Protein AF-0000000085128290 (afdb_homodimer)

Structure (mmCIF, N/CA/C/O backbone):
data_AF-0000000085128290-model_v1
#
loop_
_entity.id
_entity.type
_entity.pdbx_description
1 polymer 'Transcriptional regulator, LysR family'
#
loop_
_atom_site.group_PDB
_atom_site.id
_atom_site.type_symbol
_atom_site.label_atom_id
_atom_site.label_alt_id
_atom_site.label_comp_id
_atom_site.label_asym_id
_atom_site.label_entity_id
_atom_site.label_seq_id
_atom_site.pdbx_PDB_ins_code
_atom_site.Cartn_x
_atom_site.Cartn_y
_atom_site.Cartn_z
_atom_site.occupancy
_atom_site.B_iso_or_equiv
_atom_site.auth_seq_id
_atom_site.auth_comp_id
_atom_site.auth_asym_id
_atom_site.auth_atom_id
_atom_site.pdbx_PDB_model_num
ATOM 1 N N . MET A 1 1 ? 6.25 15.406 36.875 1 52.69 1 MET A N 1
ATOM 2 C CA . MET A 1 1 ? 5.617 15.055 35.625 1 52.69 1 MET A CA 1
ATOM 3 C C . MET A 1 1 ? 5.719 16.203 34.625 1 52.69 1 MET A C 1
ATOM 5 O O . MET A 1 1 ? 5.09 17.25 34.812 1 52.69 1 MET A O 1
ATOM 9 N N . ASP A 1 2 ? 6.738 16.172 33.812 1 62.25 2 ASP A N 1
ATOM 10 C CA . ASP A 1 2 ? 6.98 17.328 32.938 1 62.25 2 ASP A CA 1
ATOM 11 C C . ASP A 1 2 ? 6.969 16.922 31.469 1 62.25 2 ASP A C 1
ATOM 13 O O . ASP A 1 2 ? 6.883 15.727 31.156 1 62.25 2 ASP A O 1
ATOM 17 N N . PHE A 1 3 ? 6.891 17.938 30.703 1 69.69 3 PHE A N 1
ATOM 18 C CA . PHE A 1 3 ? 6.809 17.828 29.25 1 69.69 3 PHE A CA 1
ATOM 19 C C . PHE A 1 3 ? 7.91 16.938 28.703 1 69.69 3 PHE A C 1
ATOM 21 O O . PHE A 1 3 ? 7.676 16.125 27.812 1 69.69 3 PHE A O 1
ATOM 28 N N . LEU A 1 4 ? 8.984 17.031 29.281 1 74.12 4 LEU A N 1
ATOM 29 C CA . LEU A 1 4 ? 10.148 16.266 28.844 1 74.12 4 LEU A CA 1
ATOM 30 C C . LEU A 1 4 ? 9.945 14.773 29.094 1 74.12 4 LEU A C 1
ATOM 32 O O . LEU A 1 4 ? 10.273 13.953 28.234 1 74.12 4 LEU A O 1
ATOM 36 N N . ALA A 1 5 ? 9.367 14.492 30.25 1 79.75 5 ALA A N 1
ATOM 37 C CA . ALA A 1 5 ? 9.148 13.094 30.609 1 79.75 5 ALA A CA 1
ATOM 38 C C . ALA A 1 5 ? 8.164 12.43 29.641 1 79.75 5 ALA A C 1
ATOM 40 O O . ALA A 1 5 ? 8.367 11.289 29.234 1 79.75 5 ALA A O 1
ATOM 41 N N . PHE A 1 6 ? 7.164 13.172 29.297 1 78.19 6 PHE A N 1
ATOM 42 C CA . PHE A 1 6 ? 6.176 12.656 28.359 1 78.19 6 PHE A CA 1
ATOM 43 C C . PHE A 1 6 ? 6.789 12.461 26.984 1 78.19 6 PHE A C 1
ATOM 45 O O . PHE A 1 6 ? 6.531 11.453 26.328 1 78.19 6 PHE A O 1
ATOM 52 N N . ASN A 1 7 ? 7.559 13.406 26.594 1 80.75 7 ASN A N 1
ATOM 53 C CA . ASN A 1 7 ? 8.242 13.297 25.312 1 80.75 7 ASN A CA 1
ATOM 54 C C . ASN A 1 7 ? 9.172 12.094 25.266 1 80.75 7 ASN A C 1
ATOM 56 O O . ASN A 1 7 ? 9.219 11.375 24.266 1 80.75 7 ASN A O 1
ATOM 60 N N . ILE A 1 8 ? 9.852 11.859 26.344 1 84.06 8 ILE A N 1
ATOM 61 C CA . ILE A 1 8 ? 10.789 10.742 26.453 1 84.06 8 ILE A CA 1
ATOM 62 C C . ILE A 1 8 ? 10.031 9.422 26.344 1 84.06 8 ILE A C 1
ATOM 64 O O . ILE A 1 8 ? 10.43 8.523 25.594 1 84.06 8 ILE A O 1
ATOM 68 N N . LEU A 1 9 ? 8.93 9.336 27.078 1 86 9 LEU A N 1
ATOM 69 C CA . LEU A 1 9 ? 8.109 8.133 27.031 1 86 9 LEU A CA 1
ATOM 70 C C . LEU A 1 9 ? 7.648 7.848 25.609 1 86 9 LEU A C 1
ATOM 72 O O . LEU A 1 9 ? 7.773 6.719 25.125 1 86 9 LEU A O 1
ATOM 76 N N . VAL A 1 10 ? 7.176 8.844 24.984 1 82.38 10 VAL A N 1
ATOM 77 C CA . VAL A 1 10 ? 6.656 8.711 23.641 1 82.38 10 VAL A CA 1
ATOM 78 C C . VAL A 1 10 ? 7.773 8.242 22.703 1 82.38 10 VAL A C 1
ATOM 80 O O . VAL A 1 10 ? 7.582 7.316 21.906 1 82.38 10 VAL A O 1
ATOM 83 N N . GLN A 1 11 ? 8.938 8.805 22.797 1 83.88 11 GLN A N 1
ATOM 84 C CA . GLN A 1 11 ? 10.047 8.477 21.906 1 83.88 11 GLN A CA 1
ATOM 85 C C . GLN A 1 11 ? 10.547 7.059 22.156 1 83.88 11 GLN A C 1
ATOM 87 O O . GLN A 1 11 ? 10.93 6.359 21.219 1 83.88 11 GLN A O 1
ATOM 92 N N . ILE A 1 12 ? 10.516 6.672 23.406 1 85.81 12 ILE A N 1
ATOM 93 C CA . ILE A 1 12 ? 10.961 5.32 23.719 1 85.81 12 ILE A CA 1
ATOM 94 C C . ILE A 1 12 ? 10.023 4.301 23.078 1 85.81 12 ILE A C 1
ATOM 96 O O . ILE A 1 12 ? 10.477 3.318 22.484 1 85.81 12 ILE A O 1
ATOM 100 N N . ILE A 1 13 ? 8.797 4.578 23.203 1 80.94 13 ILE A N 1
ATOM 101 C CA . ILE A 1 13 ? 7.805 3.648 22.688 1 80.94 13 ILE A CA 1
ATOM 102 C C . ILE A 1 13 ? 7.852 3.641 21.172 1 80.94 13 ILE A C 1
ATOM 104 O O . ILE A 1 13 ? 7.816 2.576 20.547 1 80.94 13 ILE A O 1
ATOM 108 N N . GLU A 1 14 ? 7.961 4.785 20.625 1 75.69 14 GLU A N 1
ATOM 109 C CA . GLU A 1 14 ? 7.938 4.91 19.156 1 75.69 14 GLU A CA 1
ATOM 110 C C . GLU A 1 14 ? 9.195 4.316 18.547 1 75.69 14 GLU A C 1
ATOM 112 O O . GLU A 1 14 ? 9.148 3.754 17.438 1 75.69 14 GLU A O 1
ATOM 117 N N . HIS A 1 15 ? 10.305 4.402 19.234 1 76.19 15 HIS A N 1
ATOM 118 C CA . HIS A 1 15 ? 11.57 3.908 18.719 1 76.19 15 HIS A CA 1
ATOM 119 C C . HIS A 1 15 ? 11.844 2.484 19.188 1 76.19 15 HIS A C 1
ATOM 121 O O . HIS A 1 15 ? 12.758 1.826 18.688 1 76.19 15 HIS A O 1
ATOM 127 N N . GLY A 1 16 ? 11.039 2.055 20.141 1 77.19 16 GLY A N 1
ATOM 128 C CA . GLY A 1 16 ? 11.07 0.68 20.609 1 77.19 16 GLY A CA 1
ATOM 129 C C . GLY A 1 16 ? 12.266 0.382 21.5 1 77.19 16 GLY A C 1
ATOM 130 O O . GLY A 1 16 ? 12.453 -0.759 21.922 1 77.19 16 GLY A O 1
ATOM 131 N N . ASN A 1 17 ? 13.18 1.279 21.641 1 82.69 17 ASN A N 1
ATOM 132 C CA . ASN A 1 17 ? 14.336 1.079 22.516 1 82.69 17 ASN A CA 1
ATOM 133 C C . ASN A 1 17 ? 14.828 2.398 23.094 1 82.69 17 ASN A C 1
ATOM 135 O O . ASN A 1 17 ? 14.609 3.463 22.516 1 82.69 17 ASN A O 1
ATOM 139 N N . LEU A 1 18 ? 15.469 2.293 24.266 1 85.19 18 LEU A N 1
ATOM 140 C CA . LEU A 1 18 ? 15.914 3.461 25.016 1 85.19 18 LEU A CA 1
ATOM 141 C C . LEU A 1 18 ? 17.078 4.156 24.312 1 85.19 18 LEU A C 1
ATOM 143 O O . LEU A 1 18 ? 17.141 5.387 24.281 1 85.19 18 LEU A O 1
ATOM 147 N N . SER A 1 19 ? 17.828 3.311 23.672 1 86.31 19 SER A N 1
ATOM 148 C CA . SER A 1 19 ? 19.016 3.883 23.031 1 86.31 19 SER A CA 1
ATOM 149 C C . SER A 1 19 ? 18.656 4.727 21.828 1 86.31 19 SER A C 1
ATOM 151 O O . SER A 1 19 ? 19.172 5.824 21.641 1 86.31 19 SER A O 1
ATOM 153 N N . GLN A 1 20 ? 17.797 4.258 21.094 1 82.56 20 GLN A N 1
ATOM 154 C CA . GLN A 1 20 ? 17.359 4.98 19.906 1 82.56 20 GLN A CA 1
ATOM 155 C C . GLN A 1 20 ? 16.578 6.234 20.297 1 82.56 20 GLN A C 1
ATOM 157 O O . GLN A 1 20 ? 16.719 7.281 19.656 1 82.56 20 GLN A O 1
ATOM 162 N N . ALA A 1 21 ? 15.812 6.074 21.266 1 85.94 21 ALA A N 1
ATOM 163 C CA . ALA A 1 21 ? 15.086 7.238 21.766 1 85.94 21 ALA A CA 1
ATOM 164 C C . ALA A 1 21 ? 16.062 8.312 22.25 1 85.94 21 ALA A C 1
ATOM 166 O O . ALA A 1 21 ? 15.859 9.5 21.984 1 85.94 21 ALA A O 1
ATOM 167 N N . ALA A 1 22 ? 17.094 7.926 22.891 1 86.69 22 ALA A N 1
ATOM 168 C CA . ALA A 1 22 ? 18.094 8.844 23.406 1 86.69 22 ALA A CA 1
ATOM 169 C C . ALA A 1 22 ? 18.797 9.594 22.281 1 86.69 22 ALA A C 1
ATOM 171 O O . ALA A 1 22 ? 18.969 10.812 22.344 1 86.69 22 ALA A O 1
ATOM 172 N N . LYS A 1 23 ? 19.125 8.867 21.328 1 80.19 23 LYS A N 1
ATOM 173 C CA . LYS A 1 23 ? 19.766 9.461 20.156 1 80.19 23 LYS A CA 1
ATOM 174 C C . LYS A 1 23 ? 18.844 10.492 19.5 1 80.19 23 LYS A C 1
ATOM 176 O O . LYS A 1 23 ? 19.281 11.586 19.156 1 80.19 23 LYS A O 1
ATOM 181 N N . PHE A 1 24 ? 17.641 10.156 19.484 1 76 24 PHE A N 1
ATOM 182 C CA . PHE A 1 24 ? 16.656 11.031 18.844 1 76 24 PHE A CA 1
ATOM 183 C C . PHE A 1 24 ? 16.469 12.305 19.656 1 76 24 PHE A C 1
ATOM 185 O O . PHE A 1 24 ? 16.328 13.391 19.094 1 76 24 PHE A O 1
ATOM 192 N N . LEU A 1 25 ? 16.531 12.164 20.891 1 77.75 25 LEU A N 1
ATOM 193 C CA . LEU A 1 25 ? 16.266 13.273 21.812 1 77.75 25 LEU A CA 1
ATOM 194 C C . LEU A 1 25 ? 17.562 14.031 22.125 1 77.75 25 LEU A C 1
ATOM 196 O O . LEU A 1 25 ? 17.531 15.031 22.844 1 77.75 25 LEU A O 1
ATOM 200 N N . ASN A 1 26 ? 18.641 13.516 21.469 1 79.75 26 ASN A N 1
ATOM 201 C CA . ASN A 1 26 ? 19.953 14.078 21.781 1 79.75 26 ASN A CA 1
ATOM 202 C C . ASN A 1 26 ? 20.203 14.109 23.281 1 79.75 26 ASN A C 1
ATOM 204 O O . ASN A 1 26 ? 20.609 15.141 23.828 1 79.75 26 ASN A O 1
ATOM 208 N N . MET A 1 27 ? 19.844 13.047 23.891 1 82.56 27 MET A N 1
ATOM 209 C CA . MET A 1 27 ? 20.047 12.836 25.312 1 82.56 27 MET A CA 1
ATOM 210 C C . MET A 1 27 ? 20.859 11.57 25.578 1 82.56 27 MET A C 1
ATOM 212 O O . MET A 1 27 ? 20.953 10.703 24.703 1 82.56 27 MET A O 1
ATOM 216 N N . SER A 1 28 ? 21.578 11.523 26.641 1 84.19 28 SER A N 1
ATOM 217 C CA . SER A 1 28 ? 22.219 10.281 27.031 1 84.19 28 SER A CA 1
ATOM 218 C C . SER A 1 28 ? 21.203 9.227 27.438 1 84.19 28 SER A C 1
ATOM 220 O O . SER A 1 28 ? 20.109 9.555 27.922 1 84.19 28 SER A O 1
ATOM 222 N N . ARG A 1 29 ? 21.547 8.031 27.219 1 89.5 29 ARG A N 1
ATOM 223 C CA . ARG A 1 29 ? 20.672 6.93 27.609 1 89.5 29 ARG A CA 1
ATOM 224 C C . ARG A 1 29 ? 20.375 6.977 29.109 1 89.5 29 ARG A C 1
ATOM 226 O O . ARG A 1 29 ? 19.266 6.672 29.531 1 89.5 29 ARG A O 1
ATOM 233 N N . ALA A 1 30 ? 21.359 7.359 29.812 1 87.44 30 ALA A N 1
ATOM 234 C CA . ALA A 1 30 ? 21.203 7.473 31.266 1 87.44 30 ALA A CA 1
ATOM 235 C C . ALA A 1 30 ? 20.141 8.523 31.625 1 87.44 30 ALA A C 1
ATOM 237 O O . ALA A 1 30 ? 19.328 8.312 32.5 1 87.44 30 ALA A O 1
ATOM 238 N N . ASN A 1 31 ? 20.203 9.594 30.953 1 85.5 31 ASN A N 1
ATOM 239 C CA . ASN A 1 31 ? 19.25 10.672 31.172 1 85.5 31 ASN A CA 1
ATOM 240 C C . ASN A 1 31 ? 17.828 10.242 30.797 1 85.5 31 ASN A C 1
ATOM 242 O O . ASN A 1 31 ? 16.875 10.523 31.531 1 85.5 31 ASN A O 1
ATOM 246 N N . VAL A 1 32 ? 17.75 9.555 29.703 1 89.56 32 VAL A N 1
ATOM 247 C CA . VAL A 1 32 ? 16.469 9.055 29.25 1 89.56 32 VAL A CA 1
ATOM 248 C C . VAL A 1 32 ? 15.898 8.07 30.266 1 89.56 32 VAL A C 1
ATOM 250 O O . VAL A 1 32 ? 14.727 8.148 30.641 1 89.56 32 VAL A O 1
ATOM 253 N N . SER A 1 33 ? 16.75 7.215 30.75 1 89.06 33 SER A N 1
ATOM 254 C CA . SER A 1 33 ? 16.344 6.227 31.75 1 89.06 33 SER A CA 1
ATOM 255 C C . SER A 1 33 ? 15.93 6.895 33.062 1 89.06 33 SER A C 1
ATOM 257 O O . SER A 1 33 ? 14.953 6.484 33.688 1 89.06 33 SER A O 1
ATOM 259 N N . TYR A 1 34 ? 16.609 7.891 33.375 1 86.38 34 TYR A N 1
ATOM 260 C CA . TYR A 1 34 ? 16.344 8.633 34.625 1 86.38 34 TYR A CA 1
ATOM 261 C C . TYR A 1 34 ? 14.953 9.273 34.562 1 86.38 34 TYR A C 1
ATOM 263 O O . TYR A 1 34 ? 14.164 9.125 35.5 1 86.38 34 TYR A O 1
ATOM 271 N N . HIS A 1 35 ? 14.711 9.977 33.531 1 85.62 35 HIS A N 1
ATOM 272 C CA . HIS A 1 35 ? 13.438 10.68 33.375 1 85.62 35 HIS A CA 1
ATOM 273 C C . HIS A 1 35 ? 12.281 9.695 33.312 1 85.62 35 HIS A C 1
ATOM 275 O O . HIS A 1 35 ? 11.203 9.953 33.844 1 85.62 35 HIS A O 1
ATOM 281 N N . LEU A 1 36 ? 12.555 8.617 32.656 1 89 36 LEU A N 1
ATOM 282 C CA . LEU A 1 36 ? 11.523 7.59 32.594 1 89 36 LEU A CA 1
ATOM 283 C C . LEU A 1 36 ? 11.219 7.031 33.969 1 89 36 LEU A C 1
ATOM 285 O O . LEU A 1 36 ? 10.055 6.887 34.344 1 89 36 LEU A O 1
ATOM 289 N N . ALA A 1 37 ? 12.242 6.711 34.688 1 87.88 37 ALA A N 1
ATOM 290 C CA . ALA A 1 37 ? 12.094 6.184 36.031 1 87.88 37 ALA A CA 1
ATOM 291 C C . ALA A 1 37 ? 11.352 7.176 36.938 1 87.88 37 ALA A C 1
ATOM 293 O O . ALA A 1 37 ? 10.5 6.781 37.75 1 87.88 37 ALA A O 1
ATOM 294 N N . ARG A 1 38 ? 11.727 8.367 36.781 1 80.56 38 ARG A N 1
ATOM 295 C CA . ARG A 1 38 ? 11.07 9.414 37.562 1 80.56 38 ARG A CA 1
ATOM 296 C C . ARG A 1 38 ? 9.586 9.508 37.219 1 80.56 38 ARG A C 1
ATOM 298 O O . ARG A 1 38 ? 8.75 9.688 38.125 1 80.56 38 ARG A O 1
ATOM 305 N N . LEU A 1 39 ? 9.297 9.445 35.969 1 83.56 39 LEU A N 1
ATOM 306 C CA . LEU A 1 39 ? 7.906 9.477 35.531 1 83.56 39 LEU A CA 1
ATOM 307 C C . LEU A 1 39 ? 7.133 8.289 36.094 1 83.56 39 LEU A C 1
ATOM 309 O O . LEU A 1 39 ? 6.031 8.461 36.625 1 83.56 39 LEU A O 1
ATOM 313 N N . GLU A 1 40 ? 7.711 7.137 36 1 87.19 40 GLU A N 1
ATOM 314 C CA . GLU A 1 40 ? 7.074 5.93 36.531 1 87.19 40 GLU A CA 1
ATOM 315 C C . GLU A 1 40 ? 6.871 6.02 38.031 1 87.19 40 GLU A C 1
ATOM 317 O O . GLU A 1 40 ? 5.82 5.625 38.531 1 87.19 40 GLU A O 1
ATOM 322 N N . LYS A 1 41 ? 7.84 6.527 38.719 1 82.06 41 LYS A N 1
ATOM 323 C CA . LYS A 1 41 ? 7.75 6.715 40.156 1 82.06 41 LYS A CA 1
ATOM 324 C C . LYS A 1 41 ? 6.641 7.695 40.5 1 82.06 41 LYS A C 1
ATOM 326 O O . LYS A 1 41 ? 5.859 7.449 41.438 1 82.06 41 LYS A O 1
ATOM 331 N N . SER A 1 42 ? 6.594 8.789 39.812 1 78.88 42 SER A N 1
ATOM 332 C CA . SER A 1 42 ? 5.578 9.805 40.062 1 78.88 42 SER A CA 1
ATOM 333 C C . SER A 1 42 ? 4.176 9.258 39.844 1 78.88 42 SER A C 1
ATOM 335 O O . SER A 1 42 ? 3.223 9.656 40.5 1 78.88 42 SER A O 1
ATOM 337 N N . LEU A 1 43 ? 4.109 8.312 38.875 1 79.19 43 LEU A N 1
ATOM 338 C CA . LEU A 1 43 ? 2.814 7.754 38.5 1 79.19 43 LEU A CA 1
ATOM 339 C C . LEU A 1 43 ? 2.514 6.492 39.312 1 79.19 43 LEU A C 1
ATOM 341 O O . LEU A 1 43 ? 1.367 6.039 39.344 1 79.19 43 LEU A O 1
ATOM 345 N N . GLY A 1 44 ? 3.514 5.938 39.938 1 81.25 44 GLY A N 1
ATOM 346 C CA . GLY A 1 44 ? 3.371 4.723 40.719 1 81.25 44 GLY A CA 1
ATOM 347 C C . GLY A 1 44 ? 3.131 3.49 39.875 1 81.25 44 GLY A C 1
ATOM 348 O O . GLY A 1 44 ? 2.449 2.557 40.281 1 81.25 44 GLY A O 1
ATOM 349 N N . ALA A 1 45 ? 3.498 3.564 38.625 1 81.62 45 ALA A N 1
ATOM 350 C CA . ALA A 1 45 ? 3.266 2.455 37.719 1 81.62 45 ALA A CA 1
ATOM 351 C C . ALA A 1 45 ? 4.441 2.279 36.75 1 81.62 45 ALA A C 1
ATOM 353 O O . ALA A 1 45 ? 5.125 3.25 36.438 1 81.62 45 ALA A O 1
ATOM 354 N N . SER A 1 46 ? 4.664 1.062 36.375 1 88.31 46 SER A N 1
ATOM 355 C CA . SER A 1 46 ? 5.613 0.782 35.312 1 88.31 46 SER A CA 1
ATOM 356 C C . SER A 1 46 ? 4.969 0.981 33.938 1 88.31 46 SER A C 1
ATOM 358 O O . SER A 1 46 ? 3.91 0.418 33.656 1 88.31 46 SER A O 1
ATOM 360 N N . LEU A 1 47 ? 5.66 1.844 33.156 1 87.25 47 LEU A N 1
ATOM 361 C CA . LEU A 1 47 ? 5.059 2.213 31.875 1 87.25 47 LEU A CA 1
ATOM 362 C C . LEU A 1 47 ? 5.617 1.355 30.75 1 87.25 47 LEU A C 1
ATOM 364 O O . LEU A 1 47 ? 4.984 1.22 29.703 1 87.25 47 LEU A O 1
ATOM 368 N N . LEU A 1 48 ? 6.809 0.854 30.938 1 88.94 48 LEU A N 1
ATOM 369 C CA . LEU A 1 48 ? 7.48 0.074 29.906 1 88.94 48 LEU A CA 1
ATOM 370 C C . LEU A 1 48 ? 7.879 -1.3 30.438 1 88.94 48 LEU A C 1
ATOM 372 O O . LEU A 1 48 ? 8.086 -1.471 31.641 1 88.94 48 LEU A O 1
ATOM 376 N N . ARG A 1 49 ? 7.828 -2.256 29.516 1 85.5 49 ARG A N 1
ATOM 377 C CA . ARG A 1 49 ? 8.352 -3.578 29.844 1 85.5 49 ARG A CA 1
ATOM 378 C C . ARG A 1 49 ? 9.391 -4.023 28.812 1 85.5 49 ARG A C 1
ATOM 380 O O . ARG A 1 49 ? 9.273 -3.695 27.625 1 85.5 49 ARG A O 1
ATOM 387 N N . ARG A 1 50 ? 10.367 -4.707 29.266 1 78.94 50 ARG A N 1
ATOM 388 C CA . ARG A 1 50 ? 11.43 -5.188 28.391 1 78.94 50 ARG A CA 1
ATOM 389 C C . ARG A 1 50 ? 11 -6.453 27.656 1 78.94 50 ARG A C 1
ATOM 391 O O . ARG A 1 50 ? 10.328 -7.312 28.219 1 78.94 50 ARG A O 1
ATOM 398 N N . THR A 1 51 ? 11.172 -6.387 26.469 1 69.75 51 THR A N 1
ATOM 399 C CA . THR A 1 51 ? 10.961 -7.555 25.625 1 69.75 51 THR A CA 1
ATOM 400 C C . THR A 1 51 ? 12.25 -7.926 24.906 1 69.75 51 THR A C 1
ATOM 402 O O . THR A 1 51 ? 13.195 -7.133 24.844 1 69.75 51 THR A O 1
ATOM 405 N N . PRO A 1 52 ? 12.352 -9.125 24.391 1 63.66 52 PRO A N 1
ATOM 406 C CA . PRO A 1 52 ? 13.531 -9.484 23.609 1 63.66 52 PRO A CA 1
ATOM 407 C C . PRO A 1 52 ? 13.75 -8.547 22.422 1 63.66 52 PRO A C 1
ATOM 409 O O . PRO A 1 52 ? 14.891 -8.344 22 1 63.66 52 PRO A O 1
ATOM 412 N N . GLN A 1 53 ? 12.789 -7.949 22.047 1 63.03 53 GLN A N 1
ATOM 413 C CA . GLN A 1 53 ? 12.875 -7.109 20.859 1 63.03 53 GLN A CA 1
ATOM 414 C C . GLN A 1 53 ? 13.094 -5.648 21.219 1 63.03 53 GLN A C 1
ATOM 416 O O . GLN A 1 53 ? 13.242 -4.793 20.344 1 63.03 53 GLN A O 1
ATOM 421 N N . GLY A 1 54 ? 13.094 -5.461 22.516 1 76.31 54 GLY A N 1
ATOM 422 C CA . GLY A 1 54 ? 13.273 -4.098 22.984 1 76.31 54 GLY A CA 1
ATOM 423 C C . GLY A 1 54 ? 12.391 -3.742 24.156 1 76.31 54 GLY A C 1
ATOM 424 O O . GLY A 1 54 ? 12.406 -4.43 25.188 1 76.31 54 GLY A O 1
ATOM 425 N N . VAL A 1 55 ? 11.781 -2.572 23.984 1 81.56 55 VAL A N 1
ATOM 426 C CA . VAL A 1 55 ? 10.891 -2.119 25.047 1 81.56 55 VAL A CA 1
ATOM 427 C C . VAL A 1 55 ? 9.477 -1.954 24.5 1 81.56 55 VAL A C 1
ATOM 429 O O . VAL A 1 55 ? 9.297 -1.556 23.344 1 81.56 55 VAL A O 1
ATOM 432 N N . GLU A 1 56 ? 8.492 -2.422 25.234 1 81.56 56 GLU A N 1
ATOM 433 C CA . GLU A 1 56 ? 7.086 -2.234 24.891 1 81.56 56 GLU A CA 1
ATOM 434 C C . GLU A 1 56 ? 6.324 -1.561 26.031 1 81.56 56 GLU A C 1
ATOM 436 O O . GLU A 1 56 ? 6.703 -1.682 27.203 1 81.56 56 GLU A O 1
ATOM 441 N N . ALA A 1 57 ? 5.297 -0.856 25.625 1 82.25 57 ALA A N 1
ATOM 442 C CA . ALA A 1 57 ? 4.457 -0.205 26.641 1 82.25 57 ALA A CA 1
ATOM 443 C C . ALA A 1 57 ? 3.605 -1.227 27.375 1 82.25 57 ALA A C 1
ATOM 445 O O . ALA A 1 57 ? 3.1 -2.18 26.781 1 82.25 57 ALA A O 1
ATOM 446 N N . THR A 1 58 ? 3.535 -1.084 28.781 1 80.44 58 THR A N 1
ATOM 447 C CA . THR A 1 58 ? 2.521 -1.784 29.547 1 80.44 58 THR A CA 1
ATOM 448 C C . THR A 1 58 ? 1.127 -1.261 29.219 1 80.44 58 THR A C 1
ATOM 450 O O . THR A 1 58 ? 0.982 -0.315 28.438 1 80.44 58 THR A O 1
ATOM 453 N N . GLU A 1 59 ? 0.122 -1.888 29.766 1 74.44 59 GLU A N 1
ATOM 454 C CA . GLU A 1 59 ? -1.239 -1.401 29.562 1 74.44 59 GLU A CA 1
ATOM 455 C C . GLU A 1 59 ? -1.382 0.047 30.031 1 74.44 59 GLU A C 1
ATOM 457 O O . GLU A 1 59 ? -1.938 0.88 29.312 1 74.44 59 GLU A O 1
ATOM 462 N N . VAL A 1 60 ? -0.844 0.226 31.234 1 77.19 60 VAL A N 1
ATOM 463 C CA . VAL A 1 60 ? -0.862 1.585 31.766 1 77.19 60 VAL A CA 1
ATOM 464 C C . VAL A 1 60 ? 0.03 2.484 30.906 1 77.19 60 VAL A C 1
ATOM 466 O O . VAL A 1 60 ? -0.312 3.641 30.641 1 77.19 60 VAL A O 1
ATOM 469 N N . GLY A 1 61 ? 1.102 1.892 30.453 1 80.5 61 GLY A N 1
ATOM 470 C CA . GLY A 1 61 ? 2.01 2.619 29.578 1 80.5 61 GLY A CA 1
ATOM 471 C C . GLY A 1 61 ? 1.361 3.061 28.281 1 80.5 61 GLY A C 1
ATOM 472 O O . GLY A 1 61 ? 1.578 4.184 27.828 1 80.5 61 GLY A O 1
ATOM 473 N N . GLN A 1 62 ? 0.54 2.264 27.812 1 78.81 62 GLN A N 1
ATOM 474 C CA . GLN A 1 62 ? -0.164 2.584 26.578 1 78.81 62 GLN A CA 1
ATOM 475 C C . GLN A 1 62 ? -1.153 3.727 26.781 1 78.81 62 GLN A C 1
ATOM 477 O O . GLN A 1 62 ? -1.271 4.617 25.938 1 78.81 62 GLN A O 1
ATOM 482 N N . ARG A 1 63 ? -1.782 3.719 27.875 1 71.31 63 ARG A N 1
ATOM 483 C CA . ARG A 1 63 ? -2.729 4.785 28.188 1 71.31 63 ARG A CA 1
ATOM 484 C C . ARG A 1 63 ? -2.01 6.117 28.375 1 71.31 63 ARG A C 1
ATOM 486 O O . ARG A 1 63 ? -2.447 7.145 27.859 1 71.31 63 ARG A O 1
ATOM 493 N N . ILE A 1 64 ? -0.938 6.027 29.109 1 75.75 64 ILE A N 1
ATOM 494 C CA . ILE A 1 64 ? -0.194 7.254 29.391 1 75.75 64 ILE A CA 1
ATOM 495 C C . ILE A 1 64 ? 0.446 7.762 28.094 1 75.75 64 ILE A C 1
ATOM 497 O O . ILE A 1 64 ? 0.524 8.969 27.875 1 75.75 64 ILE A O 1
ATOM 501 N N . TYR A 1 65 ? 0.908 6.816 27.328 1 80.25 65 TYR A N 1
ATOM 502 C CA . TYR A 1 65 ? 1.461 7.168 26.031 1 80.25 65 TYR A CA 1
ATOM 503 C C . TYR A 1 65 ? 0.465 7.988 25.219 1 80.25 65 TYR A C 1
ATOM 505 O O . TYR A 1 65 ? 0.825 9.016 24.625 1 80.25 65 TYR A O 1
ATOM 513 N N . ARG A 1 66 ? -0.727 7.625 25.297 1 68.06 66 ARG A N 1
ATOM 514 C CA . ARG A 1 66 ? -1.769 8.328 24.547 1 68.06 66 ARG A CA 1
ATOM 515 C C . ARG A 1 66 ? -1.938 9.758 25.062 1 68.06 66 ARG A C 1
ATOM 517 O O . ARG A 1 66 ? -2.012 10.703 24.281 1 68.06 66 ARG A O 1
ATOM 524 N N . HIS A 1 67 ? -1.931 9.82 26.297 1 66.56 67 HIS A N 1
ATOM 525 C CA . HIS A 1 67 ? -2.076 11.141 26.906 1 66.56 67 HIS A CA 1
ATOM 526 C C . HIS A 1 67 ? -0.833 11.992 26.672 1 66.56 67 HIS A C 1
ATOM 528 O O . HIS A 1 67 ? -0.939 13.188 26.406 1 66.56 67 HIS A O 1
ATOM 534 N N . ALA A 1 68 ? 0.294 11.312 26.797 1 74.25 68 ALA A N 1
ATOM 535 C CA . ALA A 1 68 ? 1.546 12.031 26.578 1 74.25 68 ALA A CA 1
ATOM 536 C C . ALA A 1 68 ? 1.625 12.586 25.156 1 74.25 68 ALA A C 1
ATOM 538 O O . ALA A 1 68 ? 2.035 13.727 24.953 1 74.25 68 ALA A O 1
ATOM 539 N N . ARG A 1 69 ? 1.231 11.789 24.359 1 72.5 69 ARG A N 1
ATOM 540 C CA . ARG A 1 69 ? 1.216 12.227 22.953 1 72.5 69 ARG A CA 1
ATOM 541 C C . ARG A 1 69 ? 0.279 13.414 22.766 1 72.5 69 ARG A C 1
ATOM 543 O O . ARG A 1 69 ? 0.602 14.352 22.047 1 72.5 69 ARG A O 1
ATOM 550 N N . ASN A 1 70 ? -0.762 13.383 23.469 1 60.84 70 ASN A N 1
ATOM 551 C CA . ASN A 1 70 ? -1.712 14.484 23.438 1 60.84 70 ASN A CA 1
ATOM 552 C C . ASN A 1 70 ? -1.098 15.773 23.984 1 60.84 70 ASN A C 1
ATOM 554 O O . ASN A 1 70 ? -1.293 16.844 23.422 1 60.84 70 ASN A O 1
ATOM 558 N N . ILE A 1 71 ? -0.438 15.594 25 1 62.84 71 ILE A N 1
ATOM 559 C CA . ILE A 1 71 ? 0.203 16.734 25.641 1 62.84 71 ILE A CA 1
ATOM 560 C C . ILE A 1 71 ? 1.243 17.344 24.703 1 62.84 71 ILE A C 1
ATOM 562 O O . ILE A 1 71 ? 1.3 18.562 24.531 1 62.84 71 ILE A O 1
ATOM 566 N N . LEU A 1 72 ? 1.939 16.484 24.141 1 65.75 72 LEU A N 1
ATOM 567 C CA . LEU A 1 72 ? 2.971 16.969 23.219 1 65.75 72 LEU A CA 1
ATOM 568 C C . LEU A 1 72 ? 2.348 17.672 22.031 1 65.75 72 LEU A C 1
ATOM 570 O O . LEU A 1 72 ? 2.834 18.719 21.594 1 65.75 72 LEU A O 1
ATOM 574 N N . ASN A 1 73 ? 1.351 17.172 21.641 1 60.44 73 ASN A N 1
ATOM 575 C CA . ASN A 1 73 ? 0.63 17.766 20.516 1 60.44 73 ASN A CA 1
ATOM 576 C C . ASN A 1 73 ? 0.045 19.125 20.906 1 60.44 73 ASN A C 1
ATOM 578 O O . ASN A 1 73 ? 0.113 20.078 20.125 1 60.44 73 ASN A O 1
ATOM 582 N N . GLU A 1 74 ? -0.495 19.188 22.078 1 56.59 74 GLU A N 1
ATOM 583 C CA . GLU A 1 74 ? -1.054 20.438 22.562 1 56.59 74 GLU A CA 1
ATOM 584 C C . GLU A 1 74 ? 0.024 21.516 22.688 1 56.59 74 GLU A C 1
ATOM 586 O O . GLU A 1 74 ? -0.22 22.688 22.375 1 56.59 74 GLU A O 1
ATOM 591 N N . THR A 1 75 ? 1.087 21.109 23.156 1 57.16 75 THR A N 1
ATOM 592 C CA . THR A 1 75 ? 2.18 22.062 23.297 1 57.16 75 THR A CA 1
ATOM 593 C C . THR A 1 75 ? 2.611 22.594 21.922 1 57.16 75 THR A C 1
ATOM 595 O O . THR A 1 75 ? 2.906 23.781 21.781 1 57.16 75 THR A O 1
ATOM 598 N N . GLU A 1 76 ? 2.619 21.688 21.078 1 57.19 76 GLU A N 1
ATOM 599 C CA . GLU A 1 76 ? 2.961 22.109 19.719 1 57.19 76 GLU A CA 1
ATOM 600 C C . GLU A 1 76 ? 1.906 23.062 19.156 1 57.19 76 GLU A C 1
ATOM 602 O O . GLU A 1 76 ? 2.238 24.031 18.484 1 57.19 76 GLU A O 1
ATOM 607 N N . LEU A 1 77 ? 0.774 22.781 19.484 1 51.97 77 LEU A N 1
ATOM 608 C CA . LEU A 1 77 ? -0.33 23.641 19.078 1 51.97 77 LEU A CA 1
ATOM 609 C C . LEU A 1 77 ? -0.19 25.031 19.672 1 51.97 77 LEU A C 1
ATOM 611 O O . LEU A 1 77 ? -0.418 26.031 18.984 1 51.97 77 LEU A O 1
ATOM 615 N N . VAL A 1 78 ? 0.132 25.094 20.922 1 51.56 78 VAL A N 1
ATOM 616 C CA . VAL A 1 78 ? 0.322 26.375 21.594 1 51.56 78 VAL A CA 1
ATOM 617 C C . VAL A 1 78 ? 1.451 27.141 20.922 1 51.56 78 VAL A C 1
ATOM 619 O O . VAL A 1 78 ? 1.342 28.359 20.719 1 51.56 78 VAL A O 1
ATOM 622 N N . ARG A 1 79 ? 2.406 26.422 20.688 1 51.84 79 ARG A N 1
ATOM 623 C CA . ARG A 1 79 ? 3.525 27.078 20.016 1 51.84 79 ARG A CA 1
ATOM 624 C C . ARG A 1 79 ? 3.104 27.625 18.656 1 51.84 79 ARG A C 1
ATOM 626 O O . ARG A 1 79 ? 3.492 28.734 18.281 1 51.84 79 ARG A O 1
ATOM 633 N N . GLU A 1 80 ? 2.375 26.734 18.047 1 50.62 80 GLU A N 1
ATOM 634 C CA . GLU A 1 80 ? 1.884 27.141 16.734 1 50.62 80 GLU A CA 1
ATOM 635 C C . GLU A 1 80 ? 0.948 28.344 16.844 1 50.62 80 GLU A C 1
ATOM 637 O O . GLU A 1 80 ? 1.004 29.25 16.016 1 50.62 80 GLU A O 1
ATOM 642 N N . LEU A 1 81 ? 0.108 28.281 17.781 1 47.5 81 LEU A N 1
ATOM 643 C CA . LEU A 1 81 ? -0.805 29.406 18.016 1 47.5 81 LEU A CA 1
ATOM 644 C C . LEU A 1 81 ? -0.035 30.672 18.359 1 47.5 81 LEU A C 1
ATOM 646 O O . LEU A 1 81 ? -0.421 31.766 17.938 1 47.5 81 LEU A O 1
ATOM 650 N N . ALA A 1 82 ? 0.888 30.5 19.172 1 48 82 ALA A N 1
ATOM 651 C CA . ALA A 1 82 ? 1.675 31.688 19.516 1 48 82 ALA A CA 1
ATOM 652 C C . ALA A 1 82 ? 2.395 32.25 18.297 1 48 82 ALA A C 1
ATOM 654 O O . ALA A 1 82 ? 2.607 33.469 18.188 1 48 82 ALA A O 1
ATOM 655 N N . GLN A 1 83 ? 2.871 31.328 17.594 1 44.88 83 GLN A N 1
ATOM 656 C CA . GLN A 1 83 ? 3.586 31.766 16.406 1 44.88 83 GLN A CA 1
ATOM 657 C C . GLN A 1 83 ? 2.613 32.188 15.305 1 44.88 83 GLN A C 1
ATOM 659 O O . GLN A 1 83 ? 3.004 32.875 14.344 1 44.88 83 GLN A O 1
ATOM 664 N N . SER A 1 84 ? 1.523 31.625 15.445 1 44.06 84 SER A N 1
ATOM 665 C CA . SER A 1 84 ? 0.558 31.844 14.367 1 44.06 84 SER A CA 1
ATOM 666 C C . SER A 1 84 ? 0.124 33.312 14.305 1 44.06 84 SER A C 1
ATOM 668 O O . SER A 1 84 ? -0.883 33.688 14.906 1 44.06 84 SER A O 1
ATOM 670 N N . SER A 1 85 ? 0.908 34.219 14.672 1 39.91 85 SER A N 1
ATOM 671 C CA . SER A 1 85 ? 0.253 35.406 14.086 1 39.91 85 SER A CA 1
ATOM 672 C C . SER A 1 85 ? -0.378 35.062 12.742 1 39.91 85 SER A C 1
ATOM 674 O O . SER A 1 85 ? -1.443 35.594 12.398 1 39.91 85 SER A O 1
ATOM 676 N N . THR A 1 86 ? 0.463 35.094 11.578 1 43.19 86 THR A N 1
ATOM 677 C CA . THR A 1 86 ? 0.039 35.031 10.18 1 43.19 86 THR A CA 1
ATOM 678 C C . THR A 1 86 ? -0.579 33.656 9.875 1 43.19 86 THR A C 1
ATOM 680 O O . THR A 1 86 ? -0.306 32.688 10.57 1 43.19 86 THR A O 1
ATOM 683 N N . ASP A 1 87 ? -1.675 33.438 8.82 1 51.97 87 ASP A N 1
ATOM 684 C CA . ASP A 1 87 ? -2.545 32.562 8.047 1 51.97 87 ASP A CA 1
ATOM 685 C C . ASP A 1 87 ? -1.814 31.297 7.641 1 51.97 87 ASP A C 1
ATOM 687 O O . ASP A 1 87 ? -2.379 30.438 6.949 1 51.97 87 ASP A O 1
ATOM 691 N N . ASP A 1 88 ? -0.56 31.094 7.809 1 64.94 88 ASP A N 1
ATOM 692 C CA . ASP A 1 88 ? 0.141 29.969 7.195 1 64.94 88 ASP A CA 1
ATOM 693 C C . ASP A 1 88 ? 0.234 28.797 8.156 1 64.94 88 ASP A C 1
ATOM 695 O O . ASP A 1 88 ? 1.014 28.828 9.109 1 64.94 88 ASP A O 1
ATOM 699 N N . ILE A 1 89 ? -0.746 27.875 8.25 1 79.69 89 ILE A N 1
ATOM 700 C CA . ILE A 1 89 ? -0.75 26.672 9.062 1 79.69 89 ILE A CA 1
ATOM 701 C C . ILE A 1 89 ? 0.483 25.828 8.742 1 79.69 89 ILE A C 1
ATOM 703 O O . ILE A 1 89 ? 0.938 25.797 7.594 1 79.69 89 ILE A O 1
ATOM 707 N N . SER A 1 90 ? 1.139 25.422 9.836 1 83.38 90 SER A N 1
ATOM 708 C CA . SER A 1 90 ? 2.283 24.516 9.711 1 83.38 90 SER A CA 1
ATOM 709 C C . SER A 1 90 ? 2.123 23.297 10.602 1 83.38 90 SER A C 1
ATOM 711 O O . SER A 1 90 ? 1.146 23.188 11.344 1 83.38 90 SER A O 1
ATOM 713 N N . GLY A 1 91 ? 3.053 22.344 10.391 1 84.56 91 GLY A N 1
ATOM 714 C CA . GLY A 1 91 ? 3.023 21.125 11.18 1 84.56 91 GLY A CA 1
ATOM 715 C C . GLY A 1 91 ? 2.922 19.859 10.336 1 84.56 91 GLY A C 1
ATOM 716 O O . GLY A 1 91 ? 2.746 19.938 9.117 1 84.56 91 GLY A O 1
ATOM 717 N N . LYS A 1 92 ? 2.982 18.766 11.055 1 86.19 92 LYS A N 1
ATOM 718 C CA . LYS A 1 92 ? 2.928 17.469 10.391 1 86.19 92 LYS A CA 1
ATOM 719 C C . LYS A 1 92 ? 1.557 16.812 10.555 1 86.19 92 LYS A C 1
ATOM 721 O O . LYS A 1 92 ? 0.975 16.859 11.641 1 86.19 92 LYS A O 1
ATOM 726 N N . ILE A 1 93 ? 0.998 16.375 9.492 1 88.88 93 ILE A N 1
ATOM 727 C CA . ILE A 1 93 ? -0.266 15.648 9.531 1 88.88 93 ILE A CA 1
ATOM 728 C C . ILE A 1 93 ? -0.053 14.219 9.039 1 88.88 93 ILE A C 1
ATOM 730 O O . ILE A 1 93 ? 0.428 14 7.922 1 88.88 93 ILE A O 1
ATOM 734 N N . GLY A 1 94 ? -0.396 13.258 9.859 1 89.5 94 GLY A N 1
ATOM 735 C CA . GLY A 1 94 ? -0.456 11.867 9.438 1 89.5 94 GLY A CA 1
ATOM 736 C C . GLY A 1 94 ? -1.84 11.438 8.984 1 89.5 94 GLY A C 1
ATOM 737 O O . GLY A 1 94 ? -2.805 11.531 9.742 1 89.5 94 GLY A O 1
ATOM 738 N N . LEU A 1 95 ? -1.964 11.07 7.688 1 91 95 LEU A N 1
ATOM 739 C CA . LEU A 1 95 ? -3.223 10.609 7.105 1 91 95 LEU A CA 1
ATOM 740 C C . LEU A 1 95 ? -3.1 9.18 6.598 1 91 95 LEU A C 1
ATOM 742 O O . LEU A 1 95 ? -2.158 8.852 5.875 1 91 95 LEU A O 1
ATOM 746 N N . SER A 1 96 ? -3.971 8.32 7.031 1 90.69 96 SER A N 1
ATOM 747 C CA . SER A 1 96 ? -4.035 6.941 6.547 1 90.69 96 SER A CA 1
ATOM 748 C C . SER A 1 96 ? -5.348 6.672 5.82 1 90.69 96 SER A C 1
ATOM 750 O O . SER A 1 96 ? -6.43 6.895 6.371 1 90.69 96 SER A O 1
ATOM 752 N N . VAL A 1 97 ? -5.234 6.301 4.594 1 90.38 97 VAL A N 1
ATOM 753 C CA . VAL A 1 97 ? -6.41 6.137 3.744 1 90.38 97 VAL A CA 1
ATOM 754 C C . VAL A 1 97 ? -6.273 4.859 2.918 1 90.38 97 VAL A C 1
ATOM 756 O O . VAL A 1 97 ? -5.164 4.477 2.537 1 90.38 97 VAL A O 1
ATOM 759 N N . PRO A 1 98 ? -7.414 4.203 2.635 1 86.81 98 PRO A N 1
ATOM 760 C CA . PRO A 1 98 ? -7.328 3.047 1.739 1 86.81 98 PRO A CA 1
ATOM 761 C C . PRO A 1 98 ? -6.652 3.377 0.411 1 86.81 98 PRO A C 1
ATOM 763 O O . PRO A 1 98 ? -6.852 4.465 -0.134 1 86.81 98 PRO A O 1
ATOM 766 N N . THR A 1 99 ? -5.922 2.404 -0.12 1 82.25 99 THR A N 1
ATOM 767 C CA . THR A 1 99 ? -5.09 2.602 -1.302 1 82.25 99 THR A CA 1
ATOM 768 C C . THR A 1 99 ? -5.922 3.125 -2.469 1 82.25 99 THR A C 1
ATOM 770 O O . THR A 1 99 ? -5.57 4.133 -3.084 1 82.25 99 THR A O 1
ATOM 773 N N . GLY A 1 100 ? -7.016 2.514 -2.736 1 82.44 100 GLY A N 1
ATOM 774 C CA . GLY A 1 100 ? -7.832 2.916 -3.871 1 82.44 100 GLY A CA 1
ATOM 775 C C . GLY A 1 100 ? -8.445 4.293 -3.707 1 82.44 100 GLY A C 1
ATOM 776 O O . GLY A 1 100 ? -8.375 5.121 -4.613 1 82.44 100 GLY A O 1
ATOM 777 N N . TYR A 1 101 ? -8.969 4.547 -2.592 1 86.75 101 TYR A N 1
ATOM 778 C CA . TYR A 1 101 ? -9.625 5.824 -2.344 1 86.75 101 TYR A CA 1
ATOM 779 C C . TYR A 1 101 ? -8.609 6.965 -2.303 1 86.75 101 TYR A C 1
ATOM 781 O O . TYR A 1 101 ? -8.852 8.039 -2.852 1 86.75 101 TYR A O 1
ATOM 789 N N . GLY A 1 102 ? -7.547 6.668 -1.666 1 88.38 102 GLY A N 1
ATOM 790 C CA . GLY A 1 102 ? -6.492 7.664 -1.576 1 88.38 102 GLY A CA 1
ATOM 791 C C . GLY A 1 102 ? -5.949 8.086 -2.93 1 88.38 102 GLY A C 1
ATOM 792 O O . GLY A 1 102 ? -5.781 9.273 -3.195 1 88.38 102 GLY A O 1
ATOM 793 N N . HIS A 1 103 ? -5.773 7.156 -3.787 1 83.25 103 HIS A N 1
ATOM 794 C CA . HIS A 1 103 ? -5.176 7.43 -5.09 1 83.25 103 HIS A CA 1
ATOM 795 C C . HIS A 1 103 ? -6.191 8.047 -6.043 1 83.25 103 HIS A C 1
ATOM 797 O O . HIS A 1 103 ? -5.902 9.047 -6.699 1 83.25 103 HIS A O 1
ATOM 803 N N . LEU A 1 104 ? -7.324 7.539 -6.078 1 81 104 LEU A N 1
ATOM 804 C CA . LEU A 1 104 ? -8.242 7.879 -7.164 1 81 104 LEU A CA 1
ATOM 805 C C . LEU A 1 104 ? -9.141 9.047 -6.773 1 81 104 LEU A C 1
ATOM 807 O O . LEU A 1 104 ? -9.57 9.812 -7.633 1 81 104 LEU A O 1
ATOM 811 N N . VAL A 1 105 ? -9.375 9.156 -5.504 1 84.19 105 VAL A N 1
ATOM 812 C CA . VAL A 1 105 ? -10.367 10.156 -5.105 1 84.19 105 VAL A CA 1
ATOM 813 C C . VAL A 1 105 ? -9.68 11.289 -4.344 1 84.19 105 VAL A C 1
ATOM 815 O O . VAL A 1 105 ? -9.859 12.461 -4.676 1 84.19 105 VAL A O 1
ATOM 818 N N . MET A 1 106 ? -8.828 10.977 -3.461 1 89.62 106 MET A N 1
ATOM 819 C CA . MET A 1 106 ? -8.367 11.977 -2.508 1 89.62 106 MET A CA 1
ATOM 820 C C . MET A 1 106 ? -7.105 12.672 -3.016 1 89.62 106 MET A C 1
ATOM 822 O O . MET A 1 106 ? -6.762 13.758 -2.553 1 89.62 106 MET A O 1
ATOM 826 N N . ALA A 1 107 ? -6.395 12.055 -3.904 1 88.44 107 ALA A N 1
ATOM 827 C CA . ALA A 1 107 ? -5.102 12.586 -4.336 1 88.44 107 ALA A CA 1
ATOM 828 C C . ALA A 1 107 ? -5.234 14.031 -4.82 1 88.44 107 ALA A C 1
ATOM 830 O O . ALA A 1 107 ? -4.516 14.914 -4.359 1 88.44 107 ALA A O 1
ATOM 831 N N . PRO A 1 108 ? -6.195 14.367 -5.645 1 87.5 108 PRO A N 1
ATOM 832 C CA . PRO A 1 108 ? -6.336 15.766 -6.078 1 87.5 108 PRO A CA 1
ATOM 833 C C . PRO A 1 108 ? -6.637 16.719 -4.922 1 87.5 108 PRO A C 1
ATOM 835 O O . PRO A 1 108 ? -6.172 17.859 -4.922 1 87.5 108 PRO A O 1
ATOM 838 N N . TRP A 1 109 ? -7.391 16.203 -4.004 1 91.31 109 TRP A N 1
ATOM 839 C CA . TRP A 1 109 ? -7.707 17.031 -2.838 1 91.31 109 TRP A CA 1
ATOM 840 C C . TRP A 1 109 ? -6.461 17.297 -2.002 1 91.31 109 TRP A C 1
ATOM 842 O O . TRP A 1 109 ? -6.215 18.422 -1.583 1 91.31 109 TRP A O 1
ATOM 852 N N . LEU A 1 110 ? -5.707 16.297 -1.827 1 92.44 110 LEU A N 1
ATOM 853 C CA . LEU A 1 110 ? -4.504 16.406 -1.011 1 92.44 110 LEU A CA 1
ATOM 854 C C . LEU A 1 110 ? -3.48 17.328 -1.685 1 92.44 110 LEU A C 1
ATOM 856 O O . LEU A 1 110 ? -2.789 18.094 -1.013 1 92.44 110 LEU A O 1
ATOM 860 N N . ILE A 1 111 ? -3.402 17.266 -2.982 1 90 111 ILE A N 1
ATOM 861 C CA . ILE A 1 111 ? -2.52 18.141 -3.754 1 90 111 ILE A CA 1
ATOM 862 C C . ILE A 1 111 ? -2.969 19.594 -3.607 1 90 111 ILE A C 1
ATOM 864 O O . ILE A 1 111 ? -2.15 20.469 -3.352 1 90 111 ILE A O 1
ATOM 868 N N . GLU A 1 112 ? -4.246 19.797 -3.68 1 90.38 112 GLU A N 1
ATOM 869 C CA . GLU A 1 112 ? -4.809 21.125 -3.514 1 90.38 112 GLU A CA 1
ATOM 870 C C . GLU A 1 112 ? -4.535 21.672 -2.113 1 90.38 112 GLU A C 1
ATOM 872 O O . GLU A 1 112 ? -4.137 22.828 -1.959 1 90.38 112 GLU A O 1
ATOM 877 N N . PHE A 1 113 ? -4.75 20.875 -1.158 1 93.44 113 PHE A N 1
ATOM 878 C CA . PHE A 1 113 ? -4.527 21.297 0.222 1 93.44 113 PHE A CA 1
ATOM 879 C C . PHE A 1 113 ? -3.068 21.672 0.443 1 93.44 113 PHE A C 1
ATOM 881 O O . PHE A 1 113 ? -2.775 22.703 1.054 1 93.44 113 PHE A O 1
ATOM 888 N N . LYS A 1 114 ? -2.18 20.797 -0.047 1 92.62 114 LYS A N 1
ATOM 889 C CA . LYS A 1 114 ? -0.749 21.031 0.12 1 92.62 114 LYS A CA 1
ATOM 890 C C . LYS A 1 114 ? -0.32 22.312 -0.582 1 92.62 114 LYS A C 1
ATOM 892 O O . LYS A 1 114 ? 0.531 23.047 -0.077 1 92.62 114 LYS A O 1
ATOM 897 N N . ARG A 1 115 ? -0.857 22.594 -1.662 1 88.69 115 ARG A N 1
ATOM 898 C CA . ARG A 1 115 ? -0.568 23.828 -2.383 1 88.69 115 ARG A CA 1
ATOM 899 C C . ARG A 1 115 ? -0.983 25.047 -1.568 1 88.69 115 ARG A C 1
ATOM 901 O O . ARG A 1 115 ? -0.265 26.047 -1.529 1 88.69 115 ARG A O 1
ATOM 908 N N . ALA A 1 116 ? -2.092 24.922 -0.941 1 88.31 116 ALA A N 1
ATOM 909 C CA . ALA A 1 116 ? -2.635 26.016 -0.141 1 88.31 116 ALA A CA 1
ATOM 910 C C . ALA A 1 116 ? -1.845 26.203 1.152 1 88.31 116 ALA A C 1
ATOM 912 O O . ALA A 1 116 ? -1.783 27.297 1.701 1 88.31 116 ALA A O 1
ATOM 913 N N . HIS A 1 117 ? -1.246 25.094 1.576 1 91.5 117 HIS A N 1
ATOM 914 C CA . HIS A 1 117 ? -0.506 25.125 2.834 1 91.5 117 HIS A CA 1
ATOM 915 C C . HIS A 1 117 ? 0.883 24.516 2.668 1 91.5 117 HIS A C 1
ATOM 917 O O . HIS A 1 117 ? 1.174 23.469 3.23 1 91.5 117 HIS A O 1
ATOM 923 N N . PRO A 1 118 ? 1.757 25.234 2.076 1 87.62 118 PRO A N 1
ATOM 924 C CA . PRO A 1 118 ? 3.059 24.688 1.692 1 87.62 118 PRO A CA 1
ATOM 925 C C . PRO A 1 118 ? 3.93 24.344 2.898 1 87.62 118 PRO A C 1
ATOM 927 O O . PRO A 1 118 ? 4.859 23.547 2.781 1 87.62 118 PRO A O 1
ATOM 930 N N . GLN A 1 119 ? 3.6 24.875 4.039 1 87.62 119 GLN A N 1
ATOM 931 C CA . GLN A 1 119 ? 4.445 24.656 5.207 1 87.62 119 GLN A CA 1
ATOM 932 C C . GLN A 1 119 ? 4.012 23.406 5.977 1 87.62 119 GLN A C 1
ATOM 934 O O . GLN A 1 119 ? 4.703 22.969 6.898 1 87.62 119 GLN A O 1
ATOM 939 N N . VAL A 1 120 ? 2.947 22.844 5.602 1 90.19 120 VAL A N 1
ATOM 940 C CA . VAL A 1 120 ? 2.479 21.609 6.227 1 90.19 120 VAL A CA 1
ATOM 941 C C . VAL A 1 120 ? 3.277 20.422 5.695 1 90.19 120 VAL A C 1
ATOM 943 O O . VAL A 1 120 ? 3.551 20.344 4.496 1 90.19 120 VAL A O 1
ATOM 946 N N . VAL A 1 121 ? 3.637 19.594 6.613 1 88.12 121 VAL A N 1
ATOM 947 C CA . VAL A 1 121 ? 4.246 18.328 6.238 1 88.12 121 VAL A CA 1
ATOM 948 C C . VAL A 1 121 ? 3.188 17.219 6.227 1 88.12 121 VAL A C 1
ATOM 950 O O . VAL A 1 121 ? 2.502 17 7.23 1 88.12 121 VAL A O 1
ATOM 953 N N . LEU A 1 122 ? 3.041 16.562 5.047 1 91.88 122 LEU A N 1
ATOM 954 C CA . LEU A 1 122 ? 2.049 15.508 4.918 1 91.88 122 LEU A CA 1
ATOM 955 C C . LEU A 1 122 ? 2.719 14.133 4.914 1 91.88 122 LEU A C 1
ATOM 957 O O . LEU A 1 122 ? 3.643 13.891 4.137 1 91.88 122 LEU A O 1
ATOM 961 N N . ASP A 1 123 ? 2.305 13.305 5.828 1 89.88 123 ASP A N 1
ATOM 962 C CA . ASP A 1 123 ? 2.646 11.883 5.852 1 89.88 123 ASP A CA 1
ATOM 963 C C . ASP A 1 123 ? 1.438 11.016 5.496 1 89.88 123 ASP A C 1
ATOM 965 O O . ASP A 1 123 ? 0.599 10.734 6.355 1 89.88 123 ASP A O 1
ATOM 969 N N . ILE A 1 124 ? 1.428 10.617 4.223 1 90.12 124 ILE A N 1
ATOM 970 C CA . ILE A 1 124 ? 0.252 9.938 3.689 1 90.12 124 ILE A CA 1
ATOM 971 C C . ILE A 1 124 ? 0.523 8.438 3.59 1 90.12 124 ILE A C 1
ATOM 973 O O . ILE A 1 124 ? 1.435 8.008 2.879 1 90.12 124 ILE A O 1
ATOM 977 N N . ARG A 1 125 ? -0.292 7.695 4.234 1 86.56 125 ARG A N 1
ATOM 978 C CA . ARG A 1 125 ? -0.211 6.242 4.199 1 86.56 125 ARG A CA 1
ATOM 979 C C . ARG A 1 125 ? -1.414 5.645 3.477 1 86.56 125 ARG A C 1
ATOM 981 O O . ARG A 1 125 ? -2.557 5.836 3.896 1 86.56 125 ARG A O 1
ATOM 988 N N . LEU A 1 126 ? -1.108 5.023 2.404 1 86.25 126 LEU A N 1
ATOM 989 C CA . LEU A 1 126 ? -2.156 4.332 1.661 1 86.25 126 LEU A CA 1
ATOM 990 C C . LEU A 1 126 ? -2.182 2.848 2.01 1 86.25 126 LEU A C 1
ATOM 992 O O . LEU A 1 126 ? -1.408 2.062 1.457 1 86.25 126 LEU A O 1
ATOM 996 N N . GLU A 1 127 ? -3.086 2.52 2.898 1 78.44 127 GLU A N 1
ATOM 997 C CA . GLU A 1 127 ? -3.199 1.151 3.396 1 78.44 127 GLU A CA 1
ATOM 998 C C . GLU A 1 127 ? -4.641 0.817 3.77 1 78.44 127 GLU A C 1
ATOM 1000 O O . GLU A 1 127 ? -5.371 1.67 4.281 1 78.44 127 GLU A O 1
ATOM 1005 N N . ASN A 1 128 ? -5.023 -0.373 3.508 1 69.19 128 ASN A N 1
ATOM 1006 C CA . ASN A 1 128 ? -6.402 -0.778 3.75 1 69.19 128 ASN A CA 1
ATOM 1007 C C . ASN A 1 128 ? -6.625 -1.162 5.211 1 69.19 128 ASN A C 1
ATOM 1009 O O . ASN A 1 128 ? -7.754 -1.108 5.703 1 69.19 128 ASN A O 1
ATOM 1013 N N . PHE A 1 129 ? -5.512 -1.692 5.793 1 60.5 129 PHE A N 1
ATOM 1014 C CA . PHE A 1 129 ? -5.734 -2.16 7.156 1 60.5 129 PHE A CA 1
ATOM 1015 C C . PHE A 1 129 ? -4.773 -1.479 8.125 1 60.5 129 PHE A C 1
ATOM 1017 O O . PHE A 1 129 ? -3.631 -1.185 7.773 1 60.5 129 PHE A O 1
ATOM 1024 N N . ILE A 1 130 ? -5.234 -0.578 8.82 1 55.09 130 ILE A N 1
ATOM 1025 C CA . ILE A 1 130 ? -4.305 -0.099 9.836 1 55.09 130 ILE A CA 1
ATOM 1026 C C . ILE A 1 130 ? -4.641 -0.742 11.18 1 55.09 130 ILE A C 1
ATOM 1028 O O . ILE A 1 130 ? -5.781 -0.676 11.641 1 55.09 130 ILE A O 1
ATOM 1032 N N . ASP A 1 131 ? -3.516 -1.632 11.453 1 49.16 131 ASP A N 1
ATOM 1033 C CA . ASP A 1 131 ? -3.527 -2.033 12.852 1 49.16 131 ASP A CA 1
ATOM 1034 C C . ASP A 1 131 ? -3.242 -0.843 13.766 1 49.16 131 ASP A C 1
ATOM 1036 O O . ASP A 1 131 ? -2.328 -0.059 13.508 1 49.16 131 ASP A O 1
ATOM 1040 N N . ASN A 1 132 ? -4.219 -0.509 14.547 1 51.56 132 ASN A N 1
ATOM 1041 C CA . ASN A 1 132 ? -4.215 0.372 15.711 1 51.56 132 ASN A CA 1
ATOM 1042 C C . ASN A 1 132 ? -4.016 1.831 15.305 1 51.56 132 ASN A C 1
ATOM 1044 O O . ASN A 1 132 ? -2.885 2.275 15.109 1 51.56 132 ASN A O 1
ATOM 1048 N N . LEU A 1 133 ? -4.965 2.494 14.766 1 55.66 133 LEU A N 1
ATOM 1049 C CA . LEU A 1 133 ? -5.004 3.934 14.531 1 55.66 133 LEU A CA 1
ATOM 1050 C C . LEU A 1 133 ? -4.258 4.684 15.633 1 55.66 133 LEU A C 1
ATOM 1052 O O . LEU A 1 133 ? -3.734 5.777 15.398 1 55.66 133 LEU A O 1
ATOM 1056 N N . LEU A 1 134 ? -4.168 3.992 16.766 1 51.75 134 LEU A N 1
ATOM 1057 C CA . LEU A 1 134 ? -3.643 4.672 17.938 1 51.75 134 LEU A CA 1
ATOM 1058 C C . LEU A 1 134 ? -2.129 4.52 18.031 1 51.75 134 LEU A C 1
ATOM 1060 O O . LEU A 1 134 ? -1.453 5.34 18.656 1 51.75 134 LEU A O 1
ATOM 1064 N N . LYS A 1 135 ? -1.72 3.486 17.391 1 51.09 135 LYS A N 1
ATOM 1065 C CA . LYS A 1 135 ? -0.294 3.229 17.578 1 51.09 135 LYS A CA 1
ATOM 1066 C C . LYS A 1 135 ? 0.534 3.963 16.531 1 51.09 135 LYS A C 1
ATOM 1068 O O . LYS A 1 135 ? 1.704 4.273 16.75 1 51.09 135 LYS A O 1
ATOM 1073 N N . ASP A 1 136 ? -0.229 4.418 15.5 1 58.19 136 ASP A N 1
ATOM 1074 C CA . ASP A 1 136 ? 0.587 4.934 14.406 1 58.19 136 ASP A CA 1
ATOM 1075 C C . ASP A 1 136 ? 0.396 6.441 14.25 1 58.19 136 ASP A C 1
ATOM 1077 O O . ASP A 1 136 ? -0.604 6.996 14.703 1 58.19 136 ASP A O 1
ATOM 1081 N N . SER A 1 137 ? 1.426 7.328 14.312 1 69.06 137 SER A N 1
ATOM 1082 C CA . SER A 1 137 ? 1.456 8.758 14.039 1 69.06 137 SER A CA 1
ATOM 1083 C C . SER A 1 137 ? 0.423 9.141 12.984 1 69.06 137 SER A C 1
ATOM 1085 O O . SER A 1 137 ? 0.74 9.852 12.023 1 69.06 137 SER A O 1
ATOM 1087 N N . VAL A 1 138 ? -0.83 8.578 13.18 1 82.19 138 VAL A N 1
ATOM 1088 C CA . VAL A 1 138 ? -1.912 8.93 12.266 1 82.19 138 VAL A CA 1
ATOM 1089 C C . VAL A 1 138 ? -2.875 9.891 12.953 1 82.19 138 VAL A C 1
ATOM 1091 O O . VAL A 1 138 ? -3.408 9.594 14.023 1 82.19 138 VAL A O 1
ATOM 1094 N N . ASP A 1 139 ? -3.047 11.031 12.398 1 85.5 139 ASP A N 1
ATOM 1095 C CA . ASP A 1 139 ? -3.961 12.039 12.914 1 85.5 139 ASP A CA 1
ATOM 1096 C C . ASP A 1 139 ? -5.375 11.836 12.375 1 85.5 139 ASP A C 1
ATOM 1098 O O . ASP A 1 139 ? -6.355 12.117 13.062 1 85.5 139 ASP A O 1
ATOM 1102 N N . ILE A 1 140 ? -5.461 11.43 11.133 1 90.44 140 ILE A N 1
ATOM 1103 C CA . ILE A 1 140 ? -6.719 11.203 10.422 1 90.44 140 ILE A CA 1
ATOM 1104 C C . ILE A 1 140 ? -6.672 9.852 9.711 1 90.44 140 ILE A C 1
ATOM 1106 O O . ILE A 1 140 ? -5.688 9.531 9.039 1 90.44 140 ILE A O 1
ATOM 1110 N N . ALA A 1 141 ? -7.715 9.102 9.891 1 91.12 141 ALA A N 1
ATOM 1111 C CA . ALA A 1 141 ? -7.801 7.816 9.195 1 91.12 141 ALA A CA 1
ATOM 1112 C C . ALA A 1 141 ? -9.117 7.699 8.422 1 91.12 141 ALA A C 1
ATOM 1114 O O . ALA A 1 141 ? -10.172 8.109 8.914 1 91.12 141 ALA A O 1
ATOM 1115 N N . ILE A 1 142 ? -9 7.289 7.246 1 91.12 142 ILE A N 1
ATOM 1116 C CA . ILE A 1 142 ? -10.172 6.832 6.5 1 91.12 142 ILE A CA 1
ATOM 1117 C C . ILE A 1 142 ? -10.188 5.309 6.449 1 91.12 142 ILE A C 1
ATOM 1119 O O . ILE A 1 142 ? -9.203 4.684 6.055 1 91.12 142 ILE A O 1
ATOM 1123 N N . ARG A 1 143 ? -11.305 4.742 6.93 1 88.5 143 ARG A N 1
ATOM 1124 C CA . ARG A 1 143 ? -11.383 3.285 7.004 1 88.5 143 ARG A CA 1
ATOM 1125 C C . ARG A 1 143 ? -12.781 2.797 6.637 1 88.5 143 ARG A C 1
ATOM 1127 O O . ARG A 1 143 ? -13.766 3.51 6.84 1 88.5 143 ARG A O 1
ATOM 1134 N N . VAL A 1 144 ? -12.727 1.61 6.125 1 84.31 144 VAL A N 1
ATOM 1135 C CA . VAL A 1 144 ? -13.977 0.876 5.973 1 84.31 144 VAL A CA 1
ATOM 1136 C C . VAL A 1 144 ? -14.172 -0.069 7.156 1 84.31 144 VAL A C 1
ATOM 1138 O O . VAL A 1 144 ? -13.305 -0.899 7.445 1 84.31 144 VAL A O 1
ATOM 1141 N N . MET A 1 145 ? -15.219 0.129 7.82 1 82.12 145 MET A N 1
ATOM 1142 C CA . MET A 1 145 ? -15.477 -0.706 8.992 1 82.12 145 MET A CA 1
ATOM 1143 C C . MET A 1 145 ? -16.969 -0.71 9.336 1 82.12 145 MET A C 1
ATOM 1145 O O . MET A 1 145 ? -17.734 0.1 8.805 1 82.12 145 MET A O 1
ATOM 1149 N N . SER A 1 146 ? -17.266 -1.663 10.227 1 79.75 146 SER A N 1
ATOM 1150 C CA . SER A 1 146 ? -18.656 -1.755 10.648 1 79.75 146 SER A CA 1
ATOM 1151 C C . SER A 1 146 ? -18.891 -0.981 11.945 1 79.75 146 SER A C 1
ATOM 1153 O O . SER A 1 146 ? -19.938 -0.352 12.117 1 79.75 146 SER A O 1
ATOM 1155 N N . ASP A 1 147 ? -17.859 -1.007 12.805 1 82.12 147 ASP A N 1
ATOM 1156 C CA . ASP A 1 147 ? -18.016 -0.412 14.125 1 82.12 147 ASP A CA 1
ATOM 1157 C C . ASP A 1 147 ? -16.812 0.465 14.484 1 82.12 147 ASP A C 1
ATOM 1159 O O . ASP A 1 147 ? -15.789 -0.035 14.953 1 82.12 147 ASP A O 1
ATOM 1163 N N . PRO A 1 148 ? -17.047 1.78 14.305 1 82.69 148 PRO A N 1
ATOM 1164 C CA . PRO A 1 148 ? -15.93 2.652 14.68 1 82.69 148 PRO A CA 1
ATOM 1165 C C . PRO A 1 148 ? -15.664 2.654 16.188 1 82.69 148 PRO A C 1
ATOM 1167 O O . PRO A 1 148 ? -16.609 2.537 16.984 1 82.69 148 PRO A O 1
ATOM 1170 N N . PRO A 1 149 ? -14.445 2.76 16.531 1 77.69 149 PRO A N 1
ATOM 1171 C CA . PRO A 1 149 ? -14.125 2.844 17.953 1 77.69 149 PRO A CA 1
ATOM 1172 C C . PRO A 1 149 ? -14.758 4.062 18.641 1 77.69 149 PRO A C 1
ATOM 1174 O O . PRO A 1 149 ? -14.703 5.168 18.094 1 77.69 149 PRO A O 1
ATOM 1177 N N . PRO A 1 150 ? -15.227 3.893 19.812 1 73.31 150 PRO A N 1
ATOM 1178 C CA . PRO A 1 150 ? -15.969 4.965 20.484 1 73.31 150 PRO A CA 1
ATOM 1179 C C . PRO A 1 150 ? -15.078 6.137 20.875 1 73.31 150 PRO A C 1
ATOM 1181 O O . PRO A 1 150 ? -15.562 7.262 21.047 1 73.31 150 PRO A O 1
ATOM 1184 N N . MET A 1 151 ? -13.875 5.898 21 1 71.81 151 MET A N 1
ATOM 1185 C CA . MET A 1 151 ? -12.984 6.953 21.469 1 71.81 151 MET A CA 1
ATOM 1186 C C . MET A 1 151 ? -12.625 7.906 20.344 1 71.81 151 MET A C 1
ATOM 1188 O O . MET A 1 151 ? -12.062 8.977 20.578 1 71.81 151 MET A O 1
ATOM 1192 N N . LEU A 1 152 ? -13.055 7.535 19.172 1 81 152 LEU A N 1
ATOM 1193 C CA . LEU A 1 152 ? -12.75 8.359 18 1 81 152 LEU A CA 1
ATOM 1194 C C . LEU A 1 152 ? -14.008 9.031 17.469 1 81 152 LEU A C 1
ATOM 1196 O O . LEU A 1 152 ? -15.109 8.5 17.609 1 81 152 LEU A O 1
ATOM 1200 N N . VAL A 1 153 ? -13.766 10.266 16.984 1 82.88 153 VAL A N 1
ATOM 1201 C CA . VAL A 1 153 ? -14.812 10.836 16.141 1 82.88 153 VAL A CA 1
ATOM 1202 C C . VAL A 1 153 ? -14.875 10.078 14.82 1 82.88 153 VAL A C 1
ATOM 1204 O O . VAL A 1 153 ? -13.844 9.805 14.203 1 82.88 153 VAL A O 1
ATOM 1207 N N . ALA A 1 154 ? -16.047 9.688 14.5 1 88.5 154 ALA A N 1
ATOM 1208 C CA . ALA A 1 154 ? -16.281 8.977 13.242 1 88.5 154 ALA A CA 1
ATOM 1209 C C . ALA A 1 154 ? -17.281 9.711 12.367 1 88.5 154 ALA A C 1
ATOM 1211 O O . ALA A 1 154 ? -18.469 9.805 12.711 1 88.5 154 ALA A O 1
ATOM 1212 N N . ARG A 1 155 ? -16.812 10.219 11.281 1 89.75 155 ARG A N 1
ATOM 1213 C CA . ARG A 1 155 ? -17.703 10.82 10.297 1 89.75 155 ARG A CA 1
ATOM 1214 C C . ARG A 1 155 ? -18.062 9.828 9.195 1 89.75 155 ARG A C 1
ATOM 1216 O O . ARG A 1 155 ? -17.172 9.328 8.5 1 89.75 155 ARG A O 1
ATOM 1223 N N . ASP A 1 156 ? -19.312 9.625 9.07 1 89 156 ASP A N 1
ATOM 1224 C CA . ASP A 1 156 ? -19.797 8.633 8.117 1 89 156 ASP A CA 1
ATOM 1225 C C . ASP A 1 156 ? -19.734 9.164 6.691 1 89 156 ASP A C 1
ATOM 1227 O O . ASP A 1 156 ? -20.375 10.164 6.371 1 89 156 ASP A O 1
ATOM 1231 N N . MET A 1 157 ? -18.984 8.492 5.875 1 88.19 157 MET A N 1
ATOM 1232 C CA . MET A 1 157 ? -18.797 8.906 4.484 1 88.19 157 MET A CA 1
ATOM 1233 C C . MET A 1 157 ? -19.703 8.102 3.559 1 88.19 157 MET A C 1
ATOM 1235 O O . MET A 1 157 ? -19.719 8.328 2.35 1 88.19 157 MET A O 1
ATOM 1239 N N . GLY A 1 158 ? -20.453 7.16 4.102 1 82.75 158 GLY A N 1
ATOM 1240 C CA . GLY A 1 158 ? -21.406 6.375 3.324 1 82.75 158 GLY A CA 1
ATOM 1241 C C . GLY A 1 158 ? -20.922 4.961 3.059 1 82.75 158 GLY A C 1
ATOM 1242 O O . GLY A 1 158 ? -19.828 4.578 3.475 1 82.75 158 GLY A O 1
ATOM 1243 N N . PRO A 1 159 ? -21.812 4.148 2.443 1 82.38 159 PRO A N 1
ATOM 1244 C CA . PRO A 1 159 ? -21.469 2.762 2.131 1 82.38 159 PRO A CA 1
ATOM 1245 C C . PRO A 1 159 ? -20.484 2.645 0.977 1 82.38 159 PRO A C 1
ATOM 1247 O O . PRO A 1 159 ? -20.422 3.521 0.109 1 82.38 159 PRO A O 1
ATOM 1250 N N . VAL A 1 160 ? -19.688 1.649 1.126 1 84.19 160 VAL A N 1
ATOM 1251 C CA . VAL A 1 160 ? -18.844 1.301 -0.007 1 84.19 160 VAL A CA 1
ATOM 1252 C C . VAL A 1 160 ? -19.562 0.285 -0.896 1 84.19 160 VAL A C 1
ATOM 1254 O O . VAL A 1 160 ? -19.875 -0.822 -0.456 1 84.19 160 VAL A O 1
ATOM 1257 N N . ARG A 1 161 ? -19.844 0.666 -2.113 1 85.44 161 ARG A N 1
ATOM 1258 C CA . ARG A 1 161 ? -20.531 -0.209 -3.051 1 85.44 161 ARG A CA 1
ATOM 1259 C C . ARG A 1 161 ? -19.547 -0.902 -3.986 1 85.44 161 ARG A C 1
ATOM 1261 O O . ARG A 1 161 ? -18.672 -0.255 -4.566 1 85.44 161 ARG A O 1
ATOM 1268 N N . TYR A 1 162 ? -19.703 -2.166 -4.016 1 91.81 162 TYR A N 1
ATOM 1269 C CA . TYR A 1 162 ? -18.844 -2.938 -4.914 1 91.81 162 TYR A CA 1
ATOM 1270 C C . TYR A 1 162 ? -19.562 -3.23 -6.227 1 91.81 162 TYR A C 1
ATOM 1272 O O . TYR A 1 162 ? -20.797 -3.389 -6.25 1 91.81 162 TYR A O 1
ATOM 1280 N N . SER A 1 163 ? -18.797 -3.322 -7.277 1 93.56 163 SER A N 1
ATOM 1281 C CA . SER A 1 163 ? -19.297 -3.662 -8.602 1 93.56 163 SER A CA 1
ATOM 1282 C C . SER A 1 163 ? -18.594 -4.891 -9.164 1 93.56 163 SER A C 1
ATOM 1284 O O . SER A 1 163 ? -17.406 -5.094 -8.922 1 93.56 163 SER A O 1
ATOM 1286 N N . LEU A 1 164 ? -19.359 -5.621 -9.844 1 96.31 164 LEU A N 1
ATOM 1287 C CA . LEU A 1 164 ? -18.797 -6.66 -10.711 1 96.31 164 LEU A CA 1
ATOM 1288 C C . LEU A 1 164 ? -18.531 -6.121 -12.109 1 96.31 164 LEU A C 1
ATOM 1290 O O . LEU A 1 164 ? -19.406 -5.477 -12.703 1 96.31 164 LEU A O 1
ATOM 1294 N N . CYS A 1 165 ? -17.281 -6.402 -12.586 1 97.38 165 CYS A N 1
ATOM 1295 C CA . CYS A 1 165 ? -16.969 -5.797 -13.875 1 97.38 165 CYS A CA 1
ATOM 1296 C C . CYS A 1 165 ? -15.883 -6.578 -14.594 1 97.38 165 CYS A C 1
ATOM 1298 O O . CYS A 1 165 ? -15.148 -7.34 -13.969 1 97.38 165 CYS A O 1
ATOM 1300 N N . ALA A 1 166 ? -15.844 -6.418 -15.867 1 97.56 166 ALA A N 1
ATOM 1301 C CA . ALA A 1 166 ? -14.797 -6.992 -16.703 1 97.56 166 ALA A CA 1
ATOM 1302 C C . ALA A 1 166 ? -14.477 -6.078 -17.891 1 97.56 166 ALA A C 1
ATOM 1304 O O . ALA A 1 166 ? -15.289 -5.223 -18.25 1 97.56 166 ALA A O 1
ATOM 1305 N N . SER A 1 167 ? -13.289 -6.309 -18.406 1 96.81 167 SER A N 1
ATOM 1306 C CA . SER A 1 167 ? -12.922 -5.547 -19.594 1 96.81 167 SER A CA 1
ATOM 1307 C C . SER A 1 167 ? -13.742 -5.984 -20.797 1 96.81 167 SER A C 1
ATOM 1309 O O . SER A 1 167 ? -14.172 -7.137 -20.891 1 96.81 167 SER A O 1
ATOM 1311 N N . SER A 1 168 ? -13.93 -5.035 -21.688 1 95.75 168 SER A N 1
ATOM 1312 C CA . SER A 1 168 ? -14.594 -5.363 -22.953 1 95.75 168 SER A CA 1
ATOM 1313 C C . SER A 1 168 ? -13.828 -6.441 -23.703 1 95.75 168 SER A C 1
ATOM 1315 O O . SER A 1 168 ? -14.43 -7.27 -24.391 1 95.75 168 SER A O 1
ATOM 1317 N N . ASP A 1 169 ? -12.578 -6.484 -23.547 1 91.69 169 ASP A N 1
ATOM 1318 C CA . ASP A 1 169 ? -11.742 -7.488 -24.203 1 91.69 169 ASP A CA 1
ATOM 1319 C C . ASP A 1 169 ? -11.992 -8.875 -23.625 1 91.69 169 ASP A C 1
ATOM 1321 O O . ASP A 1 169 ? -12.062 -9.859 -24.359 1 91.69 169 ASP A O 1
ATOM 1325 N N . TRP A 1 170 ? -12.117 -8.914 -22.344 1 93.31 170 TRP A N 1
ATOM 1326 C CA . TRP A 1 170 ? -12.414 -10.18 -21.688 1 93.31 170 TRP A CA 1
ATOM 1327 C C . TRP A 1 170 ? -13.75 -10.75 -22.172 1 93.31 170 TRP A C 1
ATOM 1329 O O . TRP A 1 170 ? -13.891 -11.961 -22.344 1 93.31 170 TRP A O 1
ATOM 1339 N N . LEU A 1 171 ? -14.633 -9.898 -22.516 1 94.12 171 LEU A N 1
ATOM 1340 C CA . LEU A 1 171 ? -15.984 -10.281 -22.906 1 94.12 171 LEU A CA 1
ATOM 1341 C C . LEU A 1 171 ? -16.016 -10.812 -24.328 1 94.12 171 LEU A C 1
ATOM 1343 O O . LEU A 1 171 ? -17.016 -11.414 -24.75 1 94.12 171 LEU A O 1
ATOM 1347 N N . ARG A 1 172 ? -14.969 -10.625 -25 1 92.19 172 ARG A N 1
ATOM 1348 C CA . ARG A 1 172 ? -14.914 -11.164 -26.344 1 92.19 172 ARG A CA 1
ATOM 1349 C C . ARG A 1 172 ? -14.906 -12.688 -26.344 1 92.19 172 ARG A C 1
ATOM 1351 O O . ARG A 1 172 ? -15.375 -13.32 -27.281 1 92.19 172 ARG A O 1
ATOM 1358 N N . SER A 1 173 ? -14.422 -13.227 -25.281 1 92.06 173 SER A N 1
ATOM 1359 C CA . SER A 1 173 ? -14.281 -14.68 -25.25 1 92.06 173 SER A CA 1
ATOM 1360 C C . SER A 1 173 ? -14.945 -15.266 -24.016 1 92.06 173 SER A C 1
ATOM 1362 O O . SER A 1 173 ? -14.875 -16.469 -23.781 1 92.06 173 SER A O 1
ATOM 1364 N N . HIS A 1 174 ? -15.547 -14.453 -23.203 1 93.62 174 HIS A N 1
ATOM 1365 C CA . HIS A 1 174 ? -16.172 -14.906 -21.969 1 93.62 174 HIS A CA 1
ATOM 1366 C C . HIS A 1 174 ? -17.5 -14.203 -21.734 1 93.62 174 HIS A C 1
ATOM 1368 O O . HIS A 1 174 ? -17.797 -13.195 -22.375 1 93.62 174 HIS A O 1
ATOM 1374 N N . ARG A 1 175 ? -18.297 -14.766 -20.859 1 91.75 175 ARG A N 1
ATOM 1375 C CA . ARG A 1 175 ? -19.562 -14.156 -20.453 1 91.75 175 ARG A CA 1
ATOM 1376 C C . ARG A 1 175 ? -19.516 -13.75 -18.984 1 91.75 175 ARG A C 1
ATOM 1378 O O . ARG A 1 175 ? -18.969 -14.469 -18.156 1 91.75 175 ARG A O 1
ATOM 1385 N N . LEU A 1 176 ? -20.109 -12.672 -18.703 1 94 176 LEU A N 1
ATOM 1386 C CA . LEU A 1 176 ? -20.234 -12.219 -17.328 1 94 176 LEU A CA 1
ATOM 1387 C C . LEU A 1 176 ? -21.266 -13.062 -16.578 1 94 176 LEU A C 1
ATOM 1389 O O . LEU A 1 176 ? -22.234 -13.539 -17.156 1 94 176 LEU A O 1
ATOM 1393 N N . PRO A 1 177 ? -21.016 -13.211 -15.289 1 94.38 177 PRO A N 1
ATOM 1394 C CA . PRO A 1 177 ? -22.031 -13.891 -14.5 1 94.38 177 PRO A CA 1
ATOM 1395 C C . PRO A 1 177 ? -23.344 -13.094 -14.43 1 94.38 177 PRO A C 1
ATOM 1397 O O . PRO A 1 177 ? -23.312 -11.867 -14.391 1 94.38 177 PRO A O 1
ATOM 1400 N N . GLU A 1 178 ? -24.469 -13.875 -14.328 1 93.19 178 GLU A N 1
ATOM 1401 C CA . GLU A 1 178 ? -25.781 -13.242 -14.266 1 93.19 178 GLU A CA 1
ATOM 1402 C C . GLU A 1 178 ? -26.469 -13.539 -12.945 1 93.19 178 GLU A C 1
ATOM 1404 O O . GLU A 1 178 ? -27.469 -12.891 -12.594 1 93.19 178 GLU A O 1
ATOM 1409 N N . THR A 1 179 ? -25.906 -14.555 -12.289 1 91.62 179 THR A N 1
ATOM 1410 C CA . THR A 1 179 ? -26.5 -14.945 -11.008 1 91.62 179 THR A CA 1
ATOM 1411 C C . THR A 1 179 ? -25.422 -15.172 -9.961 1 91.62 179 THR A C 1
ATOM 1413 O O . THR A 1 179 ? -24.25 -15.422 -10.305 1 91.62 179 THR A O 1
ATOM 1416 N N . PRO A 1 180 ? -25.781 -15.125 -8.695 1 91.12 180 PRO A N 1
ATOM 1417 C CA . PRO A 1 180 ? -24.812 -15.359 -7.621 1 91.12 180 PRO A CA 1
ATOM 1418 C C . PRO A 1 180 ? -24.172 -16.734 -7.699 1 91.12 180 PRO A C 1
ATOM 1420 O O . PRO A 1 180 ? -22.984 -16.891 -7.395 1 91.12 180 PRO A O 1
ATOM 1423 N N . SER A 1 181 ? -24.891 -17.703 -8.18 1 88.56 181 SER A N 1
ATOM 1424 C CA . SER A 1 181 ? -24.375 -19.062 -8.234 1 88.56 181 SER A CA 1
ATOM 1425 C C . SER A 1 181 ? -23.234 -19.172 -9.227 1 88.56 181 SER A C 1
ATOM 1427 O O . SER A 1 181 ? -22.344 -20.016 -9.062 1 88.56 181 SER A O 1
ATOM 1429 N N . GLU A 1 182 ? -23.25 -18.344 -10.219 1 92.56 182 GLU A N 1
ATOM 1430 C CA . GLU A 1 182 ? -22.203 -18.359 -11.242 1 92.56 182 GLU A CA 1
ATOM 1431 C C . GLU A 1 182 ? -20.906 -17.75 -10.734 1 92.56 182 GLU A C 1
ATOM 1433 O O . GLU A 1 182 ? -19.844 -17.953 -11.32 1 92.56 182 GLU A O 1
ATOM 1438 N N . LEU A 1 183 ? -20.922 -17.031 -9.641 1 91.69 183 LEU A N 1
ATOM 1439 C CA . LEU A 1 183 ? -19.766 -16.312 -9.125 1 91.69 183 LEU A CA 1
ATOM 1440 C C . LEU A 1 183 ? -18.703 -17.281 -8.625 1 91.69 183 LEU A C 1
ATOM 1442 O O . LEU A 1 183 ? -17.5 -17.016 -8.742 1 91.69 183 LEU A O 1
ATOM 1446 N N . SER A 1 184 ? -19.141 -18.391 -8.164 1 86.44 184 SER A N 1
ATOM 1447 C CA . SER A 1 184 ? -18.203 -19.359 -7.59 1 86.44 184 SER A CA 1
ATOM 1448 C C . SER A 1 184 ? -17.312 -19.969 -8.664 1 86.44 184 SER A C 1
ATOM 1450 O O . SER A 1 184 ? -16.203 -20.438 -8.375 1 86.44 184 SER A O 1
ATOM 1452 N N . ARG A 1 185 ? -17.766 -19.875 -9.914 1 87.69 185 ARG A N 1
ATOM 1453 C CA . ARG A 1 185 ? -17.016 -20.453 -11.023 1 87.69 185 ARG A CA 1
ATOM 1454 C C . ARG A 1 185 ? -16.344 -19.375 -11.859 1 87.69 185 ARG A C 1
ATOM 1456 O O . ARG A 1 185 ? -15.742 -19.656 -12.891 1 87.69 185 ARG A O 1
ATOM 1463 N N . THR A 1 186 ? -16.531 -18.203 -11.461 1 92.44 186 THR A N 1
ATOM 1464 C CA . THR A 1 186 ? -15.984 -17.062 -12.172 1 92.44 186 THR A CA 1
ATOM 1465 C C . THR A 1 186 ? -14.602 -16.703 -11.648 1 92.44 186 THR A C 1
ATOM 1467 O O . THR A 1 186 ? -14.367 -16.703 -10.438 1 92.44 186 THR A O 1
ATOM 1470 N N . PRO A 1 187 ? -13.641 -16.5 -12.539 1 93.81 187 PRO A N 1
ATOM 1471 C CA . PRO A 1 187 ? -12.336 -16.016 -12.086 1 93.81 187 PRO A CA 1
ATOM 1472 C C . PRO A 1 187 ? -12.398 -14.586 -11.531 1 93.81 187 PRO A C 1
ATOM 1474 O O . PRO A 1 187 ? -12.25 -13.625 -12.289 1 93.81 187 PRO A O 1
ATOM 1477 N N . LEU A 1 188 ? -12.445 -14.477 -10.266 1 94.56 188 LEU A N 1
ATOM 1478 C CA . LEU A 1 188 ? -12.672 -13.188 -9.625 1 94.56 188 LEU A CA 1
ATOM 1479 C C . LEU A 1 188 ? -11.352 -12.539 -9.227 1 94.56 188 LEU A C 1
ATOM 1481 O O . LEU A 1 188 ? -10.438 -13.219 -8.766 1 94.56 188 LEU A O 1
ATOM 1485 N N . ILE A 1 189 ? -11.305 -11.281 -9.461 1 94.81 189 ILE A N 1
ATOM 1486 C CA . ILE A 1 189 ? -10.203 -10.414 -9.062 1 94.81 189 ILE A CA 1
ATOM 1487 C C . ILE A 1 189 ? -10.68 -9.422 -8 1 94.81 189 ILE A C 1
ATOM 1489 O O . ILE A 1 189 ? -11.617 -8.656 -8.234 1 94.81 189 ILE A O 1
ATOM 1493 N N . THR A 1 190 ? -10.062 -9.422 -6.828 1 92.94 190 THR A N 1
ATOM 1494 C CA . THR A 1 190 ? -10.5 -8.523 -5.766 1 92.94 190 THR A CA 1
ATOM 1495 C C . THR A 1 190 ? -9.422 -8.406 -4.688 1 92.94 190 THR A C 1
ATOM 1497 O O . THR A 1 190 ? -8.32 -8.945 -4.84 1 92.94 190 THR A O 1
ATOM 1500 N N . SER A 1 191 ? -9.461 -7.461 -3.613 1 84.19 191 SER A N 1
ATOM 1501 C CA . SER A 1 191 ? -8.469 -7.219 -2.576 1 84.19 191 SER A CA 1
ATOM 1502 C C . SER A 1 191 ? -8.414 -8.375 -1.58 1 84.19 191 SER A C 1
ATOM 1504 O O . SER A 1 191 ? -7.391 -8.586 -0.924 1 84.19 191 SER A O 1
ATOM 1506 N N . GLY A 1 192 ? -8.828 -9.516 -1.733 1 68.69 192 GLY A N 1
ATOM 1507 C CA 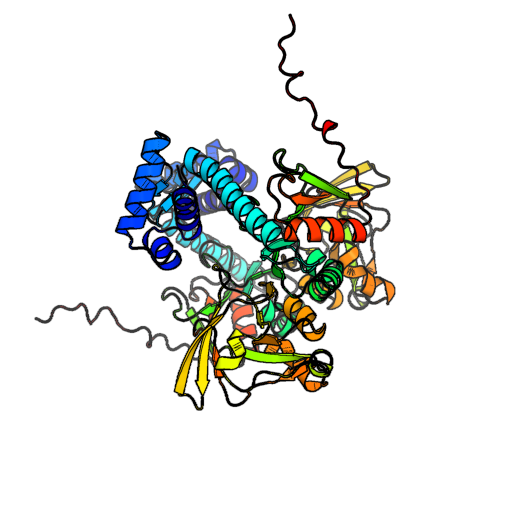. GLY A 1 192 ? -8.82 -10.711 -0.897 1 68.69 192 GLY A CA 1
ATOM 1508 C C . GLY A 1 192 ? -8.789 -10.391 0.586 1 68.69 192 GLY A C 1
ATOM 1509 O O . GLY A 1 192 ? -8.57 -9.25 0.98 1 68.69 192 GLY A O 1
ATOM 1510 N N . GLY A 1 193 ? -9.203 -11.336 1.492 1 60.84 193 GLY A N 1
ATOM 1511 C CA . GLY A 1 193 ? -9.094 -11.281 2.941 1 60.84 193 GLY A CA 1
ATOM 1512 C C . GLY A 1 193 ? -7.836 -11.953 3.467 1 60.84 193 GLY A C 1
ATOM 1513 O O . GLY A 1 193 ? -7.027 -12.469 2.689 1 60.84 193 GLY A O 1
ATOM 1514 N N . GLU A 1 194 ? -7.5 -11.742 4.648 1 56.16 194 GLU A N 1
ATOM 1515 C CA . GLU A 1 194 ? -6.379 -12.367 5.336 1 56.16 194 GLU A CA 1
ATOM 1516 C C . GLU A 1 194 ? -6.348 -13.875 5.078 1 56.16 194 GLU A C 1
ATOM 1518 O O . GLU A 1 194 ? -5.273 -14.461 4.949 1 56.16 194 GLU A O 1
ATOM 1523 N N . SER A 1 195 ? -7.508 -14.406 4.805 1 56.97 195 SER A N 1
ATOM 1524 C CA . SER A 1 195 ? -7.625 -15.859 4.676 1 56.97 195 SER A CA 1
ATOM 1525 C C . SER A 1 195 ? -7.508 -16.297 3.221 1 56.97 195 SER A C 1
ATOM 1527 O O . SER A 1 195 ? -7.535 -17.484 2.92 1 56.97 195 SER A O 1
ATOM 1529 N N . GLY A 1 196 ? -7.309 -15.398 2.432 1 68.81 196 GLY A N 1
ATOM 1530 C CA . GLY A 1 196 ? -7.316 -15.75 1.021 1 68.81 196 GLY A CA 1
ATOM 1531 C C . GLY A 1 196 ? -8.711 -15.914 0.451 1 68.81 196 GLY A C 1
ATOM 1532 O O . GLY A 1 196 ? -8.875 -16.219 -0.733 1 68.81 196 GLY A O 1
ATOM 1533 N N . LYS A 1 197 ? -9.672 -15.82 1.309 1 76.25 197 LYS A N 1
ATOM 1534 C CA . LYS A 1 197 ? -11.07 -15.875 0.876 1 76.25 197 LYS A CA 1
ATOM 1535 C C . LYS A 1 197 ? -11.781 -14.555 1.152 1 76.25 197 LYS A C 1
ATOM 1537 O O . LYS A 1 197 ? -11.336 -13.766 1.98 1 76.25 197 LYS A O 1
ATOM 1542 N N . VAL A 1 198 ? -12.766 -14.398 0.412 1 80.81 198 VAL A N 1
ATOM 1543 C CA . VAL A 1 198 ? -13.578 -13.203 0.581 1 80.81 198 VAL A CA 1
ATOM 1544 C C . VAL A 1 198 ? -15.031 -13.602 0.861 1 80.81 198 VAL A C 1
ATOM 1546 O O . VAL A 1 198 ? -15.602 -14.422 0.142 1 80.81 198 VAL A O 1
ATOM 1549 N N . ARG A 1 199 ? -15.492 -13.102 1.97 1 83.38 199 ARG A N 1
ATOM 1550 C CA . ARG A 1 199 ? -16.906 -13.273 2.264 1 83.38 199 ARG A CA 1
ATOM 1551 C C . ARG A 1 199 ? -17.75 -12.203 1.568 1 83.38 199 ARG A C 1
ATOM 1553 O O . ARG A 1 199 ? -17.688 -11.023 1.943 1 83.38 199 ARG A O 1
ATOM 1560 N N . LEU A 1 200 ? -18.516 -12.625 0.616 1 88.38 200 LEU A N 1
ATOM 1561 C CA . LEU A 1 200 ? -19.297 -11.711 -0.202 1 88.38 200 LEU A CA 1
ATOM 1562 C C . LEU A 1 200 ? -20.766 -11.742 0.216 1 88.38 200 LEU A C 1
ATOM 1564 O O . LEU A 1 200 ? -21.391 -12.805 0.257 1 88.38 200 LEU A O 1
ATOM 1568 N N . GLN A 1 201 ? -21.25 -10.617 0.539 1 89.81 201 GLN A N 1
ATOM 1569 C CA . GLN A 1 201 ? -22.672 -10.461 0.793 1 89.81 201 GLN A CA 1
ATOM 1570 C C . GLN A 1 201 ? -23.391 -9.938 -0.44 1 89.81 201 GLN A C 1
ATOM 1572 O O . GLN A 1 201 ? -22.969 -8.953 -1.048 1 89.81 201 GLN A O 1
ATOM 1577 N N . ILE A 1 202 ? -24.469 -10.594 -0.747 1 93.5 202 ILE A N 1
ATOM 1578 C CA . ILE A 1 202 ? -25.266 -10.219 -1.914 1 93.5 202 ILE A CA 1
ATOM 1579 C C . ILE A 1 202 ? -26.672 -9.828 -1.478 1 93.5 202 ILE A C 1
ATOM 1581 O O . ILE A 1 202 ? -27.297 -10.547 -0.694 1 93.5 202 ILE A O 1
ATOM 1585 N N . ALA A 1 203 ? -27.062 -8.711 -1.933 1 92.25 203 ALA A N 1
ATOM 1586 C CA . ALA A 1 203 ? -28.406 -8.227 -1.661 1 92.25 203 ALA A CA 1
ATOM 1587 C C . ALA A 1 203 ? -29.094 -7.766 -2.945 1 92.25 203 ALA A C 1
ATOM 1589 O O . ALA A 1 203 ? -28.438 -7.625 -3.984 1 92.25 203 ALA A O 1
ATOM 1590 N N . ARG A 1 204 ? -30.359 -7.723 -2.9 1 92.5 204 ARG A N 1
ATOM 1591 C CA . ARG A 1 204 ? -31.188 -7.203 -3.984 1 92.5 204 ARG A CA 1
ATOM 1592 C C . ARG A 1 204 ? -32.375 -6.422 -3.438 1 92.5 204 ARG A C 1
ATOM 1594 O O . ARG A 1 204 ? -33.094 -6.895 -2.543 1 92.5 204 ARG A O 1
ATOM 1601 N N . ASN A 1 205 ? -32.531 -5.23 -4.047 1 90 205 ASN A N 1
ATOM 1602 C CA . ASN A 1 205 ? -33.625 -4.363 -3.596 1 90 205 ASN A CA 1
ATOM 1603 C C . ASN A 1 205 ? -33.562 -4.156 -2.084 1 90 205 ASN A C 1
ATOM 1605 O O . ASN A 1 205 ? -34.594 -4.254 -1.414 1 90 205 ASN A O 1
ATOM 1609 N N . GLY A 1 206 ? -32.375 -4.07 -1.578 1 84.62 206 GLY A N 1
ATOM 1610 C CA . GLY A 1 206 ? -32.188 -3.76 -0.171 1 84.62 206 GLY A CA 1
ATOM 1611 C C . GLY A 1 206 ? -32.344 -4.973 0.731 1 84.62 206 GLY A C 1
ATOM 1612 O O . GLY A 1 206 ? -32.188 -4.867 1.95 1 84.62 206 GLY A O 1
ATOM 1613 N N . GLN A 1 207 ? -32.562 -6.141 0.173 1 90.25 207 GLN A N 1
ATOM 1614 C CA . GLN A 1 207 ? -32.75 -7.359 0.952 1 90.25 207 GLN A CA 1
ATOM 1615 C C . GLN A 1 207 ? -31.578 -8.312 0.776 1 90.25 207 GLN A C 1
ATOM 1617 O O . GLN A 1 207 ? -31.172 -8.594 -0.35 1 90.25 207 GLN A O 1
ATOM 1622 N N . PRO A 1 208 ? -31.125 -8.758 1.979 1 88.81 208 PRO A N 1
ATOM 1623 C CA . PRO A 1 208 ? -30.047 -9.75 1.86 1 88.81 208 PRO A CA 1
ATOM 1624 C C . PRO A 1 208 ? -30.5 -11.031 1.167 1 88.81 208 PRO A C 1
ATOM 1626 O O . PRO A 1 208 ? -31.594 -11.547 1.459 1 88.81 208 PRO A O 1
ATOM 1629 N N . LEU A 1 209 ? -29.719 -11.523 0.234 1 87.81 209 LEU A N 1
ATOM 1630 C CA . LEU A 1 209 ? -30.047 -12.719 -0.531 1 87.81 209 LEU A CA 1
ATOM 1631 C C . LEU A 1 209 ? -29.156 -13.891 -0.131 1 87.81 209 LEU A C 1
ATOM 1633 O O . LEU A 1 209 ? -29.641 -14.961 0.235 1 87.81 209 LEU A O 1
ATOM 1637 N N . GLU A 1 210 ? -27.797 -13.625 -0.276 1 89 210 GLU A N 1
ATOM 1638 C CA . GLU A 1 210 ? -26.844 -14.727 -0.114 1 89 210 GLU A CA 1
ATOM 1639 C C . GLU A 1 210 ? -25.484 -14.219 0.366 1 89 210 GLU A C 1
ATOM 1641 O O . GLU A 1 210 ? -25.156 -13.039 0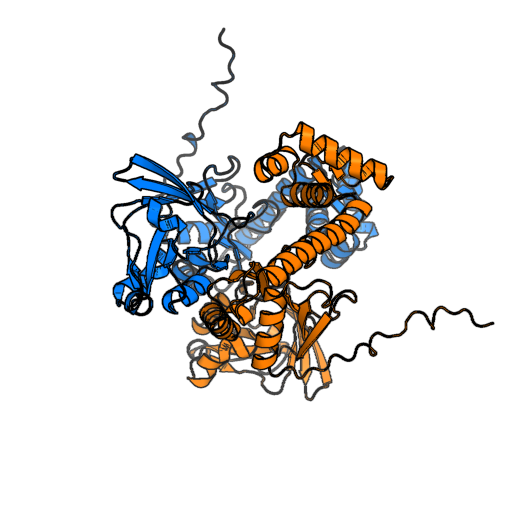.187 1 89 210 GLU A O 1
ATOM 1646 N N . GLU A 1 211 ? -24.891 -15.109 1.073 1 89.06 211 GLU A N 1
ATOM 1647 C CA . GLU A 1 211 ? -23.484 -14.922 1.417 1 89.06 211 GLU A CA 1
ATOM 1648 C C . GLU A 1 211 ? -22.609 -16.031 0.81 1 89.06 211 GLU A C 1
ATOM 1650 O O . GLU A 1 211 ? -22.922 -17.219 0.939 1 89.06 211 GLU A O 1
ATOM 1655 N N . LEU A 1 212 ? -21.609 -15.594 0.132 1 88.31 212 LEU A N 1
ATOM 1656 C CA . LEU A 1 212 ? -20.75 -16.547 -0.555 1 88.31 212 LEU A CA 1
ATOM 1657 C C . LEU A 1 212 ? -19.297 -16.391 -0.098 1 88.31 212 LEU A C 1
ATOM 1659 O O . LEU A 1 212 ? -18.812 -15.273 0.055 1 88.31 212 LEU A O 1
ATOM 1663 N N . ASP A 1 213 ? -18.672 -17.484 0.155 1 84.62 213 ASP A N 1
ATOM 1664 C CA . ASP A 1 213 ? -17.219 -17.5 0.309 1 84.62 213 ASP A CA 1
ATOM 1665 C C . ASP A 1 213 ? -16.531 -17.797 -1.021 1 84.62 213 ASP A C 1
ATOM 1667 O O . ASP A 1 213 ? -16.703 -18.875 -1.588 1 84.62 213 ASP A O 1
ATOM 1671 N N . ILE A 1 214 ? -15.828 -16.828 -1.424 1 83.38 214 ILE A N 1
ATOM 1672 C CA . ILE A 1 214 ? -15.203 -16.984 -2.732 1 83.38 214 ILE A CA 1
ATOM 1673 C C . ILE A 1 214 ? -13.688 -16.953 -2.586 1 83.38 214 ILE A C 1
ATOM 1675 O O . ILE A 1 214 ? -13.156 -16.25 -1.719 1 83.38 214 ILE A O 1
ATOM 1679 N N . THR A 1 215 ? -13.078 -17.781 -3.445 1 83.12 215 THR A N 1
ATOM 1680 C CA . THR A 1 215 ? -11.625 -17.703 -3.609 1 83.12 215 THR A CA 1
ATOM 1681 C C . THR A 1 215 ? -11.266 -17.016 -4.918 1 83.12 215 THR A C 1
ATOM 1683 O O . THR A 1 215 ? -11.453 -17.578 -6 1 83.12 215 THR A O 1
ATOM 1686 N N . PRO A 1 216 ? -10.727 -15.828 -4.801 1 91 216 PRO A N 1
ATOM 1687 C CA . PRO A 1 216 ? -10.375 -15.117 -6.031 1 91 216 PRO A CA 1
ATOM 1688 C C . PRO A 1 216 ? -9.203 -15.758 -6.77 1 91 216 PRO A C 1
ATOM 1690 O O . PRO A 1 216 ? -8.367 -16.422 -6.152 1 91 216 PRO A O 1
ATOM 1693 N N . THR A 1 217 ? -9.234 -15.578 -8.078 1 91.69 217 THR A N 1
ATOM 1694 C CA . THR A 1 217 ? -8.125 -16.047 -8.891 1 91.69 217 THR A CA 1
ATOM 1695 C C . THR A 1 217 ? -6.906 -15.141 -8.734 1 91.69 217 THR A C 1
ATOM 1697 O O . THR A 1 217 ? -5.773 -15.562 -8.977 1 91.69 217 THR A O 1
ATOM 1700 N N . LEU A 1 218 ? -7.168 -13.945 -8.375 1 92.44 218 LEU A N 1
ATOM 1701 C CA . LEU A 1 218 ? -6.133 -12.938 -8.156 1 92.44 218 LEU A CA 1
ATOM 1702 C C . LEU A 1 218 ? -6.543 -11.969 -7.047 1 92.44 218 LEU A C 1
ATOM 1704 O O . LEU A 1 218 ? -7.668 -11.461 -7.047 1 92.44 218 LEU A O 1
ATOM 1708 N N . MET A 1 219 ? -5.609 -11.773 -6.152 1 91.12 219 MET A N 1
ATOM 1709 C CA . MET A 1 219 ? -5.883 -10.898 -5.016 1 91.12 219 MET A CA 1
ATOM 1710 C C . MET A 1 219 ? -4.754 -9.891 -4.812 1 91.12 219 MET A C 1
ATOM 1712 O O . MET A 1 219 ? -3.586 -10.219 -5.027 1 91.12 219 MET A O 1
ATOM 1716 N N . SER A 1 220 ? -5.133 -8.703 -4.422 1 89.31 220 SER A N 1
ATOM 1717 C CA . SER A 1 220 ? -4.191 -7.66 -4.039 1 89.31 220 SER A CA 1
ATOM 1718 C C . SER A 1 220 ? -4.875 -6.578 -3.211 1 89.31 220 SER A C 1
ATOM 1720 O O . SER A 1 220 ? -6.059 -6.289 -3.41 1 89.31 220 SER A O 1
ATOM 1722 N N . ARG A 1 221 ? -4.066 -5.945 -2.383 1 81.69 221 ARG A N 1
ATOM 1723 C CA . ARG A 1 221 ? -4.602 -4.824 -1.621 1 81.69 221 ARG A CA 1
ATOM 1724 C C . ARG A 1 221 ? -4.477 -3.52 -2.402 1 81.69 221 ARG A C 1
ATOM 1726 O O . ARG A 1 221 ? -4.992 -2.484 -1.982 1 81.69 221 ARG A O 1
ATOM 1733 N N . SER A 1 222 ? -3.873 -3.646 -3.498 1 85.19 222 SER A N 1
ATOM 1734 C CA . SER A 1 222 ? -3.74 -2.48 -4.367 1 85.19 222 SER A CA 1
ATOM 1735 C C . SER A 1 222 ? -4.836 -2.453 -5.426 1 85.19 222 SER A C 1
ATOM 1737 O O . SER A 1 222 ? -4.742 -3.143 -6.441 1 85.19 222 SER A O 1
ATOM 1739 N N . TYR A 1 223 ? -5.742 -1.564 -5.211 1 86.38 223 TYR A N 1
ATOM 1740 C CA . TYR A 1 223 ? -6.852 -1.482 -6.156 1 86.38 223 TYR A CA 1
ATOM 1741 C C . TYR A 1 223 ? -6.371 -0.973 -7.512 1 86.38 223 TYR A C 1
ATOM 1743 O O . TYR A 1 223 ? -6.848 -1.427 -8.555 1 86.38 223 TYR A O 1
ATOM 1751 N N . PRO A 1 224 ? -5.418 -0.064 -7.52 1 83.75 224 PRO A N 1
ATOM 1752 C CA . PRO A 1 224 ? -4.914 0.313 -8.844 1 83.75 224 PRO A CA 1
ATOM 1753 C C . PRO A 1 224 ? -4.355 -0.875 -9.617 1 83.75 224 PRO A C 1
ATOM 1755 O O . PRO A 1 224 ? -4.602 -0.999 -10.82 1 83.75 224 PRO A O 1
ATOM 1758 N N . PHE A 1 225 ? -3.678 -1.695 -8.93 1 87.88 225 PHE A N 1
ATOM 1759 C CA . PHE A 1 225 ? -3.164 -2.898 -9.57 1 87.88 225 PHE A CA 1
ATOM 1760 C C . PHE A 1 225 ? -4.305 -3.805 -10.023 1 87.88 225 PHE A C 1
ATOM 1762 O O . PHE A 1 225 ? -4.27 -4.363 -11.117 1 87.88 225 PHE A O 1
ATOM 1769 N N . LEU A 1 226 ? -5.238 -3.918 -9.211 1 92.38 226 LEU A N 1
ATOM 1770 C CA . LEU A 1 226 ? -6.398 -4.73 -9.57 1 92.38 226 LEU A CA 1
ATOM 1771 C C . LEU A 1 226 ? -7.082 -4.18 -10.812 1 92.38 226 LEU A C 1
ATOM 1773 O O . LEU A 1 226 ? -7.504 -4.945 -11.688 1 92.38 226 LEU A O 1
ATOM 1777 N N . CYS A 1 227 ? -7.188 -2.916 -10.852 1 91.25 227 CYS A N 1
ATOM 1778 C CA . CYS A 1 227 ? -7.809 -2.295 -12.016 1 91.25 227 CYS A CA 1
ATOM 1779 C C . CYS A 1 227 ? -7.027 -2.619 -13.289 1 91.25 227 CYS A C 1
ATOM 1781 O O . CYS A 1 227 ? -7.621 -2.902 -14.328 1 91.25 227 CYS A O 1
ATOM 1783 N N . ASP A 1 228 ? -5.73 -2.623 -13.195 1 89.5 228 ASP A N 1
ATOM 1784 C CA . ASP A 1 228 ? -4.895 -2.996 -14.336 1 89.5 228 ASP A CA 1
ATOM 1785 C C . ASP A 1 228 ? -5.168 -4.434 -14.766 1 89.5 228 ASP A C 1
ATOM 1787 O O . ASP A 1 228 ? -5.25 -4.723 -15.961 1 89.5 228 ASP A O 1
ATOM 1791 N N . CYS A 1 229 ? -5.277 -5.277 -13.805 1 93.06 229 CYS A N 1
ATOM 1792 C CA . CYS A 1 229 ? -5.523 -6.688 -14.086 1 93.06 229 CYS A CA 1
ATOM 1793 C C . CYS A 1 229 ? -6.887 -6.883 -14.742 1 93.06 229 CYS A C 1
ATOM 1795 O O . CYS A 1 229 ? -7.016 -7.66 -15.688 1 93.06 229 CYS A O 1
ATOM 1797 N N . ILE A 1 230 ? -7.848 -6.152 -14.258 1 95.25 230 ILE A N 1
ATOM 1798 C CA . ILE A 1 230 ? -9.203 -6.234 -14.797 1 95.25 230 ILE A CA 1
ATOM 1799 C C . ILE A 1 230 ? -9.219 -5.707 -16.234 1 95.25 230 ILE A C 1
ATOM 1801 O O . ILE A 1 230 ? -9.711 -6.375 -17.141 1 95.25 230 ILE A O 1
ATOM 1805 N N . THR A 1 231 ? -8.664 -4.57 -16.422 1 93.81 231 THR A N 1
ATOM 1806 C CA . THR A 1 231 ? -8.648 -3.955 -17.75 1 93.81 231 THR A CA 1
ATOM 1807 C C . THR A 1 231 ? -7.785 -4.77 -18.703 1 93.81 231 THR A C 1
ATOM 1809 O O . THR A 1 231 ? -8.023 -4.77 -19.922 1 93.81 231 THR A O 1
ATOM 1812 N N . GLY A 1 232 ? -6.84 -5.477 -18.125 1 90.69 232 GLY A N 1
ATOM 1813 C CA . GLY A 1 232 ? -5.984 -6.355 -18.906 1 90.69 232 GLY A CA 1
ATOM 1814 C C . GLY A 1 232 ? -6.668 -7.648 -19.312 1 90.69 232 GLY A C 1
ATOM 1815 O O . GLY A 1 232 ? -6.086 -8.469 -20.031 1 90.69 232 GLY A O 1
ATOM 1816 N N . GLY A 1 233 ? -7.832 -7.871 -18.828 1 92.19 233 GLY A N 1
ATOM 1817 C CA . GLY A 1 233 ? -8.641 -8.992 -19.281 1 92.19 233 GLY A CA 1
ATOM 1818 C C . GLY A 1 233 ? -8.32 -10.281 -18.547 1 92.19 233 GLY A C 1
ATOM 1819 O O . GLY A 1 233 ? -8.359 -11.367 -19.125 1 92.19 233 GLY A O 1
ATOM 1820 N N . LEU A 1 234 ? -8.016 -10.227 -17.281 1 93.12 234 LEU A N 1
ATOM 1821 C CA . LEU A 1 234 ? -7.582 -11.422 -16.562 1 93.12 234 LEU A CA 1
ATOM 1822 C C . LEU A 1 234 ? -8.766 -12.102 -15.875 1 93.12 234 LEU A C 1
ATOM 1824 O O . LEU A 1 234 ? -8.648 -13.25 -15.43 1 93.12 234 LEU A O 1
ATOM 1828 N N . GLY A 1 235 ? -9.82 -11.383 -15.812 1 95.38 235 GLY A N 1
ATOM 1829 C CA . GLY A 1 235 ? -10.992 -11.93 -15.141 1 95.38 235 GLY A CA 1
ATOM 1830 C C . GLY A 1 235 ? -12.047 -10.883 -14.836 1 95.38 235 GLY A C 1
ATOM 1831 O O . GLY A 1 235 ? -12.125 -9.859 -15.523 1 95.38 235 GLY A O 1
ATOM 1832 N N . VAL A 1 236 ? -12.891 -11.266 -13.859 1 96.69 236 VAL A N 1
ATOM 1833 C CA . VAL A 1 236 ? -13.992 -10.398 -13.43 1 96.69 236 VAL A CA 1
ATOM 1834 C C . VAL A 1 236 ? -13.625 -9.727 -12.109 1 96.69 236 VAL A C 1
ATOM 1836 O O . VAL A 1 236 ? -13.266 -10.398 -11.133 1 96.69 236 VAL A O 1
ATOM 1839 N N . GLY A 1 237 ? -13.672 -8.445 -12.195 1 96.81 237 GLY A N 1
ATOM 1840 C CA . GLY A 1 237 ? -13.344 -7.68 -11 1 96.81 237 GLY A CA 1
ATOM 1841 C C . GLY A 1 237 ? -14.508 -7.543 -10.047 1 96.81 237 GLY A C 1
ATOM 1842 O O . GLY A 1 237 ? -15.656 -7.387 -10.469 1 96.81 237 GLY A O 1
ATOM 1843 N N . LEU A 1 238 ? -14.289 -7.672 -8.789 1 94.88 238 LEU A N 1
ATOM 1844 C CA . LEU A 1 238 ? -15.141 -7.25 -7.688 1 94.88 238 LEU A CA 1
ATOM 1845 C C . LEU A 1 238 ? -14.484 -6.145 -6.875 1 94.88 238 LEU A C 1
ATOM 1847 O O . LEU A 1 238 ? -13.695 -6.422 -5.965 1 94.88 238 LEU A O 1
ATOM 1851 N N . VAL A 1 239 ? -14.844 -4.914 -7.227 1 93.25 239 VAL A N 1
ATOM 1852 C CA . VAL A 1 239 ? -14.125 -3.76 -6.691 1 93.25 239 VAL A CA 1
ATOM 1853 C C . VAL A 1 239 ? -15.117 -2.646 -6.363 1 93.25 239 VAL A C 1
ATOM 1855 O O . VAL A 1 239 ? -16.234 -2.627 -6.883 1 93.25 239 VAL A O 1
ATOM 1858 N N . PRO A 1 240 ? -14.688 -1.736 -5.438 1 90.06 240 PRO A N 1
ATOM 1859 C CA . PRO A 1 240 ? -15.539 -0.554 -5.266 1 90.06 240 PRO A CA 1
ATOM 1860 C C . PRO A 1 240 ? -15.82 0.167 -6.578 1 90.06 240 PRO A C 1
ATOM 1862 O O . PRO A 1 240 ? -14.938 0.267 -7.434 1 90.06 240 PRO A O 1
ATOM 1865 N N . ASP A 1 241 ? -17 0.731 -6.699 1 88.62 241 ASP A N 1
ATOM 1866 C CA . ASP A 1 241 ? -17.484 1.292 -7.957 1 88.62 241 ASP A CA 1
ATOM 1867 C C . ASP A 1 241 ? -16.609 2.451 -8.414 1 88.62 241 ASP A C 1
ATOM 1869 O O . ASP A 1 241 ? -16.359 2.615 -9.609 1 88.62 241 ASP A O 1
ATOM 1873 N N . TYR A 1 242 ? -16.062 3.176 -7.523 1 85.38 242 TYR A N 1
ATOM 1874 C CA . TYR A 1 242 ? -15.305 4.363 -7.887 1 85.38 242 TYR A CA 1
ATOM 1875 C C . TYR A 1 242 ? -13.977 3.982 -8.516 1 85.38 242 TYR A C 1
ATOM 1877 O O . TYR A 1 242 ? -13.312 4.82 -9.141 1 85.38 242 TYR A O 1
ATOM 1885 N N . MET A 1 243 ? -13.617 2.748 -8.406 1 88.38 243 MET A N 1
ATOM 1886 C CA . MET A 1 243 ? -12.32 2.303 -8.922 1 88.38 243 MET A CA 1
ATOM 1887 C C . MET A 1 243 ? -12.352 2.168 -10.438 1 88.38 243 MET A C 1
ATOM 1889 O O . MET A 1 243 ? -11.312 2.234 -11.094 1 88.38 243 MET A O 1
ATOM 1893 N N . VAL A 1 244 ? -13.5 1.904 -10.977 1 91.81 244 VAL A N 1
ATOM 1894 C CA . VAL A 1 244 ? -13.562 1.59 -12.398 1 91.81 244 VAL A CA 1
ATOM 1895 C C . VAL A 1 244 ? -14.5 2.566 -13.109 1 91.81 244 VAL A C 1
ATOM 1897 O O . VAL A 1 244 ? -14.938 2.314 -14.227 1 91.81 244 VAL A O 1
ATOM 1900 N N . ARG A 1 245 ? -14.789 3.68 -12.469 1 88.75 245 ARG A N 1
ATOM 1901 C CA . ARG A 1 245 ? -15.75 4.629 -13.016 1 88.75 245 ARG A CA 1
ATOM 1902 C C . ARG A 1 245 ? -15.312 5.137 -14.383 1 88.75 245 ARG A C 1
ATOM 1904 O O . ARG A 1 245 ? -16.094 5.117 -15.336 1 88.75 245 ARG A O 1
ATOM 1911 N N . SER A 1 246 ? -14.094 5.559 -14.539 1 88.38 246 SER A N 1
ATOM 1912 C CA . SER A 1 246 ? -13.602 6.113 -15.797 1 88.38 246 SER A CA 1
ATOM 1913 C C . SER A 1 246 ? -13.602 5.062 -16.906 1 88.38 246 SER A C 1
ATOM 1915 O O . SER A 1 246 ? -13.969 5.355 -18.047 1 88.38 246 SER A O 1
ATOM 1917 N N . GLN A 1 247 ? -13.234 3.898 -16.547 1 92.56 247 GLN A N 1
ATOM 1918 C CA . GLN A 1 247 ? -13.18 2.818 -17.531 1 92.56 247 GLN A CA 1
ATOM 1919 C C . GLN A 1 247 ? -14.578 2.395 -17.969 1 92.56 247 GLN A C 1
ATOM 1921 O O . GLN A 1 247 ? -14.773 1.949 -19.094 1 92.56 247 GLN A O 1
ATOM 1926 N N . VAL A 1 248 ? -15.523 2.561 -17.078 1 94.25 248 VAL A N 1
ATOM 1927 C CA . VAL A 1 248 ? -16.906 2.271 -17.422 1 94.25 248 VAL A CA 1
ATOM 1928 C C . VAL A 1 248 ? -17.438 3.346 -18.375 1 94.25 248 VAL A C 1
ATOM 1930 O O . VAL A 1 248 ? -18.094 3.033 -19.375 1 94.25 248 VAL A O 1
ATOM 1933 N N . GLU A 1 249 ? -17.109 4.523 -18.109 1 92.38 249 GLU A N 1
ATOM 1934 C CA . GLU A 1 249 ? -17.578 5.652 -18.906 1 92.38 249 GLU A CA 1
ATOM 1935 C C . GLU A 1 249 ? -17.031 5.59 -20.328 1 92.38 249 GLU A C 1
ATOM 1937 O O . GLU A 1 249 ? -17.719 5.934 -21.281 1 92.38 249 GLU A O 1
ATOM 1942 N N . ASP A 1 250 ? -15.836 5.098 -20.453 1 93.62 250 ASP A N 1
ATOM 1943 C CA . ASP A 1 250 ? -15.242 5.086 -21.797 1 93.62 250 ASP A CA 1
ATOM 1944 C C . ASP A 1 250 ? -15.422 3.725 -22.453 1 93.62 250 ASP A C 1
ATOM 1946 O O . ASP A 1 250 ? -14.906 3.494 -23.562 1 93.62 250 ASP A O 1
ATOM 1950 N N . GLY A 1 251 ? -16.078 2.852 -21.797 1 94 251 GLY A N 1
ATOM 1951 C CA . GLY A 1 251 ? -16.484 1.6 -22.406 1 94 251 GLY A CA 1
ATOM 1952 C C . GLY A 1 251 ? -15.453 0.5 -22.281 1 94 251 GLY A C 1
ATOM 1953 O O . GLY A 1 251 ? -15.688 -0.633 -22.703 1 94 251 GLY A O 1
ATOM 1954 N N . ARG A 1 252 ? -14.398 0.708 -21.641 1 95.38 252 ARG A N 1
ATOM 1955 C CA . ARG A 1 252 ? -13.336 -0.285 -21.5 1 95.38 252 ARG A CA 1
ATOM 1956 C C . ARG A 1 252 ? -13.734 -1.373 -20.516 1 95.38 252 ARG A C 1
ATOM 1958 O O . ARG A 1 252 ? -13.227 -2.494 -20.578 1 95.38 252 ARG A O 1
ATOM 1965 N N . VAL A 1 253 ? -14.555 -0.977 -19.578 1 96.81 253 VAL A N 1
ATOM 1966 C CA . VAL A 1 253 ? -15.023 -1.899 -18.562 1 96.81 253 VAL A CA 1
ATOM 1967 C C . VAL A 1 253 ? -16.547 -1.943 -18.562 1 96.81 253 VAL A C 1
ATOM 1969 O O . VAL A 1 253 ? -17.203 -0.911 -18.703 1 96.81 253 VAL A O 1
ATOM 1972 N N . VAL A 1 254 ? -17.094 -3.123 -18.469 1 97.25 254 VAL A N 1
ATOM 1973 C CA . VAL A 1 254 ? -18.531 -3.346 -18.453 1 97.25 254 VAL A CA 1
ATOM 1974 C C . VAL A 1 254 ? -18.969 -3.898 -17.094 1 97.25 254 VAL A C 1
ATOM 1976 O O . VAL A 1 254 ? -18.312 -4.785 -16.547 1 97.25 254 VAL A O 1
ATOM 1979 N N . LEU A 1 255 ? -20.094 -3.342 -16.609 1 97 255 LEU A N 1
ATOM 1980 C CA . LEU A 1 255 ? -20.625 -3.768 -15.32 1 97 255 LEU A CA 1
ATOM 1981 C C . LEU A 1 255 ? -21.547 -4.973 -15.469 1 97 255 LEU A C 1
ATOM 1983 O O . LEU A 1 255 ? -22.219 -5.117 -16.5 1 97 255 LEU A O 1
ATOM 1987 N N . ALA A 1 256 ? -21.547 -5.801 -14.484 1 96.19 256 ALA A N 1
ATOM 1988 C CA . ALA A 1 256 ? -22.406 -6.977 -14.461 1 96.19 256 ALA A CA 1
ATOM 1989 C C . ALA A 1 256 ? -23.297 -6.98 -13.219 1 96.19 256 ALA A C 1
ATOM 1991 O O . ALA A 1 256 ? -22.969 -6.336 -12.219 1 96.19 256 ALA A O 1
ATOM 1992 N N . MET A 1 257 ? -24.453 -7.621 -13.328 1 95.81 257 MET A N 1
ATOM 1993 C CA . MET A 1 257 ? -25.359 -7.871 -12.211 1 95.81 257 MET A CA 1
ATOM 1994 C C . MET A 1 257 ? -25.688 -6.578 -11.477 1 95.81 257 MET A C 1
ATOM 1996 O O . MET A 1 257 ? -25.594 -6.52 -10.242 1 95.81 257 MET A O 1
ATOM 2000 N N . GLN A 1 258 ? -26.047 -5.645 -12.203 1 94.06 258 GLN A N 1
ATOM 2001 C CA . GLN A 1 258 ? -26.234 -4.297 -11.672 1 94.06 258 GLN A CA 1
ATOM 2002 C C . GLN A 1 258 ? -27.5 -4.219 -10.812 1 94.06 258 GLN A C 1
ATOM 2004 O O . GLN A 1 258 ? -27.672 -3.262 -10.062 1 94.06 258 GLN A O 1
ATOM 2009 N N . ASP A 1 259 ? -28.328 -5.246 -10.875 1 93.19 259 ASP A N 1
ATOM 2010 C CA . ASP A 1 259 ? -29.531 -5.281 -10.055 1 93.19 259 ASP A CA 1
ATOM 2011 C C . ASP A 1 259 ? -29.234 -5.84 -8.664 1 93.19 259 ASP A C 1
ATOM 2013 O O . ASP A 1 259 ? -30.109 -5.867 -7.801 1 93.19 259 ASP A O 1
ATOM 2017 N N . TYR A 1 260 ? -28.031 -6.25 -8.492 1 94.19 260 TYR A N 1
ATOM 2018 C CA . TYR A 1 260 ? -27.609 -6.785 -7.203 1 94.19 260 TYR A CA 1
ATOM 2019 C C . TYR A 1 260 ? -26.719 -5.789 -6.465 1 94.19 260 TYR A C 1
ATOM 2021 O O . TYR A 1 260 ? -26.141 -4.891 -7.082 1 94.19 260 TYR A O 1
ATOM 2029 N N . GLU A 1 261 ? -26.734 -5.957 -5.184 1 91.75 261 GLU A N 1
ATOM 2030 C CA . GLU A 1 261 ? -25.828 -5.211 -4.32 1 91.75 261 GLU A CA 1
ATOM 2031 C C . GLU A 1 261 ? -24.766 -6.125 -3.699 1 91.75 261 GLU A C 1
ATOM 2033 O O . GLU A 1 261 ? -25.094 -7.18 -3.158 1 91.75 261 GLU A O 1
ATOM 2038 N N . PHE A 1 262 ? -23.547 -5.68 -3.875 1 91.75 262 PHE A N 1
ATOM 2039 C CA . PHE A 1 262 ? -22.453 -6.473 -3.342 1 91.75 262 PHE A CA 1
ATOM 2040 C C . PHE A 1 262 ? -21.734 -5.723 -2.227 1 91.75 262 PHE A C 1
ATOM 2042 O O . PHE A 1 262 ? -21.531 -4.512 -2.318 1 91.75 262 PHE A O 1
ATOM 2049 N N . SER A 1 263 ? -21.406 -6.414 -1.188 1 87.06 263 SER A N 1
ATOM 2050 C CA . SER A 1 263 ? -20.609 -5.852 -0.112 1 87.06 263 SER A CA 1
ATOM 2051 C C . SER A 1 263 ? -19.656 -6.895 0.477 1 87.06 263 SER A C 1
ATOM 2053 O O . SER A 1 263 ? -19.984 -8.086 0.5 1 87.06 263 SER A O 1
ATOM 2055 N N . ILE A 1 264 ? -18.484 -6.34 0.759 1 80.56 264 ILE A N 1
ATOM 2056 C CA . ILE A 1 264 ? -17.516 -7.164 1.479 1 80.56 264 ILE A CA 1
ATOM 2057 C C . ILE A 1 264 ? -17.391 -6.672 2.918 1 80.56 264 ILE A C 1
ATOM 2059 O O . ILE A 1 264 ? -17.156 -5.484 3.156 1 80.56 264 ILE A O 1
ATOM 2063 N N . ASN A 1 265 ? -17.562 -7.465 3.93 1 70.12 265 ASN A N 1
ATOM 2064 C CA . ASN A 1 265 ? -17.453 -7.219 5.363 1 70.12 265 ASN A CA 1
ATOM 2065 C C . ASN A 1 265 ? -18.438 -6.156 5.832 1 70.12 265 ASN A C 1
ATOM 2067 O O . ASN A 1 265 ? -18.281 -5.582 6.91 1 70.12 265 ASN A O 1
ATOM 2071 N N . GLN A 1 266 ? -19.453 -5.848 5.055 1 67.19 266 GLN A N 1
ATOM 2072 C CA . GLN A 1 266 ? -20.547 -4.953 5.395 1 67.19 266 GLN A CA 1
ATOM 2073 C C . GLN A 1 266 ? -20.031 -3.631 5.957 1 67.19 266 GLN A C 1
ATOM 2075 O O . GLN A 1 266 ? -20.625 -3.076 6.891 1 67.19 266 GLN A O 1
ATOM 2080 N N . GLY A 1 267 ? -18.969 -3.271 5.449 1 75.25 267 GLY A N 1
ATOM 2081 C CA . GLY A 1 267 ? -18.406 -2.102 6.102 1 75.25 267 GLY A CA 1
ATOM 2082 C C . GLY A 1 267 ? -18.812 -0.798 5.438 1 75.25 267 GLY A C 1
ATOM 2083 O O . GLY A 1 267 ? -19.359 -0.799 4.336 1 75.25 267 GLY A O 1
ATOM 2084 N N . ARG A 1 268 ? -18.859 0.382 6.227 1 84.5 268 ARG A N 1
ATOM 2085 C CA . ARG A 1 268 ? -18.969 1.769 5.785 1 84.5 268 ARG A CA 1
ATOM 2086 C C . ARG A 1 268 ? -17.625 2.486 5.91 1 84.5 268 ARG A C 1
ATOM 2088 O O . ARG A 1 268 ? -16.75 2.053 6.664 1 84.5 268 ARG A O 1
ATOM 2095 N N . MET A 1 269 ? -17.594 3.447 5.031 1 88.75 269 MET A N 1
ATOM 2096 C CA . MET A 1 269 ? -16.375 4.242 5.102 1 88.75 269 MET A CA 1
ATOM 2097 C C . MET A 1 269 ? -16.516 5.375 6.113 1 88.75 269 MET A C 1
ATOM 2099 O O . MET A 1 269 ? -17.547 6.039 6.168 1 88.75 269 MET A O 1
ATOM 2103 N N . PHE A 1 270 ? -15.477 5.512 6.949 1 90.19 270 PHE A N 1
ATOM 2104 C CA . PHE A 1 270 ? -15.477 6.562 7.961 1 90.19 270 PHE A CA 1
ATOM 2105 C C . PHE A 1 270 ? -14.18 7.363 7.91 1 90.19 270 PHE A C 1
ATOM 2107 O O . PHE A 1 270 ? -13.109 6.809 7.648 1 90.19 270 PHE A O 1
ATOM 2114 N N . MET A 1 271 ? -14.32 8.625 8.086 1 92 271 MET A N 1
ATOM 2115 C CA . MET A 1 271 ? -13.172 9.422 8.5 1 92 271 MET A CA 1
ATOM 2116 C C . MET A 1 271 ? -13.039 9.445 10.016 1 92 271 MET A C 1
ATOM 2118 O O . MET A 1 271 ? -13.961 9.859 10.719 1 92 271 MET A O 1
ATOM 2122 N N . LEU A 1 272 ? -11.945 9.008 10.531 1 89.62 272 LEU A N 1
ATOM 2123 C CA . LEU A 1 272 ? -11.719 8.859 11.969 1 89.62 272 LEU A CA 1
ATOM 2124 C C . LEU A 1 272 ? -10.617 9.797 12.453 1 89.62 272 LEU A C 1
ATOM 2126 O O . LEU A 1 272 ? -9.594 9.945 11.789 1 89.62 272 LEU A O 1
ATOM 2130 N N . TYR A 1 273 ? -10.828 10.391 13.484 1 87.44 273 TYR A N 1
ATOM 2131 C CA . TYR A 1 273 ? -9.805 11.195 14.141 1 87.44 273 TYR A CA 1
ATOM 2132 C C . TYR A 1 273 ? -10.125 11.383 15.625 1 87.44 273 TYR A C 1
ATOM 2134 O O . TYR A 1 273 ? -11.242 11.117 16.062 1 87.44 273 TYR A O 1
ATOM 2142 N N . MET A 1 274 ? -9.109 11.781 16.328 1 79.81 274 MET A N 1
ATOM 2143 C CA . MET A 1 274 ? -9.305 12.047 17.75 1 79.81 274 MET A CA 1
ATOM 2144 C C . MET A 1 274 ? -10.133 13.312 17.969 1 79.81 274 MET A C 1
ATOM 2146 O O . MET A 1 274 ? -10.031 14.258 17.188 1 79.81 274 MET A O 1
ATOM 2150 N N . PRO A 1 275 ? -10.805 13.352 19.016 1 71.06 275 PRO A N 1
ATOM 2151 C CA . PRO A 1 275 ? -11.602 14.539 19.297 1 71.06 275 PRO A CA 1
ATOM 2152 C C . PRO A 1 275 ? -10.75 15.805 19.406 1 71.06 275 PRO A C 1
ATOM 2154 O O . PRO A 1 275 ? -9.539 15.727 19.609 1 71.06 275 PRO A O 1
ATOM 2157 N N . ASN A 1 276 ? -11.352 16.922 19.078 1 61.03 276 ASN A N 1
ATOM 2158 C CA . ASN A 1 276 ? -10.781 18.25 18.859 1 61.03 276 ASN A CA 1
ATOM 2159 C C . ASN A 1 276 ? -9.695 18.562 19.875 1 61.03 276 ASN A C 1
ATOM 2161 O O . ASN A 1 276 ? -8.664 19.156 19.531 1 61.03 276 ASN A O 1
ATOM 2165 N N . ARG A 1 277 ? -9.945 18.172 21 1 49.47 277 ARG A N 1
ATOM 2166 C CA . ARG A 1 277 ? -8.969 18.562 22.016 1 49.47 277 ARG A CA 1
ATOM 2167 C C . ARG A 1 277 ? -7.586 18.016 21.688 1 49.47 277 ARG A C 1
ATOM 2169 O O . ARG A 1 277 ? -6.578 18.5 22.203 1 49.47 277 ARG A O 1
ATOM 2176 N N . PHE A 1 278 ? -7.426 17.203 20.609 1 54.56 278 PHE A N 1
ATOM 2177 C CA . PHE A 1 278 ? -6.184 16.484 20.359 1 54.56 278 PHE A CA 1
ATOM 2178 C C . PHE A 1 278 ? -5.664 16.766 18.953 1 54.56 278 PHE A C 1
ATOM 2180 O O . PHE A 1 278 ? -4.688 16.172 18.5 1 54.56 278 PHE A O 1
ATOM 2187 N N . GLN A 1 279 ? -6.277 17.891 18.422 1 69.31 279 GLN A N 1
ATOM 2188 C CA . GLN A 1 279 ? -5.914 18.078 17.016 1 69.31 279 GLN A CA 1
ATOM 2189 C C . GLN A 1 279 ? -5.027 19.297 16.844 1 69.31 279 GLN A C 1
ATOM 2191 O O . GLN A 1 279 ? -5.285 20.359 17.438 1 69.31 279 GLN A O 1
ATOM 2196 N N . SER A 1 280 ? -3.92 19.141 16.172 1 76.25 280 SER A N 1
ATOM 2197 C CA . SER A 1 280 ? -3.133 20.281 15.75 1 76.25 280 SER A CA 1
ATOM 2198 C C . SER A 1 280 ? -3.924 21.172 14.797 1 76.25 280 SER A C 1
ATOM 2200 O O . SER A 1 280 ? -4.934 20.75 14.234 1 76.25 280 SER A O 1
ATOM 2202 N N . GLY A 1 281 ? -3.539 22.422 14.711 1 78.75 281 GLY A N 1
ATOM 2203 C CA . GLY A 1 281 ? -4.152 23.312 13.742 1 78.75 281 GLY A CA 1
ATOM 2204 C C . GLY A 1 281 ? -4.129 22.75 12.328 1 78.75 281 GLY A C 1
ATOM 2205 O O . GLY A 1 281 ? -5.117 22.859 11.602 1 78.75 281 GLY A O 1
ATOM 2206 N N . ALA A 1 282 ? -3.057 22.125 12.023 1 86.81 282 ALA A N 1
ATOM 2207 C CA . ALA A 1 282 ? -2.904 21.547 10.688 1 86.81 282 ALA A CA 1
ATOM 2208 C C . ALA A 1 282 ? -3.891 20.406 10.469 1 86.81 282 ALA A C 1
ATOM 2210 O O . ALA A 1 282 ? -4.543 20.328 9.422 1 86.81 282 ALA A O 1
ATOM 2211 N N . ALA A 1 283 ? -4.023 19.547 11.43 1 88.56 283 ALA A N 1
ATOM 2212 C CA . ALA A 1 283 ? -4.949 18.422 11.312 1 88.56 283 ALA A CA 1
ATOM 2213 C C . ALA A 1 283 ? -6.391 18.906 11.203 1 88.56 283 ALA A C 1
ATOM 2215 O O . ALA A 1 283 ? -7.168 18.391 10.398 1 88.56 283 ALA A O 1
ATOM 2216 N N . ARG A 1 284 ? -6.695 19.922 11.977 1 86.19 284 ARG A N 1
ATOM 2217 C CA . ARG A 1 284 ? -8.039 20.484 11.938 1 86.19 284 ARG A CA 1
ATOM 2218 C C . ARG A 1 284 ? -8.336 21.094 10.57 1 86.19 284 ARG A C 1
ATOM 2220 O O . ARG A 1 284 ? -9.422 20.906 10.023 1 86.19 284 ARG A O 1
ATOM 2227 N N . ALA A 1 285 ? -7.363 21.75 10.102 1 87.88 285 ALA A N 1
ATOM 2228 C CA . ALA A 1 285 ? -7.531 22.359 8.781 1 87.88 285 ALA A CA 1
ATOM 2229 C C . ALA A 1 285 ? -7.777 21.297 7.711 1 87.88 285 ALA A C 1
ATOM 2231 O O . ALA A 1 285 ? -8.633 21.484 6.836 1 87.88 285 ALA A O 1
ATOM 2232 N N . LEU A 1 286 ? -7.059 20.25 7.785 1 92.56 286 LEU A N 1
ATOM 2233 C CA . LEU A 1 286 ? -7.234 19.188 6.801 1 92.56 286 LEU A CA 1
ATOM 2234 C C . LEU A 1 286 ? -8.586 18.484 6.98 1 92.56 286 LEU A C 1
ATOM 2236 O O . LEU A 1 286 ? -9.25 18.156 5.996 1 92.56 286 LEU A O 1
ATOM 2240 N N . ILE A 1 287 ? -8.969 18.281 8.18 1 90.5 287 ILE A N 1
ATOM 2241 C CA . ILE A 1 287 ? -10.258 17.672 8.453 1 90.5 287 ILE A CA 1
ATOM 2242 C C . ILE A 1 287 ? -11.375 18.531 7.852 1 90.5 287 ILE A C 1
ATOM 2244 O O . ILE A 1 287 ? -12.266 18 7.176 1 90.5 287 ILE A O 1
ATOM 2248 N N . ASP A 1 288 ? -11.344 19.781 8.094 1 86.94 288 ASP A N 1
ATOM 2249 C CA . ASP A 1 288 ? -12.352 20.688 7.559 1 86.94 288 ASP A CA 1
ATOM 2250 C C . ASP A 1 288 ? -12.344 20.672 6.031 1 86.94 288 ASP A C 1
ATOM 2252 O O . ASP A 1 288 ? -13.406 20.625 5.402 1 86.94 288 ASP A O 1
ATOM 2256 N N . PHE A 1 289 ? -11.234 20.703 5.516 1 91.25 289 PHE A N 1
ATOM 2257 C CA . PHE A 1 289 ? -11.07 20.703 4.066 1 91.25 289 PHE A CA 1
ATOM 2258 C C . PHE A 1 289 ? -11.656 19.438 3.455 1 91.25 289 PHE A C 1
ATOM 2260 O O . PHE A 1 289 ? -12.445 19.5 2.512 1 91.25 289 PHE A O 1
ATOM 2267 N N . LEU A 1 290 ? -11.258 18.266 3.994 1 92.12 290 LEU A N 1
ATOM 2268 C CA . LEU A 1 290 ? -11.734 16.984 3.484 1 92.12 290 LEU A CA 1
ATOM 2269 C C . LEU A 1 290 ? -13.242 16.859 3.668 1 92.12 290 LEU A C 1
ATOM 2271 O O . LEU A 1 290 ? -13.93 16.312 2.801 1 92.12 290 LEU A O 1
ATOM 2275 N N . SER A 1 291 ? -13.688 17.344 4.773 1 88.5 291 SER A N 1
ATOM 2276 C CA . SER A 1 291 ? -15.125 17.297 5.031 1 88.5 291 SER A CA 1
ATOM 2277 C C . SER A 1 291 ? -15.898 18.094 3.984 1 88.5 291 SER A C 1
ATOM 2279 O O . SER A 1 291 ? -16.953 17.641 3.518 1 88.5 291 SER A O 1
ATOM 2281 N N . ASP A 1 292 ? -15.43 19.203 3.648 1 84.5 292 ASP A N 1
ATOM 2282 C CA . ASP A 1 292 ? -16.047 20.031 2.627 1 84.5 292 ASP A CA 1
ATOM 2283 C C . ASP A 1 292 ? -16.062 19.328 1.272 1 84.5 292 ASP A C 1
ATOM 2285 O O . ASP A 1 292 ? -17.078 19.328 0.58 1 84.5 292 ASP A O 1
ATOM 2289 N N . ARG A 1 293 ? -14.961 18.703 0.869 1 86.44 293 ARG A N 1
ATOM 2290 C CA . ARG A 1 293 ? -14.852 18.031 -0.417 1 86.44 293 ARG A CA 1
ATOM 2291 C C . ARG A 1 293 ? -15.781 16.812 -0.483 1 86.44 293 ARG A C 1
ATOM 2293 O O . ARG A 1 293 ? -16.328 16.516 -1.541 1 86.44 293 ARG A O 1
ATOM 2300 N N . MET A 1 294 ? -15.906 16.172 0.691 1 84.19 294 MET A N 1
ATOM 2301 C CA . MET A 1 294 ? -16.703 14.953 0.742 1 84.19 294 MET A CA 1
ATOM 2302 C C . MET A 1 294 ? -18.188 15.281 0.945 1 84.19 294 MET A C 1
ATOM 2304 O O . MET A 1 294 ? -19.031 14.398 0.882 1 84.19 294 MET A O 1
ATOM 2308 N N . GLY A 1 295 ? -18.594 16.516 1.06 1 69.69 295 GLY A N 1
ATOM 2309 C CA . GLY A 1 295 ? -19.953 16.922 1.325 1 69.69 295 GLY A CA 1
ATOM 2310 C C . GLY A 1 295 ? -20.469 16.469 2.68 1 69.69 295 GLY A C 1
ATOM 2311 O O . GLY A 1 295 ? -21.656 16.172 2.838 1 69.69 295 GLY A O 1
ATOM 2312 N N . LEU A 1 296 ? -19.594 16.031 3.549 1 59.97 296 LEU A N 1
ATOM 2313 C CA . LEU A 1 296 ? -19.984 15.578 4.879 1 59.97 296 LEU A CA 1
ATOM 2314 C C . LEU A 1 296 ? -20.484 16.734 5.734 1 59.97 296 LEU A C 1
ATOM 2316 O O . LEU A 1 296 ? -19.766 17.734 5.898 1 59.97 296 LEU A O 1
ATOM 2320 N N . ALA A 1 297 ? -21.734 17.203 5.559 1 46.38 297 ALA A N 1
ATOM 2321 C CA . ALA A 1 297 ? -22.328 18.203 6.441 1 46.38 297 ALA A CA 1
ATOM 2322 C C . ALA A 1 297 ? -21.938 17.953 7.895 1 46.38 297 ALA A C 1
ATOM 2324 O O . ALA A 1 297 ? -21.656 16.812 8.281 1 46.38 297 ALA A O 1
ATOM 2325 N N . ARG A 1 298 ? -21.625 18.984 8.742 1 42.19 298 ARG A N 1
ATOM 2326 C CA . ARG A 1 298 ? -21.281 19.109 10.156 1 42.19 298 ARG A CA 1
ATOM 2327 C C . ARG A 1 298 ? -22.141 18.172 11.008 1 42.19 298 ARG A C 1
ATOM 2329 O O . ARG A 1 298 ? -23.156 18.594 11.547 1 42.19 298 ARG A O 1
ATOM 2336 N N . ILE A 1 299 ? -22.578 17.094 10.609 1 36.72 299 ILE A N 1
ATOM 2337 C CA . ILE A 1 299 ? -23.438 16.469 11.602 1 36.72 299 ILE A CA 1
ATOM 2338 C C . ILE A 1 299 ? -22.625 16.094 12.844 1 36.72 299 ILE A C 1
ATOM 2340 O O . ILE A 1 299 ? -21.969 15.062 12.867 1 36.72 299 ILE A O 1
ATOM 2344 N N . ILE A 1 300 ? -21.781 16.859 13.344 1 33.78 300 ILE A N 1
ATOM 2345 C CA . ILE A 1 300 ? -21.188 16.422 14.594 1 33.78 300 ILE A CA 1
ATOM 2346 C C . ILE A 1 300 ? -22.234 16.375 15.695 1 33.78 300 ILE A C 1
ATOM 2348 O O . ILE A 1 300 ? -22.75 17.406 16.125 1 33.78 300 ILE A O 1
ATOM 2352 N N . ARG A 1 301 ? -23.438 15.711 15.781 1 31.12 301 ARG A N 1
ATOM 2353 C CA . ARG A 1 301 ? -23.984 15.859 17.125 1 31.12 301 ARG A CA 1
ATOM 2354 C C . ARG A 1 301 ? -23.156 15.078 18.141 1 31.12 301 ARG A C 1
ATOM 2356 O O . ARG A 1 301 ? -22.797 13.93 17.906 1 31.12 301 ARG A O 1
ATOM 2363 N N . PRO A 1 302 ? -22.438 15.562 19.062 1 34.62 302 PRO A N 1
ATOM 2364 C CA . PRO A 1 302 ? -21.906 14.938 20.266 1 34.62 302 PRO A CA 1
ATOM 2365 C C . PRO A 1 302 ? -22.812 13.836 20.812 1 34.62 302 PRO A C 1
ATOM 2367 O O . PRO A 1 302 ? -22.328 12.867 21.391 1 34.62 302 PRO A O 1
ATOM 2370 N N . GLY A 1 303 ? -24.125 14.055 20.953 1 33.16 303 GLY A N 1
ATOM 2371 C CA . GLY A 1 303 ? -25.203 13.359 21.641 1 33.16 303 GLY A CA 1
ATOM 2372 C C . GLY A 1 303 ? -25.422 11.945 21.125 1 33.16 303 GLY A C 1
ATOM 2373 O O . GLY A 1 303 ? -26.203 11.188 21.703 1 33.16 303 GLY A O 1
ATOM 2374 N N . ASP A 1 304 ? -25.25 11.734 19.875 1 33.5 304 ASP A N 1
ATOM 2375 C CA . ASP A 1 304 ? -25.828 10.453 19.453 1 33.5 304 ASP A CA 1
ATOM 2376 C C . ASP A 1 304 ? -24.922 9.289 19.859 1 33.5 304 ASP A C 1
ATOM 2378 O O . ASP A 1 304 ? -25.047 8.195 19.312 1 33.5 304 ASP A O 1
ATOM 2382 N N . LEU A 1 305 ? -23.875 9.508 20.609 1 32.19 305 LEU A N 1
ATOM 2383 C CA . LEU A 1 305 ? -23.266 8.438 21.391 1 32.19 305 LEU A CA 1
ATOM 2384 C C . LEU A 1 305 ? -24.297 7.781 22.312 1 32.19 305 LEU A C 1
ATOM 2386 O O . LEU A 1 305 ? -25.031 8.469 23.016 1 32.19 305 LEU A O 1
ATOM 2390 N N . PRO A 1 306 ? -24.844 6.691 21.938 1 30.11 306 PRO A N 1
ATOM 2391 C CA . PRO A 1 306 ? -25.75 6.148 22.953 1 30.11 306 PRO A CA 1
ATOM 2392 C C . PRO A 1 306 ? -25.172 6.242 24.359 1 30.11 306 PRO A C 1
ATOM 2394 O O . PRO A 1 306 ? -23.953 6.285 24.531 1 30.11 306 PRO A O 1
ATOM 2397 N N . ASP A 1 307 ? -25.844 6.977 25.266 1 29.73 307 ASP A N 1
ATOM 2398 C CA . ASP A 1 307 ? -25.719 6.84 26.719 1 29.73 307 ASP A CA 1
ATOM 2399 C C . ASP A 1 307 ? -25.578 5.375 27.125 1 29.73 307 ASP A C 1
ATOM 2401 O O . ASP A 1 307 ? -26.578 4.66 27.219 1 29.73 307 ASP A O 1
ATOM 2405 N N . THR A 1 308 ? -24.859 4.672 26.547 1 28.59 308 THR A N 1
ATOM 2406 C CA . THR A 1 308 ? -24.828 3.275 26.969 1 28.59 308 THR A CA 1
ATOM 2407 C C . THR A 1 308 ? -24.656 3.168 28.484 1 28.59 308 THR A C 1
ATOM 2409 O O . THR A 1 308 ? -24.531 2.066 29.016 1 28.59 308 THR A O 1
ATOM 2412 N N . ALA A 1 309 ? -24.453 4.211 29.297 1 30.03 309 ALA A N 1
ATOM 2413 C CA . ALA A 1 309 ? -24.516 3.986 30.75 1 30.03 309 ALA A CA 1
ATOM 2414 C C . ALA A 1 309 ? -25.953 3.748 31.203 1 30.03 309 ALA A C 1
ATOM 2416 O O . ALA A 1 309 ? -26.172 3.299 32.344 1 30.03 309 ALA A O 1
ATOM 2417 N N . GLN A 1 310 ? -26.953 4.41 30.625 1 28.78 310 GLN A N 1
ATOM 2418 C CA . GLN A 1 310 ? -28.25 4.105 31.234 1 28.78 310 GLN A CA 1
ATOM 2419 C C . GLN A 1 310 ? -28.625 2.645 31 1 28.78 310 GLN A C 1
ATOM 2421 O O . GLN A 1 310 ? -29.625 2.166 31.562 1 28.78 310 GLN A O 1
ATOM 2426 N N . ALA A 1 311 ? -28.219 1.953 30.016 1 30.22 311 ALA A N 1
ATOM 2427 C CA . ALA A 1 311 ? -28.719 0.58 30.031 1 30.22 311 ALA A CA 1
ATOM 2428 C C . ALA A 1 311 ? -28.109 -0.211 31.188 1 30.22 311 ALA A C 1
ATOM 2430 O O . ALA A 1 311 ? -28.469 -1.375 31.391 1 30.22 311 ALA A O 1
ATOM 2431 N N . LEU A 1 312 ? -26.969 0.227 31.75 1 26.47 312 LEU A N 1
ATOM 2432 C CA . LEU A 1 312 ? -26.516 -0.58 32.875 1 26.47 312 LEU A CA 1
ATOM 2433 C C . LEU A 1 312 ? -27.141 -0.079 34.188 1 26.47 312 LEU A C 1
ATOM 2435 O O . LEU A 1 312 ? -26.594 -0.311 35.25 1 26.47 312 LEU A O 1
ATOM 2439 N N . ARG A 1 313 ? -28.109 0.82 34.094 1 27.39 313 ARG A N 1
ATOM 2440 C CA . ARG A 1 313 ? -28.656 0.988 35.438 1 27.39 313 ARG A CA 1
ATOM 2441 C C . ARG A 1 313 ? -29.516 -0.209 35.844 1 27.39 313 ARG A C 1
ATOM 2443 O O . ARG A 1 313 ? -30.344 -0.674 35.062 1 27.39 313 ARG A O 1
ATOM 2450 N N . PRO A 1 314 ? -29.156 -0.995 36.781 1 28.66 314 PRO A N 1
ATOM 2451 C CA . PRO A 1 314 ? -30.062 -2.002 37.344 1 28.66 314 PRO A CA 1
ATOM 2452 C C . PRO A 1 314 ? -31.469 -1.448 37.594 1 28.66 314 PRO A C 1
ATOM 2454 O O . PRO A 1 314 ? -31.625 -0.243 37.812 1 28.66 314 PRO A O 1
ATOM 2457 N N . PRO A 1 315 ? -32.531 -1.935 36.938 1 31.88 315 PRO A N 1
ATOM 2458 C CA . PRO A 1 315 ? -33.812 -1.547 37.5 1 31.88 315 PRO A CA 1
ATOM 2459 C C . PRO A 1 315 ? -33.812 -1.438 39 1 31.88 315 PRO A C 1
ATOM 2461 O O . PRO A 1 315 ? -33 -2.1 39.688 1 31.88 315 PRO A O 1
ATOM 2464 N N . GLU A 1 316 ? -34.375 -0.456 39.594 1 26.69 316 GLU A N 1
ATOM 2465 C CA . GLU A 1 316 ? -34.844 -0.594 40.969 1 26.69 316 GLU A CA 1
ATOM 2466 C C . GLU A 1 316 ? -35.875 -1.722 41.094 1 26.69 316 GLU A C 1
ATOM 2468 O O . GLU A 1 316 ? -36.688 -1.925 40.188 1 26.69 316 GLU A O 1
ATOM 2473 N N . MET B 1 1 ? 3.707 -37.906 14.375 1 52.62 1 MET B N 1
ATOM 2474 C CA . MET B 1 1 ? 3.965 -36.688 13.609 1 52.62 1 MET B CA 1
ATOM 2475 C C . MET B 1 1 ? 3.42 -36.812 12.188 1 52.62 1 MET B C 1
ATOM 2477 O O . MET B 1 1 ? 3.945 -37.594 11.391 1 52.62 1 MET B O 1
ATOM 2481 N N . ASP B 1 2 ? 2.217 -36.344 11.992 1 62.25 2 ASP B N 1
ATOM 2482 C CA . ASP B 1 2 ? 1.579 -36.594 10.695 1 62.25 2 ASP B CA 1
ATOM 2483 C C . ASP B 1 2 ? 1.188 -35.25 10.039 1 62.25 2 ASP B C 1
ATOM 2485 O O . ASP B 1 2 ? 1.32 -34.188 10.648 1 62.25 2 ASP B O 1
ATOM 2489 N N . PHE B 1 3 ? 0.888 -35.438 8.789 1 68.75 3 PHE B N 1
ATOM 2490 C CA . PHE B 1 3 ? 0.534 -34.312 7.914 1 68.75 3 PHE B CA 1
ATOM 2491 C C . PHE B 1 3 ? -0.562 -33.469 8.539 1 68.75 3 PHE B C 1
ATOM 2493 O O . PHE B 1 3 ? -0.512 -32.25 8.461 1 68.75 3 PHE B O 1
ATOM 2500 N N . LEU B 1 4 ? -1.405 -34.094 9.172 1 74 4 LEU B N 1
ATOM 2501 C CA . LEU B 1 4 ? -2.543 -33.406 9.781 1 74 4 LEU B CA 1
ATOM 2502 C C . LEU B 1 4 ? -2.092 -32.5 10.93 1 74 4 LEU B C 1
ATOM 2504 O O . LEU B 1 4 ? -2.566 -31.375 11.062 1 74 4 LEU B O 1
ATOM 2508 N N . ALA B 1 5 ? -1.154 -33.031 11.688 1 79.62 5 ALA B N 1
ATOM 2509 C CA . ALA B 1 5 ? -0.666 -32.281 12.844 1 79.62 5 ALA B CA 1
ATOM 2510 C C . ALA B 1 5 ? 0.051 -31.016 12.398 1 79.62 5 ALA B C 1
ATOM 2512 O O . ALA B 1 5 ? -0.126 -29.953 13 1 79.62 5 ALA B O 1
ATOM 2513 N N . PHE B 1 6 ? 0.796 -31.156 11.359 1 77.94 6 PHE B N 1
ATOM 2514 C CA . PHE B 1 6 ? 1.505 -30 10.82 1 77.94 6 PHE B CA 1
ATOM 2515 C C . PHE B 1 6 ? 0.525 -28.984 10.266 1 77.94 6 PHE B C 1
ATOM 2517 O O . PHE B 1 6 ? 0.688 -27.781 10.477 1 77.94 6 PHE B O 1
ATOM 2524 N N . ASN B 1 7 ? -0.435 -29.469 9.578 1 80.62 7 ASN B N 1
ATOM 2525 C CA . ASN B 1 7 ? -1.46 -28.578 9.031 1 80.62 7 ASN B CA 1
ATOM 2526 C C . ASN B 1 7 ? -2.205 -27.844 10.133 1 80.62 7 ASN B C 1
ATOM 2528 O O . ASN B 1 7 ? -2.469 -26.641 10.016 1 80.62 7 ASN B O 1
ATOM 2532 N N . ILE B 1 8 ? -2.488 -28.516 11.195 1 84 8 ILE B N 1
ATOM 2533 C CA . ILE B 1 8 ? -3.203 -27.953 12.328 1 84 8 ILE B CA 1
ATOM 2534 C C . ILE B 1 8 ? -2.359 -26.844 12.969 1 84 8 ILE B C 1
ATOM 2536 O O . ILE B 1 8 ? -2.857 -25.75 13.242 1 84 8 ILE B O 1
ATOM 2540 N N . LEU B 1 9 ? -1.079 -27.172 13.172 1 85.81 9 LEU B N 1
ATOM 2541 C CA . LEU B 1 9 ? -0.174 -26.172 13.742 1 85.81 9 LEU B CA 1
ATOM 2542 C C . LEU B 1 9 ? -0.145 -24.906 12.898 1 85.81 9 LEU B C 1
ATOM 2544 O O . LEU B 1 9 ? -0.272 -23.797 13.422 1 85.81 9 LEU B O 1
ATOM 2548 N N . VAL B 1 10 ? -0.018 -25.094 11.656 1 82.06 10 VAL B N 1
ATOM 2549 C CA . VAL B 1 10 ? 0.07 -23.969 10.727 1 82.06 10 VAL B CA 1
ATOM 2550 C C . VAL B 1 10 ? -1.213 -23.156 10.789 1 82.06 10 VAL B C 1
ATOM 2552 O O . VAL B 1 10 ? -1.165 -21.922 10.875 1 82.06 10 VAL B O 1
ATOM 2555 N N . GLN B 1 11 ? -2.344 -23.781 10.805 1 83.62 11 GLN B N 1
ATOM 2556 C CA . GLN B 1 11 ? -3.625 -23.078 10.797 1 83.62 11 GLN B CA 1
ATOM 2557 C C . GLN B 1 11 ? -3.852 -22.344 12.109 1 83.62 11 GLN B C 1
ATOM 2559 O O . GLN B 1 11 ? -4.418 -21.25 12.117 1 83.62 11 GLN B O 1
ATOM 2564 N N . ILE B 1 12 ? -3.391 -22.938 13.172 1 85.81 12 ILE B N 1
ATOM 2565 C CA . ILE B 1 12 ? -3.549 -22.281 14.469 1 85.81 12 ILE B CA 1
ATOM 2566 C C . ILE B 1 12 ? -2.736 -20.984 14.484 1 85.81 12 ILE B C 1
ATOM 2568 O O . ILE B 1 12 ? -3.227 -19.938 14.938 1 85.81 12 ILE B O 1
ATOM 2572 N N . ILE B 1 13 ? -1.576 -21.094 14 1 80.81 13 ILE B N 1
ATOM 2573 C CA . ILE B 1 13 ? -0.683 -19.938 14.031 1 80.81 13 ILE B CA 1
ATOM 2574 C C . ILE B 1 13 ? -1.196 -18.875 13.07 1 80.81 13 ILE B C 1
ATOM 2576 O O . ILE B 1 13 ? -1.229 -17.688 13.414 1 80.81 13 ILE B O 1
ATOM 2580 N N . GLU B 1 14 ? -1.613 -19.312 11.953 1 75.5 14 GLU B N 1
ATOM 2581 C CA . GLU B 1 14 ? -2.055 -18.375 10.922 1 75.5 14 GLU B CA 1
ATOM 2582 C C . GLU B 1 14 ? -3.365 -17.688 11.32 1 75.5 14 GLU B C 1
ATOM 2584 O O . GLU B 1 14 ? -3.59 -16.531 11 1 75.5 14 GLU B O 1
ATOM 2589 N N . HIS B 1 15 ? -4.207 -18.391 12.039 1 76 15 HIS B N 1
ATOM 2590 C CA . HIS B 1 15 ? -5.508 -17.859 12.43 1 76 15 HIS B CA 1
ATOM 2591 C C . HIS B 1 15 ? -5.449 -17.234 13.828 1 76 15 HIS B C 1
ATOM 2593 O O . HIS B 1 15 ? -6.391 -16.562 14.25 1 76 15 HIS B O 1
ATOM 2599 N N . GLY B 1 16 ? -4.348 -17.484 14.492 1 77.06 16 GLY B N 1
ATOM 2600 C CA . GLY B 1 16 ? -4.066 -16.875 15.781 1 77.06 16 GLY B CA 1
ATOM 2601 C C . GLY B 1 16 ? -4.875 -17.453 16.922 1 77.06 16 GLY B C 1
ATOM 2602 O O . GLY B 1 16 ? -4.789 -16.984 18.062 1 77.06 16 GLY B O 1
ATOM 2603 N N . ASN B 1 17 ? -5.805 -18.312 16.641 1 82.44 17 ASN B N 1
ATOM 2604 C CA . ASN B 1 17 ? -6.59 -18.953 17.703 1 82.44 17 ASN B CA 1
ATOM 2605 C C . ASN B 1 17 ? -7.035 -20.359 17.297 1 82.44 17 ASN B C 1
ATOM 2607 O O . ASN B 1 17 ? -7.141 -20.656 16.094 1 82.44 17 ASN B O 1
ATOM 2611 N N . LEU B 1 18 ? -7.27 -21.188 18.312 1 85 18 LEU B N 1
ATOM 2612 C CA . LEU B 1 18 ? -7.598 -22.578 18.094 1 85 18 LEU B CA 1
ATOM 2613 C C . LEU B 1 18 ? -8.992 -22.734 17.5 1 85 18 LEU B C 1
ATOM 2615 O O . LEU B 1 18 ? -9.219 -23.594 16.641 1 85 18 LEU B O 1
ATOM 2619 N N . SER B 1 19 ? -9.797 -21.797 17.922 1 86.25 19 SER B N 1
ATOM 2620 C CA . SER B 1 19 ? -11.18 -21.906 17.469 1 86.25 19 SER B CA 1
ATOM 2621 C C . SER B 1 19 ? -11.305 -21.594 15.984 1 86.25 19 SER B C 1
ATOM 2623 O O . SER B 1 19 ? -12 -22.297 15.242 1 86.25 19 SER B O 1
ATOM 2625 N N . GLN B 1 20 ? -10.68 -20.656 15.594 1 82.31 20 GLN B N 1
ATOM 2626 C CA . GLN B 1 20 ? -10.719 -20.266 14.188 1 82.31 20 GLN B CA 1
ATOM 2627 C C . GLN B 1 20 ? -10.016 -21.297 13.312 1 82.31 20 GLN B C 1
ATOM 2629 O O . GLN B 1 20 ? -10.477 -21.594 12.203 1 82.31 20 GLN B O 1
ATOM 2634 N N . ALA B 1 21 ? -8.969 -21.75 13.82 1 85.88 21 ALA B N 1
ATOM 2635 C CA . ALA B 1 21 ? -8.273 -22.828 13.102 1 85.88 21 ALA B CA 1
ATOM 2636 C C . ALA B 1 21 ? -9.172 -24.047 12.945 1 85.88 21 ALA B C 1
ATOM 2638 O O . ALA B 1 21 ? -9.219 -24.656 11.875 1 85.88 21 ALA B O 1
ATOM 2639 N N . ALA B 1 22 ? -9.906 -24.359 13.938 1 86.62 22 ALA B N 1
ATOM 2640 C CA . ALA B 1 22 ? -10.805 -25.516 13.922 1 86.62 22 ALA B CA 1
ATOM 2641 C C . ALA B 1 22 ? -11.906 -25.328 12.875 1 86.62 22 ALA B C 1
ATOM 2643 O O . ALA B 1 22 ? -12.203 -26.25 12.109 1 86.62 22 ALA B O 1
ATOM 2644 N N . LYS B 1 23 ? -12.422 -24.203 12.891 1 79.94 23 LYS B N 1
ATOM 2645 C CA . LYS B 1 23 ? -13.453 -23.891 11.914 1 79.94 23 LYS B CA 1
ATOM 2646 C C . LYS B 1 23 ? -12.922 -24 10.492 1 79.94 23 LYS B C 1
ATOM 2648 O O . LYS B 1 23 ? -13.586 -24.594 9.625 1 79.94 23 LYS B O 1
ATOM 2653 N N . PHE B 1 24 ? -11.758 -23.594 10.359 1 75.62 24 PHE B N 1
ATOM 2654 C CA . PHE B 1 24 ? -11.133 -23.609 9.047 1 75.62 24 PHE B CA 1
ATOM 2655 C C . PHE B 1 24 ? -10.852 -25.047 8.602 1 75.62 24 PHE B C 1
ATOM 2657 O O . PHE B 1 24 ? -11.039 -25.391 7.434 1 75.62 24 PHE B O 1
ATOM 2664 N N . LEU B 1 25 ? -10.516 -25.828 9.492 1 77.44 25 LEU B N 1
ATOM 2665 C CA . LEU B 1 25 ? -10.117 -27.203 9.211 1 77.44 25 LEU B CA 1
ATOM 2666 C C . LEU B 1 25 ? -11.328 -28.141 9.273 1 77.44 25 LEU B C 1
ATOM 2668 O O . LEU B 1 25 ? -11.203 -29.344 9.023 1 77.44 25 LEU B O 1
ATOM 2672 N N . ASN B 1 26 ? -12.492 -27.469 9.531 1 79.62 26 ASN B N 1
ATOM 2673 C CA . ASN B 1 26 ? -13.703 -28.266 9.734 1 79.62 26 ASN B CA 1
ATOM 2674 C C . ASN B 1 26 ? -13.477 -29.375 10.75 1 79.62 26 ASN B C 1
ATOM 2676 O O . ASN B 1 26 ? -13.812 -30.531 10.492 1 79.62 26 ASN B O 1
ATOM 2680 N N . MET B 1 27 ? -12.82 -29 11.781 1 82.5 27 MET B N 1
ATOM 2681 C CA . MET B 1 27 ? -12.539 -29.891 12.898 1 82.5 27 MET B CA 1
ATOM 2682 C C . MET B 1 27 ? -13.062 -29.312 14.211 1 82.5 27 MET B C 1
ATOM 2684 O O . MET B 1 27 ? -13.312 -28.109 14.289 1 82.5 27 MET B O 1
ATOM 2688 N N . SER B 1 28 ? -13.414 -30.125 15.133 1 84.06 28 SER B N 1
ATOM 2689 C CA . SER B 1 28 ? -13.758 -29.625 16.453 1 84.06 28 SER B CA 1
ATOM 2690 C C . SER B 1 28 ? -12.539 -29.031 17.156 1 84.06 28 SER B C 1
ATOM 2692 O O . SER B 1 28 ? -11.406 -29.453 16.906 1 84.06 28 SER B O 1
ATOM 2694 N N . ARG B 1 29 ? -12.789 -28.109 17.969 1 89.38 29 ARG B N 1
ATOM 2695 C CA . ARG B 1 29 ? -11.711 -27.5 18.734 1 89.38 29 ARG B CA 1
ATOM 2696 C C . ARG B 1 29 ? -10.977 -28.547 19.562 1 89.38 29 ARG B C 1
ATOM 2698 O O . ARG B 1 29 ? -9.758 -28.469 19.719 1 89.38 29 ARG B O 1
ATOM 2705 N N . ALA B 1 30 ? -11.734 -29.438 20.047 1 87.31 30 ALA B N 1
ATOM 2706 C CA . ALA B 1 30 ? -11.148 -30.516 20.844 1 87.31 30 ALA B CA 1
ATOM 2707 C C . ALA B 1 30 ? -10.18 -31.359 20.016 1 87.31 30 ALA B C 1
ATOM 2709 O O . ALA B 1 30 ? -9.102 -31.719 20.484 1 87.31 30 ALA B O 1
ATOM 2710 N N . ASN B 1 31 ? -10.562 -31.641 18.828 1 85.12 31 ASN B N 1
ATOM 2711 C CA . ASN B 1 31 ? -9.719 -32.406 17.922 1 85.12 31 ASN B CA 1
ATOM 2712 C C . ASN B 1 31 ? -8.445 -31.656 17.562 1 85.12 31 ASN B C 1
ATOM 2714 O O . ASN B 1 31 ? -7.359 -32.219 17.562 1 85.12 31 ASN B O 1
ATOM 2718 N N . VAL B 1 32 ? -8.625 -30.391 17.344 1 89.5 32 VAL B N 1
ATOM 2719 C CA . VAL B 1 32 ? -7.488 -29.531 17.016 1 89.5 32 VAL B CA 1
ATOM 2720 C C . VAL B 1 32 ? -6.523 -29.5 18.203 1 89.5 32 VAL B C 1
ATOM 2722 O O . VAL B 1 32 ? -5.309 -29.641 18.031 1 89.5 32 VAL B O 1
ATOM 2725 N N . SER B 1 33 ? -7.074 -29.359 19.375 1 88.88 33 SER B N 1
ATOM 2726 C CA . SER B 1 33 ? -6.273 -29.312 20.594 1 88.88 33 SER B CA 1
ATOM 2727 C C . SER B 1 33 ? -5.559 -30.641 20.828 1 88.88 33 SER B C 1
ATOM 2729 O O . SER B 1 33 ? -4.391 -30.656 21.219 1 88.88 33 SER B O 1
ATOM 2731 N N . TYR B 1 34 ? -6.215 -31.672 20.531 1 86.38 34 TYR B N 1
ATOM 2732 C CA . TYR B 1 34 ? -5.672 -33 20.703 1 86.38 34 TYR B CA 1
ATOM 2733 C C . TYR B 1 34 ? -4.461 -33.219 19.812 1 86.38 34 TYR B C 1
ATOM 2735 O O . TYR B 1 34 ? -3.404 -33.656 20.266 1 86.38 34 TYR B O 1
ATOM 2743 N N . HIS B 1 35 ? -4.645 -32.938 18.562 1 85.5 35 HIS B N 1
ATOM 2744 C CA . HIS B 1 35 ? -3.568 -33.156 17.609 1 85.5 35 HIS B CA 1
ATOM 2745 C C . HIS B 1 35 ? -2.377 -32.25 17.906 1 85.5 35 HIS B C 1
ATOM 2747 O O . HIS B 1 35 ? -1.226 -32.656 17.75 1 85.5 35 HIS B O 1
ATOM 2753 N N . LEU B 1 36 ? -2.699 -31.094 18.328 1 88.88 36 LEU B N 1
ATOM 2754 C CA . LEU B 1 36 ? -1.623 -30.188 18.703 1 88.88 36 LEU B CA 1
ATOM 2755 C C . LEU B 1 36 ? -0.845 -30.734 19.906 1 88.88 36 LEU B C 1
ATOM 2757 O O . LEU B 1 36 ? 0.388 -30.734 19.891 1 88.88 36 LEU B O 1
ATOM 2761 N N . ALA B 1 37 ? -1.547 -31.141 20.891 1 87.75 37 ALA B N 1
ATOM 2762 C CA . ALA B 1 37 ? -0.927 -31.719 22.078 1 87.75 37 ALA B CA 1
ATOM 2763 C C . ALA B 1 37 ? -0.073 -32.938 21.734 1 87.75 37 ALA B C 1
ATOM 2765 O O . ALA B 1 37 ? 1.023 -33.094 22.266 1 87.75 37 ALA B O 1
ATOM 2766 N N . ARG B 1 38 ? -0.615 -33.719 20.906 1 80.38 38 ARG B N 1
ATOM 2767 C CA . ARG B 1 38 ? 0.116 -34.906 20.469 1 80.38 38 ARG B CA 1
ATOM 2768 C C . ARG B 1 38 ? 1.397 -34.5 19.734 1 80.38 38 ARG B C 1
ATOM 2770 O O . ARG B 1 38 ? 2.439 -35.156 19.922 1 80.38 38 ARG B O 1
ATOM 2777 N N . LEU B 1 39 ? 1.3 -33.531 18.891 1 83.31 39 LEU B N 1
ATOM 2778 C CA . LEU B 1 39 ? 2.475 -33.062 18.172 1 83.31 39 LEU B CA 1
ATOM 2779 C C . LEU B 1 39 ? 3.521 -32.531 19.141 1 83.31 39 LEU B C 1
ATOM 2781 O O . LEU B 1 39 ? 4.703 -32.875 19.047 1 83.31 39 LEU B O 1
ATOM 2785 N N . GLU B 1 40 ? 3.084 -31.75 20.078 1 87.06 40 GLU B N 1
ATOM 2786 C CA . GLU B 1 40 ? 3.99 -31.172 21.078 1 87.06 40 GLU B CA 1
ATOM 2787 C C . GLU B 1 40 ? 4.637 -32.281 21.922 1 87.06 40 GLU B C 1
ATOM 2789 O O . GLU B 1 40 ? 5.832 -32.219 22.219 1 87.06 40 GLU B O 1
ATOM 2794 N N . LYS B 1 41 ? 3.861 -33.25 22.281 1 81.69 41 LYS B N 1
ATOM 2795 C CA . LYS B 1 41 ? 4.363 -34.375 23.047 1 81.69 41 LYS B CA 1
ATOM 2796 C C . LYS B 1 41 ? 5.406 -35.156 22.25 1 81.69 41 LYS B C 1
ATOM 2798 O O . LYS B 1 41 ? 6.457 -35.531 22.781 1 81.69 41 LYS B O 1
ATOM 2803 N N . SER B 1 42 ? 5.102 -35.406 21 1 78.62 42 SER B N 1
ATOM 2804 C CA . SER B 1 42 ? 6.023 -36.156 20.156 1 78.62 42 SER B CA 1
ATOM 2805 C C . SER B 1 42 ? 7.34 -35.406 19.984 1 78.62 42 SER B C 1
ATOM 2807 O O . SER B 1 42 ? 8.398 -36.031 19.844 1 78.62 42 SER B O 1
ATOM 2809 N N . LEU B 1 43 ? 7.219 -34.094 20.031 1 79 43 LEU B N 1
ATOM 2810 C CA . LEU B 1 43 ? 8.398 -33.25 19.797 1 79 43 LEU B CA 1
ATOM 2811 C C . LEU B 1 43 ? 9.078 -32.906 21.109 1 79 43 LEU B C 1
ATOM 2813 O O . LEU B 1 43 ? 10.227 -32.438 21.109 1 79 43 LEU B O 1
ATOM 2817 N N . GLY B 1 44 ? 8.391 -33.094 22.188 1 80.94 44 GLY B N 1
ATOM 2818 C CA . GLY B 1 44 ? 8.914 -32.75 23.5 1 80.94 44 GLY B CA 1
ATOM 2819 C C . GLY B 1 44 ? 9.023 -31.281 23.766 1 80.94 44 GLY B C 1
ATOM 2820 O O . GLY B 1 44 ? 9.914 -30.828 24.484 1 80.94 44 GLY B O 1
ATOM 2821 N N . ALA B 1 45 ? 8.289 -30.516 23.031 1 81.69 45 ALA B N 1
ATOM 2822 C CA . ALA B 1 45 ? 8.359 -29.062 23.156 1 81.69 45 ALA B CA 1
ATOM 2823 C C . ALA B 1 45 ? 6.98 -28.422 23.016 1 81.69 45 ALA B C 1
ATOM 2825 O O . ALA B 1 45 ? 6.109 -28.969 22.328 1 81.69 45 ALA B O 1
ATOM 2826 N N . SER B 1 46 ? 6.805 -27.344 23.703 1 88.12 46 SER B N 1
ATOM 2827 C CA . SER B 1 46 ? 5.613 -26.516 23.5 1 88.12 46 SER B CA 1
ATOM 2828 C C . SER B 1 46 ? 5.773 -25.609 22.297 1 88.12 46 SER B C 1
ATOM 2830 O O . SER B 1 46 ? 6.758 -24.875 22.188 1 88.12 46 SER B O 1
ATOM 2832 N N . LEU B 1 47 ? 4.77 -25.766 21.391 1 87.31 47 LEU B N 1
ATOM 2833 C CA . LEU B 1 47 ? 4.898 -25.047 20.125 1 87.31 47 LEU B CA 1
ATOM 2834 C C . LEU B 1 47 ? 4.133 -23.734 20.172 1 87.31 47 LEU B C 1
ATOM 2836 O O . LEU B 1 47 ? 4.43 -22.797 19.422 1 87.31 47 LEU B O 1
ATOM 2840 N N . LEU B 1 48 ? 3.125 -23.688 21.016 1 88.81 48 LEU B N 1
ATOM 2841 C CA . LEU B 1 48 ? 2.27 -22.5 21.109 1 88.81 48 LEU B CA 1
ATOM 2842 C C . LEU B 1 48 ? 2.221 -21.969 22.531 1 88.81 48 LEU B C 1
ATOM 2844 O O . LEU B 1 48 ? 2.416 -22.734 23.484 1 88.81 48 LEU B O 1
ATOM 2848 N N . ARG B 1 49 ? 2.104 -20.641 22.609 1 85.56 49 ARG B N 1
ATOM 2849 C CA . ARG B 1 49 ? 1.866 -20.016 23.906 1 85.56 49 ARG B CA 1
ATOM 2850 C C . ARG B 1 49 ? 0.632 -19.125 23.875 1 85.56 49 ARG B C 1
ATOM 2852 O O . ARG B 1 49 ? 0.338 -18.5 22.844 1 85.56 49 ARG B O 1
ATOM 2859 N N . ARG B 1 50 ? -0.067 -19.094 24.922 1 79 50 ARG B N 1
ATOM 2860 C CA . ARG B 1 50 ? -1.281 -18.297 25.031 1 79 50 ARG B CA 1
ATOM 2861 C C . ARG B 1 50 ? -0.95 -16.828 25.328 1 79 50 ARG B C 1
ATOM 2863 O O . ARG B 1 50 ? -0.032 -16.547 26.094 1 79 50 ARG B O 1
ATOM 2870 N N . THR B 1 51 ? -1.488 -16.078 24.578 1 69.75 51 THR B N 1
ATOM 2871 C CA . THR B 1 51 ? -1.416 -14.641 24.797 1 69.75 51 THR B CA 1
ATOM 2872 C C . THR B 1 51 ? -2.812 -14.055 24.984 1 69.75 51 THR B C 1
ATOM 2874 O O . THR B 1 51 ? -3.812 -14.703 24.672 1 69.75 51 THR B O 1
ATOM 2877 N N . PRO B 1 52 ? -2.904 -12.867 25.547 1 63.66 52 PRO B N 1
ATOM 2878 C CA . PRO B 1 52 ? -4.219 -12.227 25.656 1 63.66 52 PRO B CA 1
ATOM 2879 C C . PRO B 1 52 ? -4.906 -12.078 24.297 1 63.66 52 PRO B C 1
ATOM 2881 O O . PRO B 1 52 ? -6.137 -12.07 24.219 1 63.66 52 PRO B O 1
ATOM 2884 N N . GLN B 1 53 ? -4.188 -12.109 23.344 1 62.81 53 GLN B N 1
ATOM 2885 C CA . GLN B 1 53 ? -4.738 -11.859 22.016 1 62.81 53 GLN B CA 1
ATOM 2886 C C . GLN B 1 53 ? -5.012 -13.172 21.281 1 62.81 53 GLN B C 1
ATOM 2888 O O . GLN B 1 53 ? -5.535 -13.164 20.156 1 62.81 53 GLN B O 1
ATOM 2893 N N . GLY B 1 54 ? -4.625 -14.211 21.969 1 76.25 54 GLY B N 1
ATOM 2894 C CA . GLY B 1 54 ? -4.82 -15.508 21.359 1 76.25 54 GLY B CA 1
ATOM 2895 C C . GLY B 1 54 ? -3.664 -16.469 21.594 1 76.25 54 GLY B C 1
ATOM 2896 O O . GLY B 1 54 ? -3.275 -16.703 22.734 1 76.25 54 GLY B O 1
ATOM 2897 N N . VAL B 1 55 ? -3.291 -17.078 20.469 1 81.62 55 VAL B N 1
ATOM 2898 C CA . VAL B 1 55 ? -2.176 -18.016 20.562 1 81.62 55 VAL B CA 1
ATOM 2899 C C . VAL B 1 55 ? -1.032 -17.547 19.656 1 81.62 55 VAL B C 1
ATOM 2901 O O . VAL B 1 55 ? -1.266 -17 18.578 1 81.62 55 VAL B O 1
ATOM 2904 N N . GLU B 1 56 ? 0.176 -17.609 20.188 1 81.62 56 GLU B N 1
ATOM 2905 C CA . GLU B 1 56 ? 1.373 -17.312 19.406 1 81.62 56 GLU B CA 1
ATOM 2906 C C . GLU B 1 56 ? 2.361 -18.469 19.438 1 81.62 56 GLU B C 1
ATOM 2908 O O . GLU B 1 56 ? 2.373 -19.266 20.375 1 81.62 56 GLU B O 1
ATOM 2913 N N . ALA B 1 57 ? 3.131 -18.531 18.375 1 82.38 57 ALA B N 1
ATOM 2914 C CA . ALA B 1 57 ? 4.152 -19.578 18.297 1 82.38 57 ALA B CA 1
ATOM 2915 C C . ALA B 1 57 ? 5.309 -19.281 19.25 1 82.38 57 ALA B C 1
ATOM 2917 O O . ALA B 1 57 ? 5.719 -18.125 19.391 1 82.38 57 ALA B O 1
ATOM 2918 N N . THR B 1 58 ? 5.789 -20.359 20.016 1 80.5 58 THR B N 1
ATOM 2919 C CA . THR B 1 58 ? 7.074 -20.281 20.703 1 80.5 58 THR B CA 1
ATOM 2920 C C . THR B 1 58 ? 8.219 -20.203 19.703 1 80.5 58 THR B C 1
ATOM 2922 O O . THR B 1 58 ? 8.008 -20.312 18.484 1 80.5 58 THR B O 1
ATOM 2925 N N . GLU B 1 59 ? 9.414 -20 20.188 1 74.25 59 GLU B N 1
ATOM 2926 C CA . GLU B 1 59 ? 10.578 -20.016 19.312 1 74.25 59 GLU B CA 1
ATOM 2927 C C . GLU B 1 59 ? 10.68 -21.328 18.531 1 74.25 59 GLU B C 1
ATOM 2929 O O . GLU B 1 59 ? 10.875 -21.312 17.328 1 74.25 59 GLU B O 1
ATOM 2934 N N . VAL B 1 60 ? 10.516 -22.375 19.344 1 77.06 60 VAL B N 1
ATOM 2935 C CA . VAL B 1 60 ? 10.531 -23.688 18.703 1 77.06 60 VAL B CA 1
ATOM 2936 C C . VAL B 1 60 ? 9.32 -23.844 17.797 1 77.06 60 VAL B C 1
ATOM 2938 O O . VAL B 1 60 ? 9.422 -24.406 16.703 1 77.06 60 VAL B O 1
ATOM 2941 N N . GLY B 1 61 ? 8.234 -23.25 18.25 1 80.56 61 GLY B N 1
ATOM 2942 C CA . GLY B 1 61 ? 7.023 -23.281 17.453 1 80.56 61 GLY B CA 1
ATOM 2943 C C . GLY B 1 61 ? 7.18 -22.578 16.109 1 80.56 61 GLY B C 1
ATOM 2944 O O . GLY B 1 61 ? 6.699 -23.078 15.086 1 80.56 61 GLY B O 1
ATOM 2945 N N . GLN B 1 62 ? 7.906 -21.578 16.125 1 78.81 62 GLN B N 1
ATOM 2946 C CA . GLN B 1 62 ? 8.148 -20.828 14.891 1 78.81 62 GLN B CA 1
ATOM 2947 C C . GLN B 1 62 ? 9.016 -21.641 13.922 1 78.81 62 GLN B C 1
ATOM 2949 O O . GLN B 1 62 ? 8.758 -21.641 12.719 1 78.81 62 GLN B O 1
ATOM 2954 N N . ARG B 1 63 ? 9.945 -22.312 14.445 1 71.25 63 ARG B N 1
ATOM 2955 C CA . ARG B 1 63 ? 10.805 -23.141 13.617 1 71.25 63 ARG B CA 1
ATOM 2956 C C . ARG B 1 63 ? 10.023 -24.297 13.008 1 71.25 63 ARG B C 1
ATOM 2958 O O . ARG B 1 63 ? 10.156 -24.594 11.812 1 71.25 63 ARG B O 1
ATOM 2965 N N . ILE B 1 64 ? 9.25 -24.906 13.844 1 75.81 64 ILE B N 1
ATOM 2966 C CA . ILE B 1 64 ? 8.484 -26.062 13.375 1 75.81 64 ILE B CA 1
ATOM 2967 C C . ILE B 1 64 ? 7.422 -25.594 12.383 1 75.81 64 ILE B C 1
ATOM 2969 O O . ILE B 1 64 ? 7.133 -26.297 11.406 1 75.81 64 ILE B O 1
ATOM 2973 N N . TYR B 1 65 ? 6.867 -24.469 12.703 1 80.06 65 TYR B N 1
ATOM 2974 C CA . TYR B 1 65 ? 5.902 -23.875 11.781 1 80.06 65 TYR B CA 1
ATOM 2975 C C . TYR B 1 65 ? 6.496 -23.734 10.383 1 80.06 65 TYR B C 1
ATOM 2977 O O . TYR B 1 65 ? 5.855 -24.078 9.398 1 80.06 65 TYR B O 1
ATOM 2985 N N . ARG B 1 66 ? 7.684 -23.375 10.336 1 68.12 66 ARG B N 1
ATOM 2986 C CA . ARG B 1 66 ? 8.359 -23.203 9.055 1 68.12 66 ARG B CA 1
ATOM 2987 C C . ARG B 1 66 ? 8.508 -24.531 8.328 1 68.12 66 ARG B C 1
ATOM 2989 O O . ARG B 1 66 ? 8.211 -24.625 7.133 1 68.12 66 ARG B O 1
ATOM 2996 N N . HIS B 1 67 ? 8.875 -25.438 9.062 1 66.44 67 HIS B N 1
ATOM 2997 C CA . HIS B 1 67 ? 9.039 -26.766 8.477 1 66.44 67 HIS B CA 1
ATOM 2998 C C . HIS B 1 67 ? 7.691 -27.375 8.102 1 66.44 67 HIS B C 1
ATOM 3000 O O . HIS B 1 67 ? 7.562 -28 7.047 1 66.44 67 HIS B O 1
ATOM 3006 N N . ALA B 1 68 ? 6.742 -27.141 8.984 1 74.12 68 ALA B N 1
ATOM 3007 C CA . ALA B 1 68 ? 5.406 -27.672 8.711 1 74.12 68 ALA B CA 1
ATOM 3008 C C . ALA B 1 68 ? 4.828 -27.062 7.441 1 74.12 68 ALA B C 1
ATOM 3010 O O . ALA B 1 68 ? 4.238 -27.781 6.621 1 74.12 68 ALA B O 1
ATOM 3011 N N . ARG B 1 69 ? 5.047 -25.875 7.363 1 72.31 69 ARG B N 1
ATOM 3012 C CA . ARG B 1 69 ? 4.578 -25.203 6.156 1 72.31 69 ARG B CA 1
ATOM 3013 C C . ARG B 1 69 ? 5.258 -25.766 4.914 1 72.31 69 ARG B C 1
ATOM 3015 O O . ARG B 1 69 ? 4.617 -25.969 3.881 1 72.31 69 ARG B O 1
ATOM 3022 N N . ASN B 1 70 ? 6.461 -26.094 5.082 1 60.69 70 ASN B N 1
ATOM 3023 C CA . ASN B 1 70 ? 7.211 -26.703 3.992 1 60.69 70 ASN B CA 1
ATOM 3024 C C . ASN B 1 70 ? 6.648 -28.078 3.623 1 60.69 70 ASN B C 1
ATOM 3026 O O . ASN B 1 70 ? 6.527 -28.406 2.441 1 60.69 70 ASN B O 1
ATOM 3030 N N . ILE B 1 71 ? 6.367 -28.75 4.594 1 62.78 71 ILE B N 1
ATOM 3031 C CA . ILE B 1 71 ? 5.824 -30.094 4.391 1 62.78 71 ILE B CA 1
ATOM 3032 C C . ILE B 1 71 ? 4.48 -30 3.676 1 62.78 71 ILE B C 1
ATOM 3034 O O . ILE B 1 71 ? 4.227 -30.734 2.719 1 62.78 71 ILE B O 1
ATOM 3038 N N . LEU B 1 72 ? 3.748 -29.109 4.129 1 65.69 72 LEU B N 1
ATOM 3039 C CA . LEU B 1 72 ? 2.436 -28.953 3.512 1 65.69 72 LEU B CA 1
ATOM 3040 C C . LEU B 1 72 ? 2.566 -28.516 2.059 1 65.69 72 LEU B C 1
ATOM 3042 O O . LEU B 1 72 ? 1.849 -29.016 1.188 1 65.69 72 LEU B O 1
ATOM 3046 N N . ASN B 1 73 ? 3.455 -27.75 1.871 1 60.12 73 ASN B N 1
ATOM 3047 C CA . ASN B 1 73 ? 3.721 -27.281 0.512 1 60.12 73 ASN B CA 1
ATOM 3048 C C . ASN B 1 73 ? 4.227 -28.422 -0.375 1 60.12 73 ASN B C 1
ATOM 3050 O O . ASN B 1 73 ? 3.809 -28.547 -1.527 1 60.12 73 ASN B O 1
ATOM 3054 N N . GLU B 1 74 ? 5.074 -29.203 0.185 1 56.59 74 GLU B N 1
ATOM 3055 C CA . GLU B 1 74 ? 5.602 -30.359 -0.55 1 56.59 74 GLU B CA 1
ATOM 3056 C C . GLU B 1 74 ? 4.492 -31.344 -0.908 1 56.59 74 GLU B C 1
ATOM 3058 O O . GLU B 1 74 ? 4.488 -31.906 -2.002 1 56.59 74 GLU B O 1
ATOM 3063 N N . THR 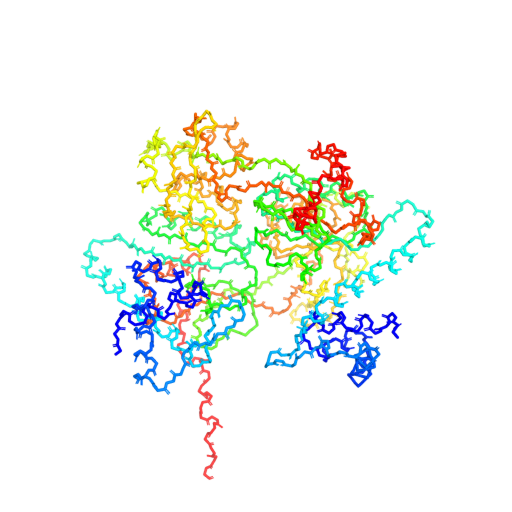B 1 75 ? 3.674 -31.547 -0.009 1 57 75 THR B N 1
ATOM 3064 C CA . THR B 1 75 ? 2.57 -32.469 -0.268 1 57 75 THR B CA 1
ATOM 3065 C C . THR B 1 75 ? 1.681 -31.922 -1.39 1 57 75 THR B C 1
ATOM 3067 O O . THR B 1 75 ? 1.215 -32.688 -2.234 1 57 75 THR B O 1
ATOM 3070 N N . GLU B 1 76 ? 1.529 -30.688 -1.302 1 57.03 76 GLU B N 1
ATOM 3071 C CA . GLU B 1 76 ? 0.743 -30.094 -2.371 1 57.03 76 GLU B CA 1
ATOM 3072 C C . GLU B 1 76 ? 1.454 -30.203 -3.717 1 57.03 76 GLU B C 1
ATOM 3074 O O . GLU B 1 76 ? 0.818 -30.469 -4.738 1 57.03 76 GLU B O 1
ATOM 3079 N N . LEU B 1 77 ? 2.66 -30.094 -3.639 1 51.81 77 LEU B N 1
ATOM 3080 C CA . LEU B 1 77 ? 3.475 -30.25 -4.84 1 51.81 77 LEU B CA 1
ATOM 3081 C C . LEU B 1 77 ? 3.355 -31.672 -5.395 1 51.81 77 LEU B C 1
ATOM 3083 O O . LEU B 1 77 ? 3.244 -31.859 -6.609 1 51.81 77 LEU B O 1
ATOM 3087 N N . VAL B 1 78 ? 3.414 -32.625 -4.535 1 51.34 78 VAL B N 1
ATOM 3088 C CA . VAL B 1 78 ? 3.287 -34.031 -4.949 1 51.34 78 VAL B CA 1
ATOM 3089 C C . VAL B 1 78 ? 1.921 -34.25 -5.594 1 51.34 78 VAL B C 1
ATOM 3091 O O . VAL B 1 78 ? 1.814 -34.938 -6.613 1 51.34 78 VAL B O 1
ATOM 3094 N N . ARG B 1 79 ? 1.034 -33.719 -4.949 1 51.62 79 ARG B N 1
ATOM 3095 C CA . ARG B 1 79 ? -0.306 -33.875 -5.508 1 51.62 79 ARG B CA 1
ATOM 3096 C C . ARG B 1 79 ? -0.388 -33.219 -6.895 1 51.62 79 ARG B C 1
ATOM 3098 O O . ARG B 1 79 ? -1.002 -33.781 -7.801 1 51.62 79 ARG B O 1
ATOM 3105 N N . GLU B 1 80 ? 0.22 -32.094 -6.883 1 50.34 80 GLU B N 1
ATOM 3106 C CA . GLU B 1 80 ? 0.235 -31.375 -8.156 1 50.34 80 GLU B CA 1
ATOM 3107 C C . GLU B 1 80 ? 1.004 -32.156 -9.219 1 50.34 80 GLU B C 1
ATOM 3109 O O . GLU B 1 80 ? 0.587 -32.219 -10.375 1 50.34 80 GLU B O 1
ATOM 3114 N N . LEU B 1 81 ? 2.082 -32.656 -8.812 1 47.75 81 LEU B N 1
ATOM 3115 C CA . LEU B 1 81 ? 2.881 -33.5 -9.719 1 47.75 81 LEU B CA 1
ATOM 3116 C C . LEU B 1 81 ? 2.102 -34.719 -10.172 1 47.75 81 LEU B C 1
ATOM 3118 O O . LEU B 1 81 ? 2.205 -35.125 -11.32 1 47.75 81 LEU B O 1
ATOM 3122 N N . ALA B 1 82 ? 1.506 -35.312 -9.242 1 47.81 82 ALA B N 1
ATOM 3123 C CA . ALA B 1 82 ? 0.721 -36.469 -9.617 1 47.81 82 ALA B CA 1
ATOM 3124 C C . ALA B 1 82 ? -0.4 -36.094 -10.586 1 47.81 82 ALA B C 1
ATOM 3126 O O . ALA B 1 82 ? -0.779 -36.906 -11.445 1 47.81 82 ALA B O 1
ATOM 3127 N N . GLN B 1 83 ? -0.962 -35.031 -10.234 1 44.75 83 GLN B N 1
ATOM 3128 C CA . GLN B 1 83 ? -2.055 -34.594 -11.094 1 44.75 83 GLN B CA 1
ATOM 3129 C C . GLN B 1 83 ? -1.523 -34 -12.391 1 44.75 83 GLN B C 1
ATOM 3131 O O . GLN B 1 83 ? -2.27 -33.844 -13.359 1 44.75 83 GLN B O 1
ATOM 3136 N N . SER B 1 84 ? -0.379 -33.562 -12.242 1 43.97 84 SER B N 1
ATOM 3137 C CA . SER B 1 84 ? 0.168 -32.812 -13.375 1 43.97 84 SER B CA 1
ATOM 3138 C C . SER B 1 84 ? 0.373 -33.719 -14.586 1 43.97 84 SER B C 1
ATOM 3140 O O . SER B 1 84 ? 1.457 -34.281 -14.773 1 43.97 84 SER B O 1
ATOM 3142 N N . SER B 1 85 ? -0.385 -34.719 -14.766 1 39.53 85 SER B N 1
ATOM 3143 C CA . SER B 1 85 ? -0.087 -35.031 -16.156 1 39.53 85 SER B CA 1
ATOM 3144 C C . SER B 1 85 ? 0.151 -33.75 -16.969 1 39.53 85 SER B C 1
ATOM 3146 O O . SER B 1 85 ? 1.006 -33.719 -17.844 1 39.53 85 SER B O 1
ATOM 3148 N N . THR B 1 86 ? -1 -33.094 -17.5 1 43.09 86 THR B N 1
ATOM 3149 C CA . THR B 1 86 ? -1.012 -32 -18.484 1 43.09 86 THR B CA 1
ATOM 3150 C C . THR B 1 86 ? -0.359 -30.75 -17.906 1 43.09 86 THR B C 1
ATOM 3152 O O . THR B 1 86 ? -0.286 -30.578 -16.672 1 43.09 86 THR B O 1
ATOM 3155 N N . ASP B 1 87 ? 0.36 -29.688 -18.75 1 52.12 87 ASP B N 1
ATOM 3156 C CA . ASP B 1 87 ? 1.046 -28.406 -18.906 1 52.12 87 ASP B CA 1
ATOM 3157 C C . ASP B 1 87 ? 0.393 -27.328 -18.047 1 52.12 87 ASP B C 1
ATOM 3159 O O . ASP B 1 87 ? 0.818 -26.172 -18.078 1 52.12 87 ASP B O 1
ATOM 3163 N N . ASP B 1 88 ? -0.721 -27.484 -17.422 1 65.06 88 ASP B N 1
ATOM 3164 C CA . ASP B 1 88 ? -1.43 -26.375 -16.812 1 65.06 88 ASP B CA 1
ATOM 3165 C C . ASP B 1 88 ? -1.063 -26.234 -15.328 1 65.06 88 ASP B C 1
ATOM 3167 O O . ASP B 1 88 ? -1.517 -27.031 -14.5 1 65.06 88 ASP B O 1
ATOM 3171 N N . ILE B 1 89 ? 0.016 -25.547 -14.938 1 79.62 89 ILE B N 1
ATOM 3172 C CA . ILE B 1 89 ? 0.432 -25.281 -13.562 1 79.62 89 ILE B CA 1
ATOM 3173 C C . ILE B 1 89 ? -0.714 -24.625 -12.789 1 79.62 89 ILE B C 1
ATOM 3175 O O . ILE B 1 89 ? -1.491 -23.859 -13.359 1 79.62 89 ILE B O 1
ATOM 3179 N N . SER B 1 90 ? -0.944 -25.188 -11.594 1 83.56 90 SER B N 1
ATOM 3180 C CA . SER B 1 90 ? -1.939 -24.625 -10.688 1 83.56 90 SER B CA 1
ATOM 3181 C C . SER B 1 90 ? -1.348 -24.375 -9.305 1 83.56 90 SER B C 1
ATOM 3183 O O . SER B 1 90 ? -0.184 -24.703 -9.055 1 83.56 90 SER B O 1
ATOM 3185 N N . GLY B 1 91 ? -2.156 -23.688 -8.469 1 84.62 91 GLY B N 1
ATOM 3186 C CA . GLY B 1 91 ? -1.719 -23.406 -7.113 1 84.62 91 GLY B CA 1
ATOM 3187 C C . GLY B 1 91 ? -1.714 -21.922 -6.793 1 84.62 91 GLY B C 1
ATOM 3188 O O . GLY B 1 91 ? -1.926 -21.094 -7.676 1 84.62 91 GLY B O 1
ATOM 3189 N N . LYS B 1 92 ? -1.411 -21.672 -5.547 1 86.38 92 LYS B N 1
ATOM 3190 C CA . LYS B 1 92 ? -1.393 -20.281 -5.07 1 86.38 92 LYS B CA 1
ATOM 3191 C C . LYS B 1 92 ? 0.038 -19.766 -4.934 1 86.38 92 LYS B C 1
ATOM 3193 O O . LYS B 1 92 ? 0.917 -20.484 -4.449 1 86.38 92 LYS B O 1
ATOM 3198 N N . ILE B 1 93 ? 0.294 -18.641 -5.477 1 89.06 93 ILE B N 1
ATOM 3199 C CA . ILE B 1 93 ? 1.593 -17.984 -5.332 1 89.06 93 ILE B CA 1
ATOM 3200 C C . ILE B 1 93 ? 1.432 -16.672 -4.57 1 89.06 93 ILE B C 1
ATOM 3202 O O . ILE B 1 93 ? 0.664 -15.805 -4.98 1 89.06 93 ILE B O 1
ATOM 3206 N N . GLY B 1 94 ? 2.133 -16.547 -3.467 1 89.56 94 GLY B N 1
ATOM 3207 C CA . GLY B 1 94 ? 2.246 -15.273 -2.773 1 89.56 94 GLY B CA 1
ATOM 3208 C C . GLY B 1 94 ? 3.465 -14.469 -3.191 1 89.56 94 GLY B C 1
ATOM 3209 O O . GLY B 1 94 ? 4.598 -14.945 -3.068 1 89.56 94 GLY B O 1
ATOM 3210 N N . LEU B 1 95 ? 3.234 -13.273 -3.791 1 91 95 LEU B N 1
ATOM 3211 C CA . LEU B 1 95 ? 4.297 -12.383 -4.23 1 91 95 LEU B CA 1
ATOM 3212 C C . LEU B 1 95 ? 4.219 -11.039 -3.506 1 91 95 LEU B C 1
ATOM 3214 O O . LEU B 1 95 ? 3.15 -10.43 -3.445 1 91 95 LEU B O 1
ATOM 3218 N N . SER B 1 96 ? 5.281 -10.633 -2.891 1 90.75 96 SER B N 1
ATOM 3219 C CA . SER B 1 96 ? 5.375 -9.328 -2.248 1 90.75 96 SER B CA 1
ATOM 3220 C C . SER B 1 96 ? 6.418 -8.453 -2.932 1 90.75 96 SER B C 1
ATOM 3222 O O . SER B 1 96 ? 7.578 -8.844 -3.072 1 90.75 96 SER B O 1
ATOM 3224 N N . VAL B 1 97 ? 5.984 -7.336 -3.42 1 90.44 97 VAL B N 1
ATOM 3225 C CA . VAL B 1 97 ? 6.844 -6.465 -4.211 1 90.44 97 VAL B CA 1
ATOM 3226 C C . VAL B 1 97 ? 6.633 -5.012 -3.793 1 90.44 97 VAL B C 1
ATOM 3228 O O . VAL B 1 97 ? 5.523 -4.621 -3.424 1 90.44 97 VAL B O 1
ATOM 3231 N N . PRO B 1 98 ? 7.699 -4.203 -3.863 1 86.81 98 PRO B N 1
ATOM 3232 C CA . PRO B 1 98 ? 7.5 -2.779 -3.592 1 86.81 98 PRO B CA 1
ATOM 3233 C C . PRO B 1 98 ? 6.41 -2.16 -4.465 1 86.81 98 PRO B C 1
ATOM 3235 O O . PRO B 1 98 ? 6.285 -2.506 -5.641 1 86.81 98 PRO B O 1
ATOM 3238 N N . THR B 1 99 ? 5.684 -1.2 -3.898 1 82.38 99 THR B N 1
ATOM 3239 C CA . THR B 1 99 ? 4.508 -0.616 -4.535 1 82.38 99 THR B CA 1
ATOM 3240 C C . THR B 1 99 ? 4.863 -0.045 -5.906 1 82.38 99 THR B C 1
ATOM 3242 O O . THR B 1 99 ? 4.211 -0.362 -6.902 1 82.38 99 THR B O 1
ATOM 3245 N N . GLY B 1 100 ? 5.891 0.715 -5.977 1 82.38 100 GLY B N 1
ATOM 3246 C CA . GLY B 1 100 ? 6.258 1.346 -7.234 1 82.38 100 GLY B CA 1
ATOM 3247 C C . GLY B 1 100 ? 6.695 0.353 -8.297 1 82.38 100 GLY B C 1
ATOM 3248 O O . GLY B 1 100 ? 6.23 0.406 -9.438 1 82.38 100 GLY B O 1
ATOM 3249 N N . TYR B 1 101 ? 7.504 -0.559 -7.934 1 86.94 101 TYR B N 1
ATOM 3250 C CA . TYR B 1 101 ? 8.023 -1.535 -8.883 1 86.94 101 TYR B CA 1
ATOM 3251 C C . TYR B 1 101 ? 6.926 -2.486 -9.344 1 86.94 101 TYR B C 1
ATOM 3253 O O . TYR B 1 101 ? 6.84 -2.814 -10.531 1 86.94 101 TYR B O 1
ATOM 3261 N N . GLY B 1 102 ? 6.16 -2.867 -8.391 1 88.5 102 GLY B N 1
ATOM 3262 C CA . GLY B 1 102 ? 5.059 -3.762 -8.711 1 88.5 102 GLY B CA 1
ATOM 3263 C C . GLY B 1 102 ? 4.074 -3.166 -9.703 1 88.5 102 GLY B C 1
ATOM 3264 O O . GLY B 1 102 ? 3.674 -3.828 -10.664 1 88.5 102 GLY B O 1
ATOM 3265 N N . HIS B 1 103 ? 3.76 -1.931 -9.539 1 83.44 103 HIS B N 1
ATOM 3266 C CA . HIS B 1 103 ? 2.756 -1.28 -10.375 1 83.44 103 HIS B CA 1
ATOM 3267 C C . HIS B 1 103 ? 3.336 -0.9 -11.734 1 83.44 103 HIS B C 1
ATOM 3269 O O . HIS B 1 103 ? 2.729 -1.176 -12.766 1 83.44 103 HIS B O 1
ATOM 3275 N N . LEU B 1 104 ? 4.469 -0.385 -11.75 1 81.12 104 LEU B N 1
ATOM 3276 C CA . LEU B 1 104 ? 4.953 0.27 -12.961 1 81.12 104 LEU B CA 1
ATOM 3277 C C . LEU B 1 104 ? 5.762 -0.698 -13.812 1 81.12 104 LEU B C 1
ATOM 3279 O O . LEU B 1 104 ? 5.809 -0.562 -15.039 1 81.12 104 LEU B O 1
ATOM 3283 N N . VAL B 1 105 ? 6.355 -1.65 -13.156 1 84.06 105 VAL B N 1
ATOM 3284 C CA . VAL B 1 105 ? 7.277 -2.49 -13.914 1 84.06 105 VAL B CA 1
ATOM 3285 C C . VAL B 1 105 ? 6.723 -3.908 -14.016 1 84.06 105 VAL B C 1
ATOM 3287 O O . VAL B 1 105 ? 6.629 -4.469 -15.117 1 84.06 105 VAL B O 1
ATOM 3290 N N . MET B 1 106 ? 6.242 -4.418 -12.969 1 89.62 106 MET B N 1
ATOM 3291 C CA . MET B 1 106 ? 5.969 -5.852 -12.93 1 89.62 106 MET B CA 1
ATOM 3292 C C . MET B 1 106 ? 4.531 -6.141 -13.352 1 89.62 106 MET B C 1
ATOM 3294 O O . MET B 1 106 ? 4.207 -7.27 -13.719 1 89.62 106 MET B O 1
ATOM 3298 N N . ALA B 1 107 ? 3.668 -5.191 -13.25 1 88.44 107 ALA B N 1
ATOM 3299 C CA . ALA B 1 107 ? 2.248 -5.426 -13.5 1 88.44 107 ALA B CA 1
ATOM 3300 C C . ALA B 1 107 ? 2.031 -6.066 -14.867 1 88.44 107 ALA B C 1
ATOM 3302 O O . ALA B 1 107 ? 1.377 -7.105 -14.977 1 88.44 107 ALA B O 1
ATOM 3303 N N . PRO B 1 108 ? 2.637 -5.598 -15.93 1 87.25 108 PRO B N 1
ATOM 3304 C CA . PRO B 1 108 ? 2.449 -6.242 -17.234 1 87.25 108 PRO B CA 1
ATOM 3305 C C . PRO B 1 108 ? 2.963 -7.68 -17.266 1 87.25 108 PRO B C 1
ATOM 3307 O O . PRO B 1 108 ? 2.371 -8.539 -17.922 1 87.25 108 PRO B O 1
ATOM 3310 N N . TRP B 1 109 ? 4.023 -7.871 -16.562 1 91.19 109 TRP B N 1
ATOM 3311 C CA . TRP B 1 109 ? 4.574 -9.227 -16.5 1 91.19 109 TRP B CA 1
ATOM 3312 C C . TRP B 1 109 ? 3.623 -10.164 -15.758 1 91.19 109 TRP B C 1
ATOM 3314 O O . TRP B 1 109 ? 3.369 -11.281 -16.219 1 91.19 109 TRP B O 1
ATOM 3324 N N . LEU B 1 110 ? 3.1 -9.703 -14.711 1 92.44 110 LEU B N 1
ATOM 3325 C CA . LEU B 1 110 ? 2.203 -10.516 -13.898 1 92.44 110 LEU B CA 1
ATOM 3326 C C . LEU B 1 110 ? 0.91 -10.812 -14.656 1 92.44 110 LEU B C 1
ATOM 3328 O O . LEU B 1 110 ? 0.364 -11.914 -14.555 1 92.44 110 LEU B O 1
ATOM 3332 N N . ILE B 1 111 ? 0.438 -9.859 -15.406 1 89.94 111 ILE B N 1
ATOM 3333 C CA . ILE B 1 111 ? -0.748 -10.039 -16.234 1 89.94 111 ILE B CA 1
ATOM 3334 C C . ILE B 1 111 ? -0.475 -11.094 -17.312 1 89.94 111 ILE B C 1
ATOM 3336 O O . ILE B 1 111 ? -1.285 -12 -17.516 1 89.94 111 ILE B O 1
ATOM 3340 N N . GLU B 1 112 ? 0.682 -11.016 -17.891 1 90.31 112 GLU B N 1
ATOM 3341 C CA . GLU B 1 112 ? 1.082 -11.984 -18.906 1 90.31 112 GLU B CA 1
ATOM 3342 C C . GLU B 1 112 ? 1.186 -13.391 -18.312 1 90.31 112 GLU B C 1
ATOM 3344 O O . GLU B 1 112 ? 0.703 -14.359 -18.906 1 90.31 112 GLU B O 1
ATOM 3349 N N . PHE B 1 113 ? 1.789 -13.484 -17.219 1 93.38 113 PHE B N 1
ATOM 3350 C CA . PHE B 1 113 ? 1.95 -14.781 -16.562 1 93.38 113 PHE B CA 1
ATOM 3351 C C . PHE B 1 113 ? 0.594 -15.391 -16.234 1 93.38 113 PHE B C 1
ATOM 3353 O O . PHE B 1 113 ? 0.37 -16.578 -16.484 1 93.38 113 PHE B O 1
ATOM 3360 N N . LYS B 1 114 ? -0.272 -14.555 -15.656 1 92.62 114 LYS B N 1
ATOM 3361 C CA . LYS B 1 114 ? -1.6 -15.031 -15.273 1 92.62 114 LYS B CA 1
ATOM 3362 C C . LYS B 1 114 ? -2.391 -15.492 -16.5 1 92.62 114 LYS B C 1
ATOM 3364 O O . LYS B 1 114 ? -3.131 -16.469 -16.438 1 92.62 114 LYS B O 1
ATOM 3369 N N . ARG B 1 115 ? -2.26 -14.836 -17.531 1 88.62 115 ARG B N 1
ATOM 3370 C CA . ARG B 1 115 ? -2.92 -15.227 -18.781 1 88.62 115 ARG B CA 1
ATOM 3371 C C . ARG B 1 115 ? -2.441 -16.594 -19.25 1 88.62 115 ARG B C 1
ATOM 3373 O O . ARG B 1 115 ? -3.238 -17.406 -19.703 1 88.62 115 ARG B O 1
ATOM 3380 N N . ALA B 1 116 ? -1.186 -16.812 -19.109 1 88.19 116 ALA B N 1
ATOM 3381 C CA . ALA B 1 116 ? -0.572 -18.062 -19.547 1 88.19 116 ALA B CA 1
ATOM 3382 C C . ALA B 1 116 ? -0.939 -19.219 -18.594 1 88.19 116 ALA B C 1
ATOM 3384 O O . ALA B 1 116 ? -0.972 -20.375 -19.016 1 88.19 116 ALA B O 1
ATOM 3385 N N . HIS B 1 117 ? -1.228 -18.828 -17.375 1 91.56 117 HIS B N 1
ATOM 3386 C CA . HIS B 1 117 ? -1.538 -19.828 -16.359 1 91.56 117 HIS B CA 1
ATOM 3387 C C . HIS B 1 117 ? -2.814 -19.484 -15.609 1 91.56 117 HIS B C 1
ATOM 3389 O O . HIS B 1 117 ? -2.773 -19.188 -14.414 1 91.56 117 HIS B O 1
ATOM 3395 N N . PRO B 1 118 ? -3.92 -19.672 -16.219 1 87.69 118 PRO B N 1
ATOM 3396 C CA . PRO B 1 118 ? -5.191 -19.203 -15.664 1 87.69 118 PRO B CA 1
ATOM 3397 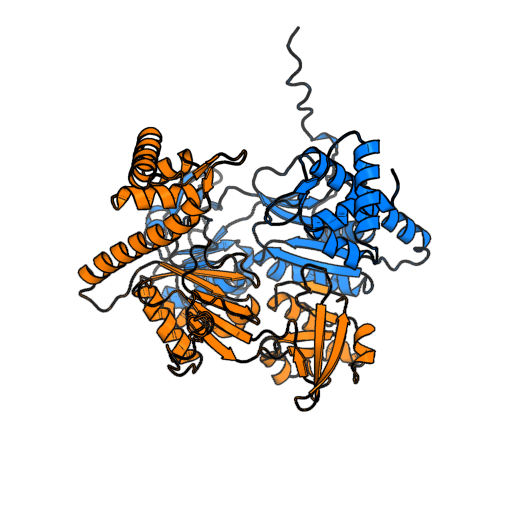C C . PRO B 1 118 ? -5.59 -19.922 -14.383 1 87.69 118 PRO B C 1
ATOM 3399 O O . PRO B 1 118 ? -6.391 -19.406 -13.602 1 87.69 118 PRO B O 1
ATOM 3402 N N . GLN B 1 119 ? -4.996 -21.062 -14.141 1 87.69 119 GLN B N 1
ATOM 3403 C CA . GLN B 1 119 ? -5.402 -21.844 -12.977 1 87.69 119 GLN B CA 1
ATOM 3404 C C . GLN B 1 119 ? -4.59 -21.453 -11.742 1 87.69 119 GLN B C 1
ATOM 3406 O O . GLN B 1 119 ? -4.895 -21.891 -10.633 1 87.69 119 GLN B O 1
ATOM 3411 N N . VAL B 1 120 ? -3.627 -20.656 -11.922 1 90.31 120 VAL B N 1
ATOM 3412 C CA . VAL B 1 120 ? -2.826 -20.188 -10.797 1 90.31 120 VAL B CA 1
ATOM 3413 C C . VAL B 1 120 ? -3.582 -19.094 -10.047 1 90.31 120 VAL B C 1
ATOM 3415 O O . VAL B 1 120 ? -4.203 -18.219 -10.672 1 90.31 120 VAL B O 1
ATOM 3418 N N . VAL B 1 121 ? -3.514 -19.203 -8.758 1 88.25 121 VAL B N 1
ATOM 3419 C CA . VAL B 1 121 ? -4.035 -18.141 -7.914 1 88.25 121 VAL B CA 1
ATOM 3420 C C . VAL B 1 121 ? -2.893 -17.234 -7.473 1 88.25 121 VAL B C 1
ATOM 3422 O O . VAL B 1 121 ? -1.909 -17.688 -6.891 1 88.25 121 VAL B O 1
ATOM 3425 N N . LEU B 1 122 ? -3.027 -15.922 -7.809 1 91.94 122 LEU B N 1
ATOM 3426 C CA . LEU B 1 122 ? -1.994 -14.953 -7.449 1 91.94 122 LEU B CA 1
ATOM 3427 C C . LEU B 1 122 ? -2.443 -14.094 -6.277 1 91.94 122 LEU B C 1
ATOM 3429 O O . LEU B 1 122 ? -3.523 -13.5 -6.316 1 91.94 122 LEU B O 1
ATOM 3433 N N . ASP B 1 123 ? -1.664 -14.094 -5.238 1 89.88 123 ASP B N 1
ATOM 3434 C CA . ASP B 1 123 ? -1.791 -13.172 -4.113 1 89.88 123 ASP B CA 1
ATOM 3435 C C . ASP B 1 123 ? -0.649 -12.156 -4.105 1 89.88 123 ASP B C 1
ATOM 3437 O O . ASP B 1 123 ? 0.445 -12.453 -3.621 1 89.88 123 ASP B O 1
ATOM 3441 N N . ILE B 1 124 ? -0.982 -10.977 -4.637 1 90.25 124 ILE B N 1
ATOM 3442 C CA . ILE B 1 124 ? 0.05 -9.969 -4.859 1 90.25 124 ILE B CA 1
ATOM 3443 C C . ILE B 1 124 ? -0.04 -8.891 -3.783 1 90.25 124 ILE B C 1
ATOM 3445 O O . ILE B 1 124 ? -1.063 -8.219 -3.656 1 90.25 124 ILE B O 1
ATOM 3449 N N . ARG B 1 125 ? 1.022 -8.727 -3.102 1 86.62 125 ARG B N 1
ATOM 3450 C CA . ARG B 1 125 ? 1.127 -7.699 -2.072 1 86.62 125 ARG B CA 1
ATOM 3451 C C . ARG B 1 125 ? 2.117 -6.613 -2.48 1 86.62 125 ARG B C 1
ATOM 3453 O O . ARG B 1 125 ? 3.297 -6.895 -2.703 1 86.62 125 ARG B O 1
ATOM 3460 N N . LEU B 1 126 ? 1.582 -5.457 -2.627 1 86.31 126 LEU B N 1
ATOM 3461 C CA . LEU B 1 126 ? 2.432 -4.312 -2.934 1 86.31 126 LEU B CA 1
ATOM 3462 C C . LEU B 1 126 ? 2.762 -3.525 -1.671 1 86.31 126 LEU B C 1
ATOM 3464 O O . LEU B 1 126 ? 1.964 -2.699 -1.223 1 86.31 126 LEU B O 1
ATOM 3468 N N . GLU B 1 127 ? 3.939 -3.803 -1.146 1 78.62 127 GLU B N 1
ATOM 3469 C CA . GLU B 1 127 ? 4.383 -3.188 0.101 1 78.62 127 GLU B CA 1
ATOM 3470 C C . GLU B 1 127 ? 5.898 -3.021 0.126 1 78.62 127 GLU B C 1
ATOM 3472 O O . GLU B 1 127 ? 6.633 -3.879 -0.374 1 78.62 127 GLU B O 1
ATOM 3477 N N . ASN B 1 128 ? 6.324 -1.956 0.675 1 69.25 128 ASN B N 1
ATOM 3478 C CA . ASN B 1 128 ? 7.754 -1.655 0.681 1 69.25 128 ASN B CA 1
ATOM 3479 C C . ASN B 1 128 ? 8.477 -2.389 1.808 1 69.25 128 ASN B C 1
ATOM 3481 O O . ASN B 1 128 ? 9.68 -2.629 1.725 1 69.25 128 ASN B O 1
ATOM 3485 N N . PHE B 1 129 ? 7.695 -2.59 2.924 1 60.22 129 PHE B N 1
ATOM 3486 C CA . PHE B 1 129 ? 8.398 -3.195 4.051 1 60.22 129 PHE B CA 1
ATOM 3487 C C . PHE B 1 129 ? 7.707 -4.484 4.488 1 60.22 129 PHE B C 1
ATOM 3489 O O . PHE B 1 129 ? 6.484 -4.602 4.395 1 60.22 129 PHE B O 1
ATOM 3496 N N . ILE B 1 130 ? 8.297 -5.559 4.254 1 55.28 130 ILE B N 1
ATOM 3497 C CA . ILE B 1 130 ? 7.68 -6.727 4.867 1 55.28 130 ILE B CA 1
ATOM 3498 C C . ILE B 1 130 ? 8.492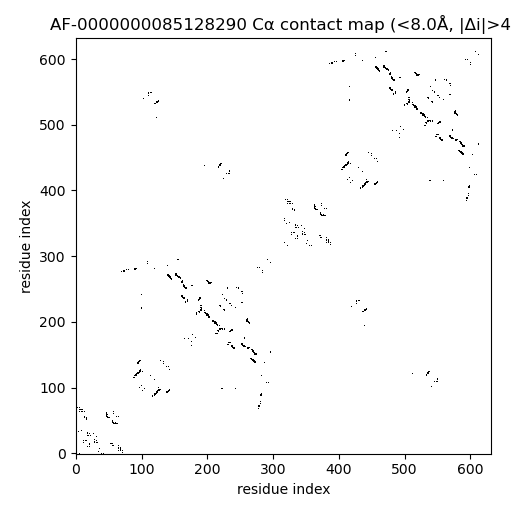 -7.164 6.086 1 55.28 130 ILE B C 1
ATOM 3500 O O . ILE B 1 130 ? 9.695 -7.406 5.98 1 55.28 130 ILE B O 1
ATOM 3504 N N . ASP B 1 131 ? 7.781 -6.852 7.391 1 49 131 ASP B N 1
ATOM 3505 C CA . ASP B 1 131 ? 8.32 -7.344 8.656 1 49 131 ASP B CA 1
ATOM 3506 C C . ASP B 1 131 ? 8.312 -8.875 8.695 1 49 131 ASP B C 1
ATOM 3508 O O . ASP B 1 131 ? 8.648 -9.477 9.719 1 49 131 ASP B O 1
ATOM 3512 N N . ASN B 1 132 ? 8.719 -9.555 7.746 1 51.97 132 ASN B N 1
ATOM 3513 C CA . ASN B 1 132 ? 8.969 -10.977 7.93 1 51.97 132 ASN B CA 1
ATOM 3514 C C . ASN B 1 132 ? 8.5 -11.789 6.727 1 51.97 132 ASN B C 1
ATOM 3516 O O . ASN B 1 132 ? 7.32 -12.117 6.613 1 51.97 132 ASN B O 1
ATOM 3520 N N . LEU B 1 133 ? 9.273 -11.859 5.727 1 55.84 133 LEU B N 1
ATOM 3521 C CA . LEU B 1 133 ? 9.062 -12.703 4.559 1 55.84 133 LEU B CA 1
ATOM 3522 C C . LEU B 1 133 ? 8.617 -14.102 4.973 1 55.84 133 LEU B C 1
ATOM 3524 O O . LEU B 1 133 ? 7.914 -14.781 4.223 1 55.84 133 LEU B O 1
ATOM 3528 N N . LEU B 1 134 ? 9.023 -14.43 6.227 1 52 134 LEU B N 1
ATOM 3529 C CA . LEU B 1 134 ? 8.812 -15.805 6.668 1 52 134 LEU B CA 1
ATOM 3530 C C . LEU B 1 134 ? 7.438 -15.961 7.312 1 52 134 LEU B C 1
ATOM 3532 O O . LEU B 1 134 ? 6.891 -17.062 7.352 1 52 134 LEU B O 1
ATOM 3536 N N . LYS B 1 135 ? 7.008 -14.859 7.773 1 51.03 135 LYS B N 1
ATOM 3537 C CA . LYS B 1 135 ? 5.758 -14.992 8.516 1 51.03 135 LYS B CA 1
ATOM 3538 C C . LYS B 1 135 ? 4.551 -14.875 7.586 1 51.03 135 LYS B C 1
ATOM 3540 O O . LYS B 1 135 ? 3.479 -15.406 7.883 1 51.03 135 LYS B O 1
ATOM 3545 N N . ASP B 1 136 ? 4.887 -14.383 6.371 1 58.22 136 ASP B N 1
ATOM 3546 C CA . ASP B 1 136 ? 3.713 -14.07 5.562 1 58.22 136 ASP B CA 1
ATOM 3547 C C . ASP B 1 136 ? 3.633 -14.977 4.336 1 58.22 136 ASP B C 1
ATOM 3549 O O . ASP B 1 136 ? 4.637 -15.57 3.93 1 58.22 136 ASP B O 1
ATOM 3553 N N . SER B 1 137 ? 2.574 -15.797 4.109 1 69.25 137 SER B N 1
ATOM 3554 C CA . SER B 1 137 ? 2.254 -16.594 2.932 1 69.25 137 SER B CA 1
ATOM 3555 C C . SER B 1 137 ? 2.85 -15.984 1.669 1 69.25 137 SER B C 1
ATOM 3557 O O . SER B 1 137 ? 2.16 -15.844 0.655 1 69.25 137 SER B O 1
ATOM 3559 N N . VAL B 1 138 ? 4.188 -15.562 1.809 1 82.12 138 VAL B N 1
ATOM 3560 C CA . VAL B 1 138 ? 4.875 -15.023 0.644 1 82.12 138 VAL B CA 1
ATOM 3561 C C . VAL B 1 138 ? 5.863 -16.047 0.1 1 82.12 138 VAL B C 1
ATOM 3563 O O . VAL B 1 138 ? 6.734 -16.531 0.83 1 82.12 138 VAL B O 1
ATOM 3566 N N . ASP B 1 139 ? 5.711 -16.422 -1.102 1 85.56 139 ASP B N 1
ATOM 3567 C CA . ASP B 1 139 ? 6.594 -17.375 -1.774 1 85.56 139 ASP B CA 1
ATOM 3568 C C . ASP B 1 139 ? 7.785 -16.656 -2.408 1 85.56 139 ASP B C 1
ATOM 3570 O O . ASP B 1 139 ? 8.883 -17.203 -2.471 1 85.56 139 ASP B O 1
ATOM 3574 N N . ILE B 1 140 ? 7.539 -15.492 -2.943 1 90.44 140 ILE B N 1
ATOM 3575 C CA . ILE B 1 140 ? 8.531 -14.664 -3.625 1 90.44 140 ILE B CA 1
ATOM 3576 C C . ILE B 1 140 ? 8.445 -13.227 -3.113 1 90.44 140 ILE B C 1
ATOM 3578 O O . ILE B 1 140 ? 7.355 -12.664 -3.008 1 90.44 140 ILE B O 1
ATOM 3582 N N . ALA B 1 141 ? 9.586 -12.695 -2.791 1 91.19 141 ALA B N 1
ATOM 3583 C CA . ALA B 1 141 ? 9.617 -11.297 -2.359 1 91.19 141 ALA B CA 1
ATOM 3584 C C . ALA B 1 141 ? 10.633 -10.5 -3.168 1 91.19 141 ALA B C 1
ATOM 3586 O O . ALA B 1 141 ? 11.727 -10.992 -3.467 1 91.19 141 ALA B O 1
ATOM 3587 N N . ILE B 1 142 ? 10.211 -9.391 -3.598 1 91.12 142 ILE B N 1
ATOM 3588 C CA . ILE B 1 142 ? 11.141 -8.391 -4.117 1 91.12 142 ILE B CA 1
ATOM 3589 C C . ILE B 1 142 ? 11.344 -7.293 -3.08 1 91.12 142 ILE B C 1
ATOM 3591 O O . ILE B 1 142 ? 10.375 -6.707 -2.586 1 91.12 142 ILE B O 1
ATOM 3595 N N . ARG B 1 143 ? 12.617 -7.086 -2.717 1 88.38 143 ARG B N 1
ATOM 3596 C CA . ARG B 1 143 ? 12.914 -6.117 -1.668 1 88.38 143 ARG B CA 1
ATOM 3597 C C . ARG B 1 143 ? 14.18 -5.324 -1.991 1 88.38 143 ARG B C 1
ATOM 3599 O O . ARG B 1 143 ? 15.078 -5.832 -2.67 1 88.38 143 ARG B O 1
ATOM 3606 N N . VAL B 1 144 ? 14.133 -4.148 -1.458 1 84.31 144 VAL B N 1
ATOM 3607 C CA . VAL B 1 144 ? 15.359 -3.357 -1.425 1 84.31 144 VAL B CA 1
ATOM 3608 C C . VAL B 1 144 ? 16.031 -3.508 -0.063 1 84.31 144 VAL B C 1
ATOM 3610 O O . VAL B 1 144 ? 15.422 -3.25 0.974 1 84.31 144 VAL B O 1
ATOM 3613 N N . MET B 1 145 ? 17.203 -3.98 -0.112 1 82.25 145 MET B N 1
ATOM 3614 C CA . MET B 1 145 ? 17.922 -4.188 1.141 1 82.25 145 MET B CA 1
ATOM 3615 C C . MET B 1 145 ? 19.422 -4.227 0.902 1 82.25 145 MET B C 1
ATOM 3617 O O . MET B 1 145 ? 19.875 -4.32 -0.242 1 82.25 145 MET B O 1
ATOM 3621 N N . SER B 1 146 ? 20.109 -4.152 2.051 1 79.75 146 SER B N 1
ATOM 3622 C CA . SER B 1 146 ? 21.562 -4.199 1.953 1 79.75 146 SER B CA 1
ATOM 3623 C C . SER B 1 146 ? 22.078 -5.621 2.152 1 79.75 146 SER B C 1
ATOM 3625 O O . SER B 1 146 ? 23.031 -6.039 1.487 1 79.75 146 SER B O 1
ATOM 3627 N N . ASP B 1 147 ? 21.375 -6.336 3.037 1 82.25 147 ASP B N 1
ATOM 3628 C CA . ASP B 1 147 ? 21.859 -7.664 3.408 1 82.25 147 ASP B CA 1
ATOM 3629 C C . ASP B 1 147 ? 20.734 -8.688 3.387 1 82.25 147 ASP B C 1
ATOM 3631 O O . ASP B 1 147 ? 19.969 -8.805 4.352 1 82.25 147 ASP B O 1
ATOM 3635 N N . PRO B 1 148 ? 20.719 -9.445 2.281 1 82.75 148 PRO B N 1
ATOM 3636 C CA . PRO B 1 148 ? 19.672 -10.469 2.254 1 82.75 148 PRO B CA 1
ATOM 3637 C C . PRO B 1 148 ? 19.891 -11.562 3.297 1 82.75 148 PRO B C 1
ATOM 3639 O O . PRO B 1 148 ? 21.031 -11.914 3.598 1 82.75 148 PRO B O 1
ATOM 3642 N N . PRO B 1 149 ? 18.828 -12.047 3.818 1 77.94 149 PRO B N 1
ATOM 3643 C CA . PRO B 1 149 ? 18.953 -13.148 4.77 1 77.94 149 PRO B CA 1
ATOM 3644 C C . PRO B 1 149 ? 19.594 -14.391 4.152 1 77.94 149 PRO B C 1
ATOM 3646 O O . PRO B 1 149 ? 19.234 -14.789 3.045 1 77.94 149 PRO B O 1
ATOM 3649 N N . PRO B 1 150 ? 20.422 -15.047 4.875 1 73.81 150 PRO B N 1
ATOM 3650 C CA . PRO B 1 150 ? 21.188 -16.156 4.316 1 73.81 150 PRO B CA 1
ATOM 3651 C C . PRO B 1 150 ? 20.312 -17.375 4.02 1 73.81 150 PRO B C 1
ATOM 3653 O O . PRO B 1 150 ? 20.672 -18.219 3.184 1 73.81 150 PRO B O 1
ATOM 3656 N N . MET B 1 151 ? 19.266 -17.469 4.629 1 72.06 151 MET B N 1
ATOM 3657 C CA . MET B 1 151 ? 18.438 -18.656 4.461 1 72.06 151 MET B CA 1
ATOM 3658 C C . MET B 1 151 ? 17.625 -18.562 3.176 1 72.06 151 MET B C 1
ATOM 3660 O O . MET B 1 151 ? 17.031 -19.562 2.744 1 72.06 151 MET B O 1
ATOM 3664 N N . LEU B 1 152 ? 17.703 -17.422 2.57 1 81.12 152 LEU B N 1
ATOM 3665 C CA . LEU B 1 152 ? 16.938 -17.219 1.343 1 81.12 152 LEU B CA 1
ATOM 3666 C C . LEU B 1 152 ? 17.859 -17.141 0.135 1 81.12 152 LEU B C 1
ATOM 3668 O O . LEU B 1 152 ? 19.016 -16.719 0.257 1 81.12 152 LEU B O 1
ATOM 3672 N N . VAL B 1 153 ? 17.328 -17.703 -0.963 1 82.88 153 VAL B N 1
ATOM 3673 C CA . VAL B 1 153 ? 17.984 -17.359 -2.229 1 82.88 153 VAL B CA 1
ATOM 3674 C C . VAL B 1 153 ? 17.734 -15.891 -2.553 1 82.88 153 VAL B C 1
ATOM 3676 O O . VAL B 1 153 ? 16.594 -15.406 -2.441 1 82.88 153 VAL B O 1
ATOM 3679 N N . ALA B 1 154 ? 18.797 -15.234 -2.861 1 88.62 154 ALA B N 1
ATOM 3680 C CA . ALA B 1 154 ? 18.703 -13.82 -3.23 1 88.62 154 ALA B CA 1
ATOM 3681 C C . ALA B 1 154 ? 19.281 -13.586 -4.621 1 88.62 154 ALA B C 1
ATOM 3683 O O . ALA B 1 154 ? 20.484 -13.734 -4.832 1 88.62 154 ALA B O 1
ATOM 3684 N N . ARG B 1 155 ? 18.422 -13.234 -5.527 1 89.75 155 ARG B N 1
ATOM 3685 C CA . ARG B 1 155 ? 18.891 -12.844 -6.855 1 89.75 155 ARG B CA 1
ATOM 3686 C C . ARG B 1 155 ? 19 -11.328 -6.969 1 89.75 155 ARG B C 1
ATOM 3688 O O . ARG B 1 155 ? 18.031 -10.602 -6.77 1 89.75 155 ARG B O 1
ATOM 3695 N N . ASP B 1 156 ? 20.172 -10.938 -7.289 1 89.12 156 ASP B N 1
ATOM 3696 C CA . ASP B 1 156 ? 20.469 -9.508 -7.344 1 89.12 156 ASP B CA 1
ATOM 3697 C C . ASP B 1 156 ? 19.906 -8.875 -8.609 1 89.12 156 ASP B C 1
ATOM 3699 O O . ASP B 1 156 ? 20.266 -9.258 -9.719 1 89.12 156 ASP B O 1
ATOM 3703 N N . MET B 1 157 ? 19.031 -7.93 -8.43 1 88.31 157 MET B N 1
ATOM 3704 C CA . MET B 1 157 ? 18.375 -7.258 -9.547 1 88.31 157 MET B CA 1
ATOM 3705 C C . MET B 1 157 ? 19.047 -5.918 -9.844 1 88.31 157 MET B C 1
ATOM 3707 O O . MET B 1 157 ? 18.641 -5.219 -10.773 1 88.31 157 MET B O 1
ATOM 3711 N N . GLY B 1 158 ? 20.047 -5.559 -9.062 1 82.81 158 GLY B N 1
ATOM 3712 C CA . GLY B 1 158 ? 20.797 -4.336 -9.297 1 82.81 158 GLY B CA 1
ATOM 3713 C C . GLY B 1 158 ? 20.453 -3.229 -8.32 1 82.81 158 GLY B C 1
ATOM 3714 O O . GLY B 1 158 ? 19.609 -3.408 -7.445 1 82.81 158 GLY B O 1
ATOM 3715 N N . PRO B 1 159 ? 21.203 -2.111 -8.406 1 82.5 159 PRO B N 1
ATOM 3716 C CA . PRO B 1 159 ? 20.969 -0.971 -7.523 1 82.5 159 PRO B CA 1
ATOM 3717 C C . PRO B 1 159 ? 19.688 -0.208 -7.875 1 82.5 159 PRO B C 1
ATOM 3719 O O . PRO B 1 159 ? 19.266 -0.217 -9.031 1 82.5 159 PRO B O 1
ATOM 3722 N N . VAL B 1 160 ? 19.125 0.272 -6.836 1 84.31 160 VAL B N 1
ATOM 3723 C CA . VAL B 1 160 ? 18.031 1.2 -7.051 1 84.31 160 VAL B CA 1
ATOM 3724 C C . VAL B 1 160 ? 18.562 2.629 -7.121 1 84.31 160 VAL B C 1
ATOM 3726 O O . VAL B 1 160 ? 19.141 3.131 -6.156 1 84.31 160 VAL B O 1
ATOM 3729 N N . ARG B 1 161 ? 18.406 3.266 -8.258 1 85.62 161 ARG B N 1
ATOM 3730 C CA . ARG B 1 161 ? 18.891 4.629 -8.453 1 85.62 161 ARG B CA 1
ATOM 3731 C C . ARG B 1 161 ? 17.766 5.641 -8.258 1 85.62 161 ARG B C 1
ATOM 3733 O O . ARG B 1 161 ? 16.672 5.488 -8.812 1 85.62 161 ARG B O 1
ATOM 3740 N N . TYR B 1 162 ? 18.062 6.547 -7.418 1 91.81 162 TYR B N 1
ATOM 3741 C CA . TYR B 1 162 ? 17.078 7.605 -7.184 1 91.81 162 TYR B CA 1
ATOM 3742 C C . TYR B 1 162 ? 17.391 8.828 -8.039 1 91.81 162 TYR B C 1
ATOM 3744 O O . TYR B 1 162 ? 18.562 9.117 -8.32 1 91.81 162 TYR B O 1
ATOM 3752 N N . SER B 1 163 ? 16.359 9.539 -8.391 1 93.62 163 SER B N 1
ATOM 3753 C CA . SER B 1 163 ? 16.469 10.781 -9.156 1 93.62 163 SER B CA 1
ATOM 3754 C C . SER B 1 163 ? 15.789 11.938 -8.43 1 93.62 163 SER B C 1
ATOM 3756 O O . SER B 1 163 ? 14.781 11.75 -7.754 1 93.62 163 SER B O 1
ATOM 3758 N N . LEU B 1 164 ? 16.391 13.023 -8.586 1 96.31 164 LEU B N 1
ATOM 3759 C CA . LEU B 1 164 ? 15.734 14.281 -8.234 1 96.31 164 LEU B CA 1
ATOM 3760 C C . LEU B 1 164 ? 14.977 14.852 -9.43 1 96.31 164 LEU B C 1
ATOM 3762 O O . LEU B 1 164 ? 15.516 14.938 -10.531 1 96.31 164 LEU B O 1
ATOM 3766 N N . CYS B 1 165 ? 13.695 15.234 -9.133 1 97.44 165 CYS B N 1
ATOM 3767 C CA . CYS B 1 165 ? 12.922 15.68 -10.281 1 97.44 165 CYS B CA 1
ATOM 3768 C C . CYS B 1 165 ? 11.773 16.594 -9.852 1 97.44 165 CYS B C 1
ATOM 3770 O O . CYS B 1 165 ? 11.375 16.578 -8.68 1 97.44 165 CYS B O 1
ATOM 3772 N N . ALA B 1 166 ? 11.328 17.359 -10.766 1 97.5 166 ALA B N 1
ATOM 3773 C CA . ALA B 1 166 ? 10.156 18.219 -10.57 1 97.5 166 ALA B CA 1
ATOM 3774 C C . ALA B 1 166 ? 9.367 18.375 -11.867 1 97.5 166 ALA B C 1
ATOM 3776 O O . ALA B 1 166 ? 9.898 18.141 -12.961 1 97.5 166 ALA B O 1
ATOM 3777 N N . SER B 1 167 ? 8.117 18.734 -11.648 1 96.88 167 SER B N 1
ATOM 3778 C CA . SER B 1 167 ? 7.297 18.984 -12.828 1 96.88 167 SER B CA 1
ATOM 3779 C C . SER B 1 167 ? 7.75 20.266 -13.547 1 96.88 167 SER B C 1
ATOM 3781 O O . SER B 1 167 ? 8.281 21.172 -12.922 1 96.88 167 SER B O 1
ATOM 3783 N N . SER B 1 168 ? 7.52 20.266 -14.844 1 95.88 168 SER B N 1
ATOM 3784 C CA . SER B 1 168 ? 7.797 21.469 -15.617 1 95.88 168 SER B CA 1
ATOM 3785 C C . SER B 1 168 ? 6.984 22.656 -15.102 1 95.88 168 SER B C 1
ATOM 3787 O O . SER B 1 168 ? 7.449 23.797 -15.141 1 95.88 168 SER B O 1
ATOM 3789 N N . ASP B 1 169 ? 5.859 22.391 -14.594 1 91.88 169 ASP B N 1
ATOM 3790 C CA . ASP B 1 169 ? 5.008 23.438 -14.039 1 91.88 169 ASP B CA 1
ATOM 3791 C C . ASP B 1 169 ? 5.617 24.031 -12.766 1 91.88 169 ASP B C 1
ATOM 3793 O O . ASP B 1 169 ? 5.586 25.25 -12.57 1 91.88 169 ASP B O 1
ATOM 3797 N N . TRP B 1 170 ? 6.137 23.172 -11.969 1 93.31 170 TRP B N 1
ATOM 3798 C CA . TRP B 1 170 ? 6.793 23.641 -10.742 1 93.31 170 TRP B CA 1
ATOM 3799 C C . TRP B 1 170 ? 7.973 24.547 -11.07 1 93.31 170 TRP B C 1
ATOM 3801 O O . TRP B 1 170 ? 8.219 25.516 -10.359 1 93.31 170 TRP B O 1
ATOM 3811 N N . LEU B 1 171 ? 8.578 24.312 -12.156 1 94.19 171 LEU B N 1
ATOM 3812 C CA . LEU B 1 171 ? 9.789 25.031 -12.547 1 94.19 171 LEU B CA 1
ATOM 3813 C C . LEU B 1 171 ? 9.453 26.406 -13.094 1 94.19 171 LEU B C 1
ATOM 3815 O O . LEU B 1 171 ? 10.336 27.25 -13.242 1 94.19 171 LEU B O 1
ATOM 3819 N N . ARG B 1 172 ? 8.234 26.609 -13.328 1 92.38 172 ARG B N 1
ATOM 3820 C CA . ARG B 1 172 ? 7.832 27.938 -13.797 1 92.38 172 ARG B CA 1
ATOM 3821 C C . ARG B 1 172 ? 8.039 28.984 -12.711 1 92.38 172 ARG B C 1
ATOM 3823 O O . ARG B 1 172 ? 8.281 30.156 -13.008 1 92.38 172 ARG B O 1
ATOM 3830 N N . SER B 1 173 ? 7.977 28.547 -11.508 1 92.12 173 SER B N 1
ATOM 3831 C CA . SER B 1 173 ? 8.062 29.531 -10.422 1 92.12 173 SER B CA 1
ATOM 3832 C C . SER B 1 173 ? 9.148 29.141 -9.422 1 92.12 173 SER B C 1
ATOM 3834 O O . SER B 1 173 ? 9.32 29.812 -8.398 1 92.12 173 SER B O 1
ATOM 3836 N N . HIS B 1 174 ? 9.859 28.078 -9.68 1 93.69 174 HIS B N 1
ATOM 3837 C CA . HIS B 1 174 ? 10.891 27.609 -8.766 1 93.69 174 HIS B CA 1
ATOM 3838 C C . HIS B 1 174 ? 12.117 27.125 -9.523 1 93.69 174 HIS B C 1
ATOM 3840 O O . HIS B 1 174 ? 12.062 26.922 -10.742 1 93.69 174 HIS B O 1
ATOM 3846 N N . ARG B 1 175 ? 13.203 27.031 -8.812 1 91.81 175 ARG B N 1
ATOM 3847 C CA . ARG B 1 175 ? 14.438 26.484 -9.375 1 91.81 175 ARG B CA 1
ATOM 3848 C C . ARG B 1 175 ? 14.797 25.156 -8.719 1 91.81 175 ARG B C 1
ATOM 3850 O O . ARG B 1 175 ? 14.633 25 -7.508 1 91.81 175 ARG B O 1
ATOM 3857 N N . LEU B 1 176 ? 15.305 24.281 -9.484 1 94.06 176 LEU B N 1
ATOM 3858 C CA . LEU B 1 176 ? 15.797 23 -8.969 1 94.06 176 LEU B CA 1
ATOM 3859 C C . LEU B 1 176 ? 17.109 23.188 -8.203 1 94.06 176 LEU B C 1
ATOM 3861 O O . LEU B 1 176 ? 17.906 24.062 -8.555 1 94.06 176 LEU B O 1
ATOM 3865 N N . PRO B 1 177 ? 17.281 22.344 -7.215 1 94.38 177 PRO B N 1
ATOM 3866 C CA . PRO B 1 177 ? 18.578 22.406 -6.551 1 94.38 177 PRO B CA 1
ATOM 3867 C C . PRO B 1 177 ? 19.734 21.969 -7.469 1 94.38 177 PRO B C 1
ATOM 3869 O O . PRO B 1 177 ? 19.547 21.094 -8.312 1 94.38 177 PRO B O 1
ATOM 3872 N N . GLU B 1 178 ? 20.922 22.594 -7.211 1 93.25 178 GLU B N 1
ATOM 3873 C CA . GLU B 1 178 ? 22.078 22.297 -8.031 1 93.25 178 GLU B CA 1
ATOM 3874 C C . GLU B 1 178 ? 23.203 21.656 -7.195 1 93.25 178 GLU B C 1
ATOM 3876 O O . GLU B 1 178 ? 24.141 21.094 -7.742 1 93.25 178 GLU B O 1
ATOM 3881 N N . THR B 1 179 ? 23.016 21.828 -5.887 1 91.69 179 THR B N 1
ATOM 3882 C CA . THR B 1 179 ? 24.016 21.266 -4.98 1 91.69 179 THR B CA 1
ATOM 3883 C C . THR B 1 179 ? 23.344 20.531 -3.818 1 91.69 179 THR B C 1
ATOM 3885 O O . THR B 1 179 ? 22.188 20.797 -3.5 1 91.69 179 THR B O 1
ATOM 3888 N N . PRO B 1 180 ? 24.078 19.656 -3.158 1 91.12 180 PRO B N 1
ATOM 3889 C CA . PRO B 1 180 ? 23.516 18.938 -2.01 1 91.12 180 PRO B CA 1
ATOM 3890 C C . PRO B 1 180 ? 23.078 19.859 -0.883 1 91.12 180 PRO B C 1
ATOM 3892 O O . PRO B 1 180 ? 22.078 19.594 -0.216 1 91.12 180 PRO B O 1
ATOM 3895 N N . SER B 1 181 ? 23.75 20.969 -0.732 1 88.56 181 SER B N 1
ATOM 3896 C CA . SER B 1 181 ? 23.422 21.891 0.352 1 88.56 181 SER B CA 1
ATOM 3897 C C . SER B 1 181 ? 22.047 22.516 0.154 1 88.56 181 SER B C 1
ATOM 3899 O O . SER B 1 181 ? 21.375 22.859 1.125 1 88.56 181 SER B O 1
ATOM 3901 N N . GLU B 1 182 ? 21.656 22.641 -1.074 1 92.56 182 GLU B N 1
ATOM 3902 C CA . GLU B 1 182 ? 20.359 23.25 -1.392 1 92.56 182 GLU B CA 1
ATOM 3903 C C . GLU B 1 182 ? 19.219 22.281 -1.101 1 92.56 182 GLU B C 1
ATOM 3905 O O . GLU B 1 182 ? 18.062 22.703 -1.007 1 92.56 182 GLU B O 1
ATOM 3910 N N . LEU B 1 183 ? 19.484 21 -0.913 1 91.69 183 LEU B N 1
ATOM 3911 C CA . LEU B 1 183 ? 18.453 19.984 -0.73 1 91.69 183 LEU B CA 1
ATOM 3912 C C . LEU B 1 183 ? 17.734 20.172 0.606 1 91.69 183 LEU B C 1
ATOM 3914 O O . LEU B 1 183 ? 16.547 19.906 0.716 1 91.69 183 LEU B O 1
ATOM 3918 N N . SER B 1 184 ? 18.438 20.688 1.542 1 86.44 184 SER B N 1
ATOM 3919 C CA . SER B 1 184 ? 17.859 20.828 2.877 1 86.44 184 SER B CA 1
ATOM 3920 C C . SER B 1 184 ? 16.781 21.891 2.902 1 86.44 184 SER B C 1
ATOM 3922 O O . SER B 1 184 ? 15.906 21.875 3.77 1 86.44 184 SER B O 1
ATOM 3924 N N . ARG B 1 185 ? 16.812 22.781 1.897 1 87.5 185 ARG B N 1
ATOM 3925 C CA . ARG B 1 185 ? 15.836 23.859 1.842 1 87.5 185 ARG B CA 1
ATOM 3926 C C . ARG B 1 185 ? 14.789 23.609 0.758 1 87.5 185 ARG B C 1
ATOM 3928 O O . ARG B 1 185 ? 13.93 24.453 0.506 1 87.5 185 ARG B O 1
ATOM 3935 N N . THR B 1 186 ? 14.93 22.531 0.137 1 92.44 186 THR B N 1
ATOM 3936 C CA . THR B 1 186 ? 14.031 22.172 -0.954 1 92.44 186 THR B CA 1
ATOM 3937 C C . THR B 1 186 ? 12.844 21.375 -0.433 1 92.44 186 THR B C 1
ATOM 3939 O O . THR B 1 186 ? 13.008 20.484 0.415 1 92.44 186 THR B O 1
ATOM 3942 N N . PRO B 1 187 ? 11.641 21.734 -0.841 1 93.88 187 PRO B N 1
ATOM 3943 C CA . PRO B 1 187 ?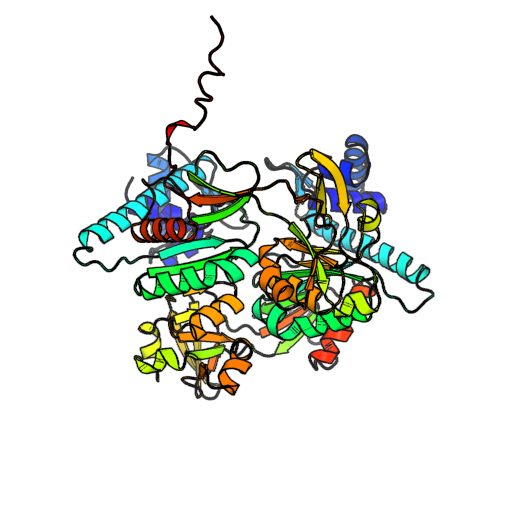 10.492 20.891 -0.49 1 93.88 187 PRO B CA 1
ATOM 3944 C C . PRO B 1 187 ? 10.531 19.531 -1.165 1 93.88 187 PRO B C 1
ATOM 3946 O O . PRO B 1 187 ? 10.031 19.375 -2.281 1 93.88 187 PRO B O 1
ATOM 3949 N N . LEU B 1 188 ? 10.953 18.562 -0.451 1 94.62 188 LEU B N 1
ATOM 3950 C CA . LEU B 1 188 ? 11.195 17.234 -1.024 1 94.62 188 LEU B CA 1
ATOM 3951 C C . LEU B 1 188 ? 9.984 16.328 -0.819 1 94.62 188 LEU B C 1
ATOM 3953 O O . LEU B 1 188 ? 9.359 16.344 0.241 1 94.62 188 LEU B O 1
ATOM 3957 N N . ILE B 1 189 ? 9.695 15.617 -1.839 1 94.88 189 ILE B N 1
ATOM 3958 C CA . ILE B 1 189 ? 8.664 14.578 -1.857 1 94.88 189 ILE B CA 1
ATOM 3959 C C . ILE B 1 189 ? 9.312 13.211 -2.031 1 94.88 189 ILE B C 1
ATOM 3961 O O . ILE B 1 189 ? 10.016 12.969 -3.016 1 94.88 189 ILE B O 1
ATOM 3965 N N . THR B 1 190 ? 9.109 12.289 -1.109 1 92.94 190 THR B N 1
ATOM 3966 C CA . THR B 1 190 ? 9.727 10.969 -1.208 1 92.94 190 THR B CA 1
ATOM 3967 C C . THR B 1 190 ? 9.031 9.977 -0.272 1 92.94 190 THR B C 1
ATOM 3969 O O . THR B 1 190 ? 8.031 10.312 0.361 1 92.94 190 THR B O 1
ATOM 3972 N N . SER B 1 191 ? 9.32 8.562 -0.299 1 84.94 191 SER B N 1
ATOM 3973 C CA . SER B 1 191 ? 8.695 7.523 0.511 1 84.94 191 SER B CA 1
ATOM 3974 C C . SER B 1 191 ? 9.148 7.609 1.966 1 84.94 191 SER B C 1
ATOM 3976 O O . SER B 1 191 ? 8.461 7.117 2.863 1 84.94 191 SER B O 1
ATOM 3978 N N . GLY B 1 192 ? 9.406 8.586 2.66 1 68.75 192 GLY B N 1
ATOM 3979 C CA . GLY B 1 192 ? 9.836 8.812 4.031 1 68.75 192 GLY B CA 1
ATOM 3980 C C . GLY B 1 192 ? 10.25 7.539 4.746 1 68.75 192 GLY B C 1
ATOM 3981 O O . GLY B 1 192 ? 10 6.438 4.262 1 68.75 192 GLY B O 1
ATOM 3982 N N . GLY B 1 193 ? 11.125 7.633 5.812 1 60.81 193 GLY B N 1
ATOM 3983 C CA . GLY B 1 193 ? 11.469 6.559 6.73 1 60.81 193 GLY B CA 1
ATOM 3984 C C . GLY B 1 193 ? 10.539 6.473 7.926 1 60.81 193 GLY B C 1
ATOM 3985 O O . GLY B 1 193 ? 9.602 7.266 8.047 1 60.81 193 GLY B O 1
ATOM 3986 N N . GLU B 1 194 ? 10.57 5.438 8.625 1 56.19 194 GLU B N 1
ATOM 3987 C CA . GLU B 1 194 ? 9.82 5.234 9.859 1 56.19 194 GLU B CA 1
ATOM 3988 C C . GLU B 1 194 ? 9.906 6.461 10.766 1 56.19 194 GLU B C 1
ATOM 3990 O O . GLU B 1 194 ? 8.93 6.816 11.43 1 56.19 194 GLU B O 1
ATOM 3995 N N . SER B 1 195 ? 10.984 7.184 10.609 1 57.12 195 SER B N 1
ATOM 3996 C CA . SER B 1 195 ? 11.242 8.297 11.508 1 57.12 195 SER B CA 1
ATOM 3997 C C . SER B 1 195 ? 10.742 9.617 10.922 1 57.12 195 SER B C 1
ATOM 3999 O O . SER B 1 195 ? 10.844 10.664 11.562 1 57.12 195 SER B O 1
ATOM 4001 N N . GLY B 1 196 ? 10.195 9.523 9.844 1 69.12 196 GLY B N 1
ATOM 4002 C CA . GLY B 1 196 ? 9.812 10.758 9.188 1 69.12 196 GLY B CA 1
ATOM 4003 C C . GLY B 1 196 ? 10.977 11.461 8.508 1 69.12 196 GLY B C 1
ATOM 4004 O O . GLY B 1 196 ? 10.805 12.531 7.918 1 69.12 196 GLY B O 1
ATOM 4005 N N . LYS B 1 197 ? 12.133 10.914 8.695 1 76.25 197 LYS B N 1
ATOM 4006 C CA . LYS B 1 197 ? 13.32 11.438 8.031 1 76.25 197 LYS B CA 1
ATOM 4007 C C . LYS B 1 197 ? 13.898 10.422 7.051 1 76.25 197 LYS B C 1
ATOM 4009 O O . LYS B 1 197 ? 13.625 9.227 7.156 1 76.25 197 LYS B O 1
ATOM 4014 N N . VAL B 1 198 ? 14.57 10.961 6.16 1 80.94 198 VAL B N 1
ATOM 4015 C CA . VAL B 1 198 ? 15.227 10.117 5.168 1 80.94 198 VAL B CA 1
ATOM 4016 C C . VAL B 1 198 ? 16.734 10.391 5.176 1 80.94 198 VAL B C 1
ATOM 4018 O O . VAL B 1 198 ? 17.156 11.539 5.125 1 80.94 198 VAL B O 1
ATOM 4021 N N . ARG B 1 199 ? 17.453 9.32 5.379 1 83.38 199 ARG B N 1
ATOM 4022 C CA . ARG B 1 199 ? 18.891 9.422 5.242 1 83.38 199 ARG B CA 1
ATOM 4023 C C . ARG B 1 199 ? 19.312 9.281 3.785 1 83.38 199 ARG B C 1
ATOM 4025 O O . ARG B 1 199 ? 19.234 8.195 3.209 1 83.38 199 ARG B O 1
ATOM 4032 N N . LEU B 1 200 ? 19.797 10.359 3.242 1 88.56 200 LEU B N 1
ATOM 4033 C CA . LEU B 1 200 ? 20.156 10.414 1.831 1 88.56 200 LEU B CA 1
ATOM 4034 C C . LEU B 1 200 ? 21.672 10.328 1.658 1 88.56 200 LEU B C 1
ATOM 4036 O O . LEU B 1 200 ? 22.406 11.125 2.246 1 88.56 200 LEU B O 1
ATOM 4040 N N . GLN B 1 201 ? 22.078 9.391 0.924 1 90 201 GLN B N 1
ATOM 4041 C CA . GLN B 1 201 ? 23.484 9.297 0.529 1 90 201 GLN B CA 1
ATOM 4042 C C . GLN B 1 201 ? 23.703 9.906 -0.854 1 90 201 GLN B C 1
ATOM 4044 O O . GLN B 1 201 ? 22.969 9.602 -1.797 1 90 201 GLN B O 1
ATOM 4049 N N . ILE B 1 202 ? 24.703 10.719 -0.915 1 93.69 202 ILE B N 1
ATOM 4050 C CA . ILE B 1 202 ? 25.031 11.391 -2.166 1 93.69 202 ILE B CA 1
ATOM 4051 C C . ILE B 1 202 ? 26.438 11 -2.604 1 93.69 202 ILE B C 1
ATOM 4053 O O . ILE B 1 202 ? 27.375 11.023 -1.799 1 93.69 202 ILE B O 1
ATOM 4057 N N . ALA B 1 203 ? 26.516 10.602 -3.811 1 92.31 203 ALA B N 1
ATOM 4058 C CA . ALA B 1 203 ? 27.797 10.25 -4.406 1 92.31 203 ALA B CA 1
ATOM 4059 C C . ALA B 1 203 ? 27.984 10.938 -5.758 1 92.31 203 ALA B C 1
ATOM 4061 O O . ALA B 1 203 ? 27.031 11.484 -6.316 1 92.31 203 ALA B O 1
ATOM 4062 N N . ARG B 1 204 ? 29.188 11.047 -6.148 1 92.5 204 ARG B N 1
ATOM 4063 C CA . ARG B 1 204 ? 29.547 11.57 -7.461 1 92.5 204 ARG B CA 1
ATOM 4064 C C . ARG B 1 204 ? 30.734 10.805 -8.047 1 92.5 204 ARG B C 1
ATOM 4066 O O . ARG B 1 204 ? 31.734 10.594 -7.367 1 92.5 204 ARG B O 1
ATOM 4073 N N . ASN B 1 205 ? 30.531 10.43 -9.328 1 90 205 ASN B N 1
ATOM 4074 C CA . ASN B 1 205 ? 31.562 9.656 -10 1 90 205 ASN B CA 1
ATOM 4075 C C . ASN B 1 205 ? 31.969 8.438 -9.188 1 90 205 ASN B C 1
ATOM 4077 O O . ASN B 1 205 ? 33.156 8.164 -9.016 1 90 205 ASN B O 1
ATOM 4081 N N . GLY B 1 206 ? 31 7.855 -8.555 1 84.69 206 GLY B N 1
ATOM 4082 C CA . GLY B 1 206 ? 31.203 6.617 -7.828 1 84.69 206 GLY B CA 1
ATOM 4083 C C . GLY B 1 206 ? 31.797 6.828 -6.449 1 84.69 206 GLY B C 1
ATOM 4084 O O . GLY B 1 206 ? 32.031 5.867 -5.711 1 84.69 206 GLY B O 1
ATOM 4085 N N . GLN B 1 207 ? 31.984 8.07 -6.035 1 90.19 207 GLN B N 1
ATOM 4086 C CA . GLN B 1 207 ? 32.594 8.383 -4.742 1 90.19 207 GLN B CA 1
ATOM 4087 C C . GLN B 1 207 ? 31.562 9.016 -3.803 1 90.19 207 GLN B C 1
ATOM 4089 O O . GLN B 1 207 ? 30.859 9.953 -4.184 1 90.19 207 GLN B O 1
ATOM 4094 N N . PRO B 1 208 ? 31.562 8.391 -2.574 1 88.88 208 PRO B N 1
ATOM 4095 C CA . PRO B 1 208 ? 30.656 9.023 -1.611 1 88.88 208 PRO B CA 1
ATOM 4096 C C . PRO B 1 208 ? 31.031 10.461 -1.288 1 88.88 208 PRO B C 1
ATOM 4098 O O . PRO B 1 208 ? 32.219 10.758 -1.085 1 88.88 208 PRO B O 1
ATOM 4101 N N . LEU B 1 209 ? 30.078 11.367 -1.286 1 87.88 209 LEU B N 1
ATOM 4102 C CA . LEU B 1 209 ? 30.312 12.781 -1.031 1 87.88 209 LEU B CA 1
ATOM 4103 C C . LEU B 1 209 ? 29.75 13.195 0.326 1 87.88 209 LEU B C 1
ATOM 4105 O O . LEU B 1 209 ? 30.469 13.75 1.159 1 87.88 209 LEU B O 1
ATOM 4109 N N . GLU B 1 210 ? 28.39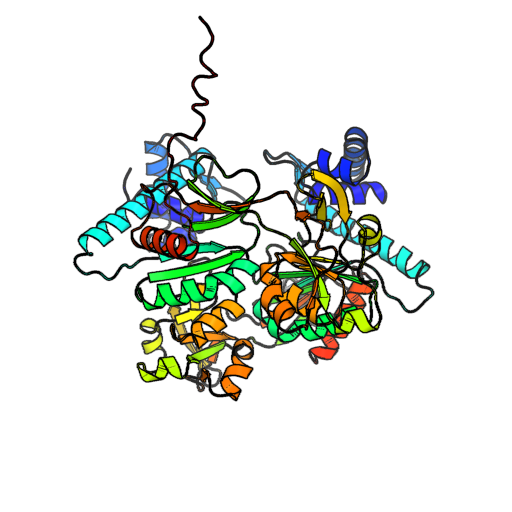1 12.922 0.483 1 89.06 210 GLU B N 1
ATOM 4110 C CA . GLU B 1 210 ? 27.703 13.445 1.657 1 89.06 210 GLU B CA 1
ATOM 4111 C C . GLU B 1 210 ? 26.5 12.578 2.027 1 89.06 210 GLU B C 1
ATOM 4113 O O . GLU B 1 210 ? 25.984 11.852 1.183 1 89.06 210 GLU B O 1
ATOM 4118 N N . GLU B 1 211 ? 26.281 12.609 3.299 1 89.19 211 GLU B N 1
ATOM 4119 C CA . GLU B 1 211 ? 25.047 12.047 3.824 1 89.19 211 GLU B CA 1
ATOM 4120 C C . GLU B 1 211 ? 24.188 13.125 4.488 1 89.19 211 GLU B C 1
ATOM 4122 O O . GLU B 1 211 ? 24.688 13.898 5.309 1 89.19 211 GLU B O 1
ATOM 4127 N N . LEU B 1 212 ? 22.984 13.188 4.066 1 88.44 212 LEU B N 1
ATOM 4128 C CA . LEU B 1 212 ? 22.078 14.219 4.574 1 88.44 212 LEU B CA 1
ATOM 4129 C C . LEU B 1 212 ? 20.844 13.602 5.203 1 88.44 212 LEU B C 1
ATOM 4131 O O . LEU B 1 212 ? 20.266 12.656 4.656 1 88.44 212 LEU B O 1
ATOM 4135 N N . ASP B 1 213 ? 20.484 14.078 6.328 1 84.56 213 ASP B N 1
ATOM 4136 C CA . ASP B 1 213 ? 19.156 13.789 6.887 1 84.56 213 ASP B CA 1
ATOM 4137 C C . ASP B 1 213 ? 18.141 14.836 6.457 1 84.56 213 ASP B C 1
ATOM 4139 O O . ASP B 1 213 ? 18.266 16.016 6.801 1 84.56 213 ASP B O 1
ATOM 4143 N N . ILE B 1 214 ? 17.219 14.367 5.738 1 83.44 214 ILE B N 1
ATOM 4144 C CA . ILE B 1 214 ? 16.234 15.312 5.211 1 83.44 214 ILE B CA 1
ATOM 4145 C C . ILE B 1 214 ? 14.852 14.984 5.758 1 83.44 214 ILE B C 1
ATOM 4147 O O . ILE B 1 214 ? 14.531 13.812 5.996 1 83.44 214 ILE B O 1
ATOM 4151 N N . THR B 1 215 ? 14.117 16.094 5.977 1 82.88 215 THR B N 1
ATOM 4152 C CA . THR B 1 215 ? 12.703 15.961 6.285 1 82.88 215 THR B CA 1
ATOM 4153 C C . THR B 1 215 ? 11.852 16.359 5.082 1 82.88 215 THR B C 1
ATOM 4155 O O . THR B 1 215 ? 11.766 17.547 4.738 1 82.88 215 THR B O 1
ATOM 4158 N N . PRO B 1 216 ? 11.211 15.383 4.5 1 90.94 216 PRO B N 1
ATOM 4159 C CA . PRO B 1 216 ? 10.398 15.711 3.328 1 90.94 216 PRO B CA 1
ATOM 4160 C C . PRO B 1 216 ? 9.156 16.531 3.684 1 90.94 216 PRO B C 1
ATOM 4162 O O . PRO B 1 216 ? 8.648 16.438 4.805 1 90.94 216 PRO B O 1
ATOM 4165 N N . THR B 1 217 ? 8.758 17.344 2.717 1 91.69 217 THR B N 1
ATOM 4166 C CA . THR B 1 217 ? 7.527 18.094 2.883 1 91.69 217 THR B CA 1
ATOM 4167 C C . THR B 1 217 ? 6.309 17.203 2.717 1 91.69 217 THR B C 1
ATOM 4169 O O . THR B 1 217 ? 5.223 17.516 3.209 1 91.69 217 THR B O 1
ATOM 4172 N N . LEU B 1 218 ? 6.5 16.141 2.016 1 92.5 218 LEU B N 1
ATOM 4173 C CA . LEU B 1 218 ? 5.461 15.156 1.768 1 92.5 218 LEU B CA 1
ATOM 4174 C C . LEU B 1 218 ? 6.059 13.758 1.66 1 92.5 218 LEU B C 1
ATOM 4176 O O . LEU B 1 218 ? 7.047 13.555 0.951 1 92.5 218 LEU B O 1
ATOM 4180 N N . MET B 1 219 ? 5.422 12.859 2.381 1 91.12 219 MET B N 1
ATOM 4181 C CA . MET B 1 219 ? 5.914 11.484 2.398 1 91.12 219 MET B CA 1
ATOM 4182 C C . MET B 1 219 ? 4.777 10.5 2.17 1 91.12 219 MET B C 1
ATOM 4184 O O . MET B 1 219 ? 3.656 10.719 2.625 1 91.12 219 MET B O 1
ATOM 4188 N N . SER B 1 220 ? 5.102 9.438 1.47 1 89.31 220 SER B N 1
ATOM 4189 C CA . SER B 1 220 ? 4.195 8.312 1.27 1 89.31 220 SER B CA 1
ATOM 4190 C C . SER B 1 220 ? 4.949 7.066 0.821 1 89.31 220 SER B C 1
ATOM 4192 O O . SER B 1 220 ? 5.965 7.164 0.132 1 89.31 220 SER B O 1
ATOM 4194 N N . ARG B 1 221 ? 4.344 5.934 1.153 1 81.5 221 ARG B N 1
ATOM 4195 C CA . ARG B 1 221 ? 4.934 4.688 0.679 1 81.5 221 ARG B CA 1
ATOM 4196 C C . ARG B 1 221 ? 4.398 4.316 -0.699 1 81.5 221 ARG B C 1
ATOM 4198 O O . ARG B 1 221 ? 4.879 3.369 -1.325 1 81.5 221 ARG B O 1
ATOM 4205 N N . SER B 1 222 ? 3.502 5.094 -1.126 1 85.12 222 SER B N 1
ATOM 4206 C CA . SER B 1 222 ? 2.951 4.875 -2.459 1 85.12 222 SER B CA 1
ATOM 4207 C C . SER B 1 222 ? 3.648 5.75 -3.496 1 85.12 222 SER B C 1
ATOM 4209 O O . SER B 1 222 ? 3.34 6.934 -3.625 1 85.12 222 SER B O 1
ATOM 4211 N N . TYR B 1 223 ? 4.441 5.105 -4.27 1 86.31 223 TYR B N 1
ATOM 4212 C CA . TYR B 1 223 ? 5.184 5.863 -5.273 1 86.31 223 TYR B CA 1
ATOM 4213 C C . TYR B 1 223 ? 4.25 6.406 -6.348 1 86.31 223 TYR B C 1
ATOM 4215 O O . TYR B 1 223 ? 4.438 7.52 -6.836 1 86.31 223 TYR B O 1
ATOM 4223 N N . PRO B 1 224 ? 3.225 5.648 -6.695 1 83.75 224 PRO B N 1
ATOM 4224 C CA . PRO B 1 224 ? 2.291 6.254 -7.645 1 83.75 224 PRO B CA 1
ATOM 4225 C C . PRO B 1 224 ? 1.687 7.559 -7.129 1 83.75 224 PRO B C 1
ATOM 4227 O O . PRO B 1 224 ? 1.561 8.523 -7.879 1 83.75 224 PRO B O 1
ATOM 4230 N N . PHE B 1 225 ? 1.383 7.551 -5.898 1 87.81 225 PHE B N 1
ATOM 4231 C CA . PHE B 1 225 ? 0.863 8.773 -5.297 1 87.81 225 PHE B CA 1
ATOM 4232 C C . PHE B 1 225 ? 1.922 9.867 -5.293 1 87.81 225 PHE B C 1
ATOM 4234 O O . PHE B 1 225 ? 1.622 11.031 -5.582 1 87.81 225 PHE B O 1
ATOM 4241 N N . LEU B 1 226 ? 3.068 9.5 -4.992 1 92.31 226 LEU B N 1
ATOM 4242 C CA . LEU B 1 226 ? 4.156 10.477 -5.004 1 92.31 226 LEU B CA 1
ATOM 4243 C C . LEU B 1 226 ? 4.34 11.062 -6.398 1 92.31 226 LEU B C 1
ATOM 4245 O O . LEU B 1 226 ? 4.57 12.266 -6.543 1 92.31 226 LEU B O 1
ATOM 4249 N N . CYS B 1 227 ? 4.25 10.227 -7.352 1 91.25 227 CYS B N 1
ATOM 4250 C CA . CYS B 1 227 ? 4.387 10.703 -8.727 1 91.25 227 CYS B CA 1
ATOM 4251 C C . CYS B 1 227 ? 3.303 11.719 -9.055 1 91.25 227 CYS B C 1
ATOM 4253 O O . CYS B 1 227 ? 3.574 12.734 -9.703 1 91.25 227 CYS B O 1
ATOM 4255 N N . ASP B 1 228 ? 2.113 11.484 -8.586 1 89.56 228 ASP B N 1
ATOM 4256 C CA . ASP B 1 228 ? 1.023 12.438 -8.781 1 89.56 228 ASP B CA 1
ATOM 4257 C C . ASP B 1 228 ? 1.339 13.781 -8.125 1 89.56 228 ASP B C 1
ATOM 4259 O O . ASP B 1 228 ? 1.081 14.836 -8.703 1 89.56 228 ASP B O 1
ATOM 4263 N N . CYS B 1 229 ? 1.86 13.688 -6.957 1 93.06 229 CYS B N 1
ATOM 4264 C CA . CYS B 1 229 ? 2.195 14.906 -6.219 1 93.06 229 CYS B CA 1
ATOM 4265 C C . CYS B 1 229 ? 3.299 15.688 -6.922 1 93.06 229 CYS B C 1
ATOM 4267 O O . CYS B 1 229 ? 3.232 16.906 -7.016 1 93.06 229 CYS B O 1
ATOM 4269 N N . ILE B 1 230 ? 4.25 14.969 -7.43 1 95.25 230 ILE B N 1
ATOM 4270 C CA . ILE B 1 230 ? 5.367 15.586 -8.133 1 95.25 230 ILE B CA 1
ATOM 4271 C C . ILE B 1 230 ? 4.871 16.234 -9.422 1 95.25 230 ILE B C 1
ATOM 4273 O O . ILE B 1 230 ? 5.145 17.406 -9.688 1 95.25 230 ILE B O 1
ATOM 4277 N N . THR B 1 231 ? 4.145 15.508 -10.188 1 93.88 231 THR B N 1
ATOM 4278 C CA . THR B 1 231 ? 3.637 16.016 -11.453 1 93.88 231 THR B CA 1
ATOM 4279 C C . THR B 1 231 ? 2.635 17.141 -11.227 1 93.88 231 THR B C 1
ATOM 4281 O O . THR B 1 231 ? 2.486 18.031 -12.07 1 93.88 231 THR B O 1
ATOM 4284 N N . GLY B 1 232 ? 2.016 17.094 -10.055 1 90.75 232 GLY B N 1
ATOM 4285 C CA . GLY B 1 232 ? 1.086 18.141 -9.672 1 90.75 232 GLY B CA 1
ATOM 4286 C C . GLY B 1 232 ? 1.777 19.406 -9.227 1 90.75 232 GLY B C 1
ATOM 4287 O O . GLY B 1 232 ? 1.118 20.406 -8.922 1 90.75 232 GLY B O 1
ATOM 4288 N N . GLY B 1 233 ? 3.045 19.391 -9.125 1 92.31 233 GLY B N 1
ATOM 4289 C CA . GLY B 1 233 ? 3.82 20.594 -8.867 1 92.31 233 GLY B CA 1
ATOM 4290 C C . GLY B 1 233 ? 3.924 20.922 -7.391 1 92.31 233 GLY B C 1
ATOM 4291 O O . GLY B 1 233 ? 3.922 22.094 -7.016 1 92.31 233 GLY B O 1
ATOM 4292 N N . LEU B 1 234 ? 4.023 19.938 -6.527 1 93.25 234 LEU B N 1
ATOM 4293 C CA . LEU B 1 234 ? 4 20.203 -5.094 1 93.25 234 LEU B CA 1
ATOM 4294 C C . LEU B 1 234 ? 5.418 20.375 -4.547 1 93.25 234 LEU B C 1
ATOM 4296 O O . LEU B 1 234 ? 5.605 20.844 -3.424 1 93.25 234 LEU B O 1
ATOM 4300 N N . GLY B 1 235 ? 6.34 19.969 -5.348 1 95.38 235 GLY B N 1
ATOM 4301 C CA . GLY B 1 235 ? 7.723 20.047 -4.906 1 95.38 235 GLY B CA 1
ATOM 4302 C C . GLY B 1 235 ? 8.672 19.234 -5.777 1 95.38 235 GLY B C 1
ATOM 4303 O O . GLY B 1 235 ? 8.391 19 -6.957 1 95.38 235 GLY B O 1
ATOM 4304 N N . VAL B 1 236 ? 9.82 18.922 -5.145 1 96.75 236 VAL B N 1
ATOM 4305 C CA . VAL B 1 236 ? 10.867 18.156 -5.82 1 96.75 236 VAL B CA 1
ATOM 4306 C C . VAL B 1 236 ? 10.844 16.719 -5.344 1 96.75 236 VAL B C 1
ATOM 4308 O O . VAL B 1 236 ? 10.898 16.453 -4.141 1 96.75 236 VAL B O 1
ATOM 4311 N N . GLY B 1 237 ? 10.695 15.891 -6.328 1 96.81 237 GLY B N 1
ATOM 4312 C CA . GLY B 1 237 ? 10.656 14.469 -6.008 1 96.81 237 GLY B CA 1
ATOM 4313 C C . GLY B 1 237 ? 12.031 13.852 -5.859 1 96.81 237 GLY B C 1
ATOM 4314 O O . GLY B 1 237 ? 12.961 14.203 -6.598 1 96.81 237 GLY B O 1
ATOM 4315 N N . LEU B 1 238 ? 12.234 13.031 -4.891 1 94.88 238 LEU B N 1
ATOM 4316 C CA . LEU B 1 238 ? 13.328 12.078 -4.754 1 94.88 238 LEU B CA 1
ATOM 4317 C C . LEU B 1 238 ? 12.805 10.641 -4.812 1 94.88 238 LEU B C 1
ATOM 4319 O O . LEU B 1 238 ? 12.383 10.094 -3.795 1 94.88 238 LEU B O 1
ATOM 4323 N N . VAL B 1 239 ? 12.867 10.078 -6.016 1 93.25 239 VAL B N 1
ATOM 4324 C CA . VAL B 1 239 ? 12.203 8.805 -6.27 1 93.25 239 VAL B CA 1
ATOM 4325 C C . VAL B 1 239 ? 13.086 7.934 -7.16 1 93.25 239 VAL B C 1
ATOM 4327 O O . VAL B 1 239 ? 13.969 8.438 -7.852 1 93.25 239 VAL B O 1
ATOM 4330 N N . PRO B 1 240 ? 12.844 6.594 -7.086 1 89.94 240 PRO B N 1
ATOM 4331 C CA . PRO B 1 240 ? 13.531 5.766 -8.078 1 89.94 240 PRO B CA 1
ATOM 4332 C C . PRO B 1 240 ? 13.289 6.227 -9.508 1 89.94 240 PRO B C 1
ATOM 4334 O O . PRO B 1 240 ? 12.18 6.645 -9.852 1 89.94 240 PRO B O 1
ATOM 4337 N N . ASP B 1 241 ? 14.289 6.074 -10.352 1 88.56 241 ASP B N 1
ATOM 4338 C CA . ASP B 1 241 ? 14.273 6.637 -11.703 1 88.56 241 ASP B CA 1
ATOM 4339 C C . ASP B 1 241 ? 13.148 6.035 -12.539 1 88.56 241 ASP B C 1
ATOM 4341 O O . ASP B 1 241 ? 12.516 6.734 -13.336 1 88.56 241 ASP B O 1
ATOM 4345 N N . TYR B 1 242 ? 12.828 4.836 -12.297 1 85 242 TYR B N 1
ATOM 4346 C CA . TYR B 1 242 ? 11.836 4.164 -13.133 1 85 242 TYR B CA 1
ATOM 4347 C C . TYR B 1 242 ? 10.438 4.695 -12.844 1 85 242 TYR B C 1
ATOM 4349 O O . TYR B 1 242 ? 9.508 4.465 -13.625 1 85 242 TYR B O 1
ATOM 4357 N N . MET B 1 243 ? 10.305 5.422 -11.805 1 88.19 243 MET B N 1
ATOM 4358 C CA . MET B 1 243 ? 8.984 5.918 -11.414 1 88.19 243 MET B CA 1
ATOM 4359 C C . MET B 1 243 ? 8.562 7.094 -12.289 1 88.19 243 MET B C 1
ATOM 4361 O O . MET B 1 243 ? 7.371 7.375 -12.422 1 88.19 243 MET B O 1
ATOM 4365 N N . VAL B 1 244 ? 9.508 7.812 -12.797 1 91.62 244 VAL B N 1
ATOM 4366 C CA . VAL B 1 244 ? 9.172 9.047 -13.492 1 91.62 244 VAL B CA 1
ATOM 4367 C C . VAL B 1 244 ? 9.695 8.984 -14.93 1 91.62 244 VAL B C 1
ATOM 4369 O O . VAL B 1 244 ? 9.797 10.016 -15.602 1 91.62 244 VAL B O 1
ATOM 4372 N N . ARG B 1 245 ? 10.008 7.801 -15.406 1 88.62 245 ARG B N 1
ATOM 4373 C CA . ARG B 1 245 ? 10.625 7.656 -16.719 1 88.62 245 ARG B CA 1
ATOM 4374 C C . ARG B 1 245 ? 9.719 8.211 -17.812 1 88.62 245 ARG B C 1
ATOM 4376 O O . ARG B 1 245 ? 10.156 9.008 -18.641 1 88.62 245 ARG B O 1
ATOM 4383 N N . SER B 1 246 ? 8.469 7.863 -17.828 1 88.06 246 SER B N 1
ATOM 4384 C CA . SER B 1 246 ? 7.535 8.305 -18.875 1 88.06 246 SER B CA 1
ATOM 4385 C C . SER B 1 246 ? 7.34 9.812 -18.828 1 88.06 246 SER B C 1
ATOM 4387 O O . SER B 1 246 ? 7.293 10.461 -19.875 1 88.06 246 SER B O 1
ATOM 4389 N N . GLN B 1 247 ? 7.254 10.328 -17.672 1 92.5 247 GLN B N 1
ATOM 4390 C CA . GLN B 1 247 ? 7.039 11.758 -17.516 1 92.5 247 GLN B CA 1
ATOM 4391 C C . GLN B 1 247 ? 8.281 12.547 -17.922 1 92.5 247 GLN B C 1
ATOM 4393 O O . GLN B 1 247 ? 8.172 13.688 -18.391 1 92.5 247 GLN B O 1
ATOM 4398 N N . VAL B 1 248 ? 9.422 11.938 -17.781 1 94.25 248 VAL B N 1
ATOM 4399 C CA . VAL B 1 248 ? 10.656 12.57 -18.219 1 94.25 248 VAL B CA 1
ATOM 4400 C C . VAL B 1 248 ? 10.719 12.562 -19.75 1 94.25 248 VAL B C 1
ATOM 4402 O O . VAL B 1 248 ? 11.07 13.57 -20.375 1 94.25 248 VAL B O 1
ATOM 4405 N N . GLU B 1 249 ? 10.328 11.516 -20.297 1 92.31 249 GLU B N 1
ATOM 4406 C CA . GLU B 1 249 ? 10.375 11.352 -21.75 1 92.31 249 GLU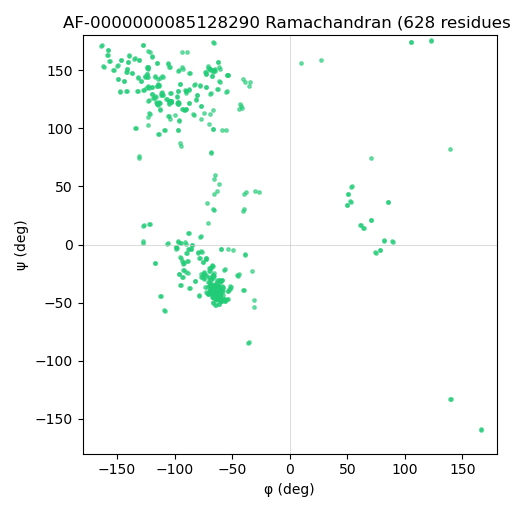 B CA 1
ATOM 4407 C C . GLU B 1 249 ? 9.43 12.328 -22.438 1 92.31 249 GLU B C 1
ATOM 4409 O O . GLU B 1 249 ? 9.742 12.852 -23.516 1 92.31 249 GLU B O 1
ATOM 4414 N N . ASP B 1 250 ? 8.336 12.594 -21.812 1 93.56 250 ASP B N 1
ATOM 4415 C CA . ASP B 1 250 ? 7.363 13.469 -22.469 1 93.56 250 ASP B CA 1
ATOM 4416 C C . ASP B 1 250 ? 7.504 14.906 -22 1 93.56 250 ASP B C 1
ATOM 4418 O O . ASP B 1 250 ? 6.707 15.773 -22.375 1 93.56 250 ASP B O 1
ATOM 4422 N N . GLY B 1 251 ? 8.445 15.141 -21.156 1 94 251 GLY B N 1
ATOM 4423 C CA . GLY B 1 251 ? 8.812 16.5 -20.797 1 94 251 GLY B CA 1
ATOM 4424 C C . GLY B 1 251 ? 8.031 17.031 -19.609 1 94 251 GLY B C 1
ATOM 4425 O O . GLY B 1 251 ? 8.266 18.156 -19.156 1 94 251 GLY B O 1
ATOM 4426 N N . ARG B 1 252 ? 7.195 16.281 -19.016 1 95.56 252 ARG B N 1
ATOM 4427 C CA . ARG B 1 252 ? 6.375 16.734 -17.891 1 95.56 252 ARG B CA 1
ATOM 4428 C C . ARG B 1 252 ? 7.207 16.844 -16.625 1 95.56 252 ARG B C 1
ATOM 4430 O O . ARG B 1 252 ? 6.863 17.609 -15.719 1 95.56 252 ARG B O 1
ATOM 4437 N N . VAL B 1 253 ? 8.219 16.031 -16.578 1 96.75 253 VAL B N 1
ATOM 4438 C CA . VAL B 1 253 ? 9.102 16 -15.414 1 96.75 253 VAL B CA 1
ATOM 4439 C C . VAL B 1 253 ? 10.547 16.234 -15.859 1 96.75 253 VAL B C 1
ATOM 4441 O O . VAL B 1 253 ? 10.977 15.719 -16.891 1 96.75 253 VAL B O 1
ATOM 4444 N N . VAL B 1 254 ? 11.242 17.078 -15.133 1 97.25 254 VAL B N 1
ATOM 4445 C CA . VAL B 1 254 ? 12.633 17.422 -15.422 1 97.25 254 VAL B CA 1
ATOM 4446 C C . VAL B 1 254 ? 13.531 16.906 -14.297 1 97.25 254 VAL B C 1
ATOM 4448 O O . VAL B 1 254 ? 13.203 17.047 -13.117 1 97.25 254 VAL B O 1
ATOM 4451 N N . LEU B 1 255 ? 14.672 16.312 -14.734 1 97 255 LEU B N 1
ATOM 4452 C CA . LEU B 1 255 ? 15.625 15.766 -13.773 1 97 255 LEU B CA 1
ATOM 4453 C C . LEU B 1 255 ? 16.609 16.844 -13.305 1 97 255 LEU B C 1
ATOM 4455 O O . LEU B 1 255 ? 16.938 17.75 -14.062 1 97 255 LEU B O 1
ATOM 4459 N N . ALA B 1 256 ? 17.016 16.719 -12.102 1 96.12 256 ALA B N 1
ATOM 4460 C CA . ALA B 1 256 ? 18 17.641 -11.523 1 96.12 256 ALA B CA 1
ATOM 4461 C C . ALA B 1 256 ? 19.219 16.875 -11.008 1 96.12 256 ALA B C 1
ATOM 4463 O O . ALA B 1 256 ? 19.141 15.68 -10.734 1 96.12 256 ALA B O 1
ATOM 4464 N N . MET B 1 257 ? 20.375 17.547 -10.992 1 95.88 257 MET B N 1
ATOM 4465 C CA . MET B 1 257 ? 21.609 17.062 -10.391 1 95.88 257 MET B CA 1
ATOM 4466 C C . MET B 1 257 ? 21.969 15.688 -10.938 1 95.88 257 MET B C 1
ATOM 4468 O O . MET B 1 257 ? 22.25 14.766 -10.172 1 95.88 257 MET B O 1
ATOM 4472 N N . GLN B 1 258 ? 21.953 15.609 -12.172 1 94.06 258 GLN B N 1
ATOM 4473 C CA . GLN B 1 258 ? 22.109 14.32 -12.844 1 94.06 258 GLN B CA 1
ATOM 4474 C C . GLN B 1 258 ? 23.547 13.828 -12.75 1 94.06 258 GLN B C 1
ATOM 4476 O O . GLN B 1 258 ? 23.828 12.656 -13.008 1 94.06 258 GLN B O 1
ATOM 4481 N N . ASP B 1 259 ? 24.438 14.688 -12.328 1 93.19 259 ASP B N 1
ATOM 4482 C CA . ASP B 1 259 ? 25.844 14.297 -12.164 1 93.19 259 ASP B CA 1
ATOM 4483 C C . ASP B 1 259 ? 26.078 13.664 -10.797 1 93.19 259 ASP B C 1
ATOM 4485 O O . ASP B 1 259 ? 27.172 13.188 -10.508 1 93.19 259 ASP B O 1
ATOM 4489 N N . TYR B 1 260 ? 25.062 13.656 -10.023 1 94.25 260 TYR B N 1
ATOM 4490 C CA . TYR B 1 260 ? 25.141 13.062 -8.695 1 94.25 260 TYR B CA 1
ATOM 4491 C C . TYR B 1 260 ? 24.406 11.727 -8.656 1 94.25 260 TYR B C 1
ATOM 4493 O O . TYR B 1 260 ? 23.547 11.453 -9.5 1 94.25 260 TYR B O 1
ATOM 4501 N N . GLU B 1 261 ? 24.828 10.938 -7.711 1 91.81 261 GLU B N 1
ATOM 4502 C CA . GLU B 1 261 ? 24.141 9.688 -7.406 1 91.81 261 GLU B CA 1
ATOM 4503 C C . GLU B 1 261 ? 23.469 9.742 -6.039 1 91.81 261 GLU B C 1
ATOM 4505 O O . GLU B 1 261 ? 24.078 10.148 -5.051 1 91.81 261 GLU B O 1
ATOM 4510 N N . PHE B 1 262 ? 22.203 9.391 -6.086 1 91.81 262 PHE B N 1
ATOM 4511 C CA . PHE B 1 262 ? 21.438 9.422 -4.84 1 91.81 262 PHE B CA 1
ATOM 4512 C C . PHE B 1 262 ? 21 8.016 -4.441 1 91.81 262 PHE B C 1
ATOM 4514 O O . PHE B 1 262 ? 20.609 7.211 -5.293 1 91.81 262 PHE B O 1
ATOM 4521 N N . SER B 1 263 ? 21.125 7.719 -3.191 1 87.25 263 SER B N 1
ATOM 4522 C CA . SER B 1 263 ? 20.625 6.457 -2.654 1 87.25 263 SER B CA 1
ATOM 4523 C C . SER B 1 263 ? 20.062 6.641 -1.248 1 87.25 263 SER B C 1
ATOM 4525 O O . SER B 1 263 ? 20.547 7.484 -0.488 1 87.25 263 SER B O 1
ATOM 4527 N N . ILE B 1 264 ? 18.953 5.906 -1.097 1 80.94 264 ILE B N 1
ATOM 4528 C CA . ILE B 1 264 ? 18.391 5.848 0.247 1 80.94 264 ILE B CA 1
ATOM 4529 C C . ILE B 1 264 ? 18.656 4.473 0.86 1 80.94 264 ILE B C 1
ATOM 4531 O O . ILE B 1 264 ? 18.344 3.445 0.253 1 80.94 264 ILE B O 1
ATOM 4535 N N . ASN B 1 265 ? 19.25 4.348 2.014 1 70.38 265 ASN B N 1
ATOM 4536 C CA . ASN B 1 265 ? 19.547 3.158 2.795 1 70.38 265 ASN B CA 1
ATOM 4537 C C . ASN B 1 265 ? 20.484 2.215 2.035 1 70.38 265 ASN B C 1
ATOM 4539 O O . ASN B 1 265 ? 20.562 1.029 2.357 1 70.38 265 ASN B O 1
ATOM 4543 N N . GLN B 1 266 ? 21.156 2.682 1.01 1 67.12 266 GLN B N 1
ATOM 4544 C CA . GLN B 1 266 ? 22.172 1.955 0.251 1 67.12 266 GLN B CA 1
ATOM 4545 C C . GLN B 1 266 ? 21.672 0.575 -0.161 1 67.12 266 GLN B C 1
ATOM 4547 O O . GLN B 1 266 ? 22.422 -0.4 -0.134 1 67.12 266 GLN B O 1
ATOM 4552 N N . GLY B 1 267 ? 20.469 0.562 -0.41 1 75.19 267 GLY B N 1
ATOM 4553 C CA . GLY B 1 267 ? 19.953 -0.781 -0.643 1 75.19 267 GLY B CA 1
ATOM 4554 C C . GLY B 1 267 ? 19.953 -1.172 -2.109 1 75.19 267 GLY B C 1
ATOM 4555 O O . GLY B 1 267 ? 20.141 -0.323 -2.984 1 75.19 267 GLY B O 1
ATOM 4556 N N . ARG B 1 268 ? 20.094 -2.541 -2.449 1 84.5 268 ARG B N 1
ATOM 4557 C CA . ARG B 1 268 ? 19.875 -3.184 -3.74 1 84.5 268 ARG B CA 1
ATOM 4558 C C . ARG B 1 268 ? 18.562 -3.953 -3.748 1 84.5 268 ARG B C 1
ATOM 4560 O O . ARG B 1 268 ? 18.031 -4.301 -2.689 1 84.5 268 ARG B O 1
ATOM 4567 N N . MET B 1 269 ? 18.125 -4.012 -4.973 1 88.81 269 MET B N 1
ATOM 4568 C CA . MET B 1 269 ? 16.891 -4.781 -5.109 1 88.81 269 MET B CA 1
ATOM 4569 C C . MET B 1 269 ? 17.188 -6.262 -5.305 1 88.81 269 MET B C 1
ATOM 4571 O O . MET B 1 269 ? 18.094 -6.621 -6.062 1 88.81 269 MET B O 1
ATOM 4575 N N . PHE B 1 270 ? 16.469 -7.074 -4.547 1 90.12 270 PHE B N 1
ATOM 4576 C CA . PHE B 1 270 ? 16.641 -8.516 -4.641 1 90.12 270 PHE B CA 1
ATOM 4577 C C . PHE B 1 270 ? 15.297 -9.211 -4.836 1 90.12 270 PHE B C 1
ATOM 4579 O O . PHE B 1 270 ? 14.281 -8.781 -4.281 1 90.12 270 PHE B O 1
ATOM 4586 N N . MET B 1 271 ? 15.312 -10.211 -5.656 1 92 271 MET B N 1
ATOM 4587 C CA . MET B 1 271 ? 14.25 -11.211 -5.598 1 92 271 MET B CA 1
ATOM 4588 C C . MET B 1 271 ? 14.594 -12.312 -4.602 1 92 271 MET B C 1
ATOM 4590 O O . MET B 1 271 ? 15.625 -12.969 -4.734 1 92 271 MET B O 1
ATOM 4594 N N . LEU B 1 272 ? 13.781 -12.516 -3.631 1 89.44 272 LEU B N 1
ATOM 4595 C CA . LEU B 1 272 ? 14.039 -13.453 -2.543 1 89.44 272 LEU B CA 1
ATOM 4596 C C . LEU B 1 272 ? 13.031 -14.594 -2.555 1 89.44 272 LEU B C 1
ATOM 4598 O O . LEU B 1 272 ? 11.836 -14.367 -2.766 1 89.44 272 LEU B O 1
ATOM 4602 N N . TYR B 1 273 ? 13.469 -15.711 -2.371 1 87.5 273 TYR B N 1
ATOM 4603 C CA . TYR B 1 273 ? 12.609 -16.875 -2.205 1 87.5 273 TYR B CA 1
ATOM 4604 C C . TYR B 1 273 ? 13.344 -18 -1.494 1 87.5 273 TYR B C 1
ATOM 4606 O O . TYR B 1 273 ? 14.57 -17.984 -1.38 1 87.5 273 TYR B O 1
ATOM 4614 N N . MET B 1 274 ? 12.555 -18.922 -0.999 1 79.75 274 MET B N 1
ATOM 4615 C CA . MET B 1 274 ? 13.148 -20.078 -0.34 1 79.75 274 MET B CA 1
ATOM 4616 C C . MET B 1 274 ? 13.828 -21 -1.354 1 79.75 274 MET B C 1
ATOM 4618 O O . MET B 1 274 ? 13.367 -21.125 -2.49 1 79.75 274 MET B O 1
ATOM 4622 N N . PRO B 1 275 ? 14.758 -21.688 -0.915 1 71.44 275 PRO B N 1
ATOM 4623 C CA . PRO B 1 275 ? 15.445 -22.609 -1.826 1 71.44 275 PRO B CA 1
ATOM 4624 C C . PRO B 1 275 ? 14.516 -23.672 -2.387 1 71.44 275 PRO B C 1
ATOM 4626 O O . PRO B 1 275 ? 13.438 -23.922 -1.831 1 71.44 275 PRO B O 1
ATOM 4629 N N . ASN B 1 276 ? 14.836 -24.156 -3.564 1 61.38 276 ASN B N 1
ATOM 4630 C CA . ASN B 1 276 ? 14.055 -25 -4.461 1 61.38 276 ASN B CA 1
ATOM 4631 C C . ASN B 1 276 ? 13.297 -26.078 -3.695 1 61.38 276 ASN B C 1
ATOM 4633 O O . ASN B 1 276 ? 12.148 -26.391 -4.016 1 61.38 276 ASN B O 1
ATOM 4637 N N . ARG B 1 277 ? 13.93 -26.562 -2.773 1 49.81 277 ARG B N 1
ATOM 4638 C CA . ARG B 1 277 ? 13.273 -27.672 -2.092 1 49.81 277 ARG B CA 1
ATOM 4639 C C . ARG B 1 277 ? 11.938 -27.234 -1.491 1 49.81 277 ARG B C 1
ATOM 4641 O O . ARG B 1 277 ? 11.078 -28.078 -1.196 1 49.81 277 ARG B O 1
ATOM 4648 N N . PHE B 1 278 ? 11.57 -25.953 -1.58 1 55.28 278 PHE B N 1
ATOM 4649 C CA . PHE B 1 278 ? 10.414 -25.438 -0.85 1 55.28 278 PHE B CA 1
ATOM 4650 C C . PHE B 1 278 ? 9.461 -24.719 -1.79 1 55.28 278 PHE B C 1
ATOM 4652 O O . PHE B 1 278 ? 8.477 -24.125 -1.345 1 55.28 278 PHE B O 1
ATOM 4659 N N . GLN B 1 279 ? 9.719 -25.016 -3.098 1 69.38 279 GLN B N 1
ATOM 4660 C CA . GLN B 1 279 ? 8.922 -24.219 -4.016 1 69.38 279 GLN B CA 1
ATOM 4661 C C . GLN B 1 279 ? 7.867 -25.062 -4.719 1 69.38 279 GLN B C 1
ATOM 4663 O O . GLN B 1 279 ? 8.148 -26.188 -5.156 1 69.38 279 GLN B O 1
ATOM 4668 N N . SER B 1 280 ? 6.641 -24.609 -4.68 1 76.38 280 SER B N 1
ATOM 4669 C CA . SER B 1 280 ? 5.609 -25.219 -5.516 1 76.38 280 SER B CA 1
ATOM 4670 C C . SER B 1 280 ? 5.938 -25.062 -6.996 1 76.38 280 SER B C 1
ATOM 4672 O O . SER B 1 280 ? 6.773 -24.234 -7.367 1 76.38 280 SER B O 1
ATOM 4674 N N . GLY B 1 281 ? 5.383 -25.938 -7.805 1 78.81 281 GLY B N 1
ATOM 4675 C CA . GLY B 1 281 ? 5.535 -25.781 -9.242 1 78.81 281 GLY B CA 1
ATOM 4676 C C . GLY B 1 281 ? 5.152 -24.406 -9.75 1 78.81 281 GLY B C 1
ATOM 4677 O O . GLY B 1 281 ? 5.84 -23.844 -10.602 1 78.81 281 GLY B O 1
ATOM 4678 N N . ALA B 1 282 ? 4.137 -23.891 -9.164 1 86.94 282 ALA B N 1
ATOM 4679 C CA . ALA B 1 282 ? 3.658 -22.562 -9.57 1 86.94 282 ALA B CA 1
ATOM 4680 C C . ALA B 1 282 ? 4.672 -21.484 -9.211 1 86.94 282 ALA B C 1
ATOM 4682 O O . ALA B 1 282 ? 4.969 -20.609 -10.031 1 86.94 282 ALA B O 1
ATOM 4683 N N . ALA B 1 283 ? 5.199 -21.547 -8.031 1 88.69 283 ALA B N 1
ATOM 4684 C CA . ALA B 1 283 ? 6.184 -20.562 -7.602 1 88.69 283 ALA B CA 1
ATOM 4685 C C . ALA B 1 283 ? 7.441 -20.625 -8.469 1 88.69 283 ALA B C 1
ATOM 4687 O O . ALA B 1 283 ? 7.988 -19.594 -8.859 1 88.69 283 ALA B O 1
ATOM 4688 N N . ARG B 1 284 ? 7.836 -21.844 -8.781 1 86.31 284 ARG B N 1
ATOM 4689 C CA . ARG B 1 284 ? 9.016 -22.016 -9.625 1 86.31 284 ARG B CA 1
ATOM 4690 C C . ARG B 1 284 ? 8.789 -21.438 -11.016 1 86.31 284 ARG B C 1
ATOM 4692 O O . ARG B 1 284 ? 9.664 -20.781 -11.57 1 86.31 284 ARG B O 1
ATOM 4699 N N . ALA B 1 285 ? 7.645 -21.688 -11.484 1 87.88 285 ALA B N 1
ATOM 4700 C CA . ALA B 1 285 ? 7.312 -21.172 -12.805 1 87.88 285 ALA B CA 1
ATOM 4701 C C . ALA B 1 285 ? 7.352 -19.641 -12.812 1 87.88 285 ALA B C 1
ATOM 4703 O O . ALA B 1 285 ? 7.859 -19.031 -13.758 1 87.88 285 ALA B O 1
ATOM 4704 N N . LEU B 1 286 ? 6.828 -19.047 -11.797 1 92.69 286 LEU B N 1
ATOM 4705 C CA . LEU B 1 286 ? 6.828 -17.594 -11.727 1 92.69 286 LEU B CA 1
ATOM 4706 C C . LEU B 1 286 ? 8.242 -17.062 -11.539 1 92.69 286 LEU B C 1
ATOM 4708 O O . LEU B 1 286 ? 8.609 -16.047 -12.141 1 92.69 286 LEU B O 1
ATOM 4712 N N . ILE B 1 287 ? 9 -17.703 -10.758 1 90.56 287 ILE B N 1
ATOM 4713 C CA . ILE B 1 287 ? 10.391 -17.297 -10.547 1 90.56 287 ILE B CA 1
ATOM 4714 C C . ILE B 1 287 ? 11.141 -17.312 -11.875 1 90.56 287 ILE B C 1
ATOM 4716 O O . ILE B 1 287 ? 11.836 -16.359 -12.219 1 90.56 287 ILE B O 1
ATOM 4720 N N . ASP B 1 288 ? 11.016 -18.359 -12.594 1 87 288 ASP B N 1
ATOM 4721 C CA . ASP B 1 288 ? 11.68 -18.484 -13.891 1 87 288 ASP B CA 1
ATOM 4722 C C . ASP B 1 288 ? 11.203 -17.406 -14.852 1 87 288 ASP B C 1
ATOM 4724 O O . ASP B 1 288 ? 12.016 -16.781 -15.547 1 87 288 ASP B O 1
ATOM 4728 N N . PHE B 1 289 ? 9.992 -17.203 -14.852 1 91.25 289 PHE B N 1
ATOM 4729 C CA . PHE B 1 289 ? 9.391 -16.203 -15.727 1 91.25 289 PHE B CA 1
ATOM 4730 C C . PHE B 1 289 ? 9.922 -14.812 -15.406 1 91.25 289 PHE B C 1
ATOM 4732 O O . PHE B 1 289 ? 10.367 -14.086 -16.297 1 91.25 289 PHE B O 1
ATOM 4739 N N . LEU B 1 290 ? 9.867 -14.445 -14.117 1 92.12 290 LEU B N 1
ATOM 4740 C CA . LEU B 1 290 ? 10.328 -13.125 -13.688 1 92.12 290 LEU B CA 1
ATOM 4741 C C . LEU B 1 290 ? 11.82 -12.961 -13.945 1 92.12 290 LEU B C 1
ATOM 4743 O O . LEU B 1 290 ? 12.273 -11.883 -14.328 1 92.12 290 LEU B O 1
ATOM 4747 N N . SER B 1 291 ? 12.516 -14.023 -13.734 1 88.38 291 SER B N 1
ATOM 4748 C CA . SER B 1 291 ? 13.953 -13.984 -13.984 1 88.38 291 SER B CA 1
ATOM 4749 C C . SER B 1 291 ? 14.25 -13.695 -15.453 1 88.38 291 SER B C 1
ATOM 4751 O O . SER B 1 291 ? 15.156 -12.914 -15.766 1 88.38 291 SER B O 1
ATOM 4753 N N . ASP B 1 292 ? 13.562 -14.289 -16.297 1 84.38 292 ASP B N 1
ATOM 4754 C CA . ASP B 1 292 ? 13.719 -14.062 -17.734 1 84.38 292 ASP B CA 1
ATOM 4755 C C . ASP B 1 292 ? 13.406 -12.617 -18.094 1 84.38 292 ASP B C 1
ATOM 4757 O O . ASP B 1 292 ? 14.156 -11.984 -18.859 1 84.38 292 ASP B O 1
ATOM 4761 N N . ARG B 1 293 ? 12.328 -12.055 -17.578 1 86.25 293 ARG B N 1
ATOM 4762 C CA . ARG B 1 293 ? 11.914 -10.688 -17.875 1 86.25 293 ARG B CA 1
ATOM 4763 C C . ARG B 1 293 ? 12.938 -9.68 -17.344 1 86.25 293 ARG B C 1
ATOM 4765 O O . ARG B 1 293 ? 13.172 -8.641 -17.984 1 86.25 293 ARG B O 1
ATOM 4772 N N . MET B 1 294 ? 13.492 -10.039 -16.188 1 83.81 294 MET B N 1
ATOM 4773 C CA . MET B 1 294 ? 14.438 -9.125 -15.547 1 83.81 294 MET B CA 1
ATOM 4774 C C . MET B 1 294 ? 15.844 -9.305 -16.109 1 83.81 294 MET B C 1
ATOM 4776 O O . MET B 1 294 ? 16.75 -8.523 -15.789 1 83.81 294 MET B O 1
ATOM 4780 N N . GLY B 1 295 ? 16.094 -10.18 -17.031 1 69.5 295 GLY B N 1
ATOM 4781 C CA . GLY B 1 295 ? 17.406 -10.469 -17.578 1 69.5 295 GLY B CA 1
ATOM 4782 C C . GLY B 1 295 ? 18.359 -11.031 -16.531 1 69.5 295 GLY B C 1
ATOM 4783 O O . GLY B 1 295 ? 19.578 -10.781 -16.594 1 69.5 295 GLY B O 1
ATOM 4784 N N . LEU B 1 296 ? 17.859 -11.445 -15.414 1 59.56 296 LEU B N 1
ATOM 4785 C CA . LEU B 1 296 ? 18.703 -12.008 -14.359 1 59.56 296 LEU B CA 1
ATOM 4786 C C . LEU B 1 296 ? 19.281 -13.352 -14.781 1 59.56 296 LEU B C 1
ATOM 4788 O O . LEU B 1 296 ? 18.547 -14.266 -15.148 1 59.56 296 LEU B O 1
ATOM 4792 N N . ALA B 1 297 ? 20.344 -13.367 -15.602 1 46.06 297 ALA B N 1
ATOM 4793 C CA . ALA B 1 297 ? 21.047 -14.609 -15.898 1 46.06 297 ALA B CA 1
ATOM 4794 C C . ALA B 1 297 ? 21.188 -15.477 -14.648 1 46.06 297 ALA B C 1
ATOM 4796 O O . ALA B 1 297 ? 21.203 -14.961 -13.531 1 46.06 297 ALA B O 1
ATOM 4797 N N . ARG B 1 298 ? 21.078 -16.859 -14.703 1 41.25 298 ARG B N 1
ATOM 4798 C CA . ARG B 1 298 ? 21.219 -17.953 -13.75 1 41.25 298 ARG B CA 1
ATOM 4799 C C . ARG B 1 298 ? 22.391 -17.734 -12.812 1 41.25 298 ARG B C 1
ATOM 4801 O O . ARG B 1 298 ? 23.5 -18.203 -13.078 1 41.25 298 ARG B O 1
ATOM 4808 N N . ILE B 1 299 ? 22.812 -16.641 -12.477 1 36.34 299 ILE B N 1
ATOM 4809 C CA . ILE B 1 299 ? 24 -16.766 -11.633 1 36.34 299 ILE B CA 1
ATOM 4810 C C . ILE B 1 299 ? 23.641 -17.453 -10.32 1 36.34 299 ILE B C 1
ATOM 4812 O O . ILE B 1 299 ? 23.016 -16.844 -9.445 1 36.34 299 ILE B O 1
ATOM 4816 N N . ILE B 1 300 ? 23.141 -18.656 -10.336 1 33.94 300 ILE B N 1
ATOM 4817 C CA . ILE B 1 300 ? 23.031 -19.438 -9.109 1 33.94 300 ILE B CA 1
ATOM 4818 C C . ILE B 1 300 ? 24.422 -19.672 -8.516 1 33.94 300 ILE B C 1
ATOM 4820 O O . ILE B 1 300 ? 25.234 -20.406 -9.102 1 33.94 300 ILE B O 1
ATOM 4824 N N . ARG B 1 301 ? 25.438 -18.938 -8.195 1 31.53 301 ARG B N 1
ATOM 4825 C CA . ARG B 1 301 ? 26.516 -19.719 -7.582 1 31.53 301 ARG B CA 1
ATOM 4826 C C . ARG B 1 301 ? 26.125 -20.203 -6.191 1 31.53 301 ARG B C 1
ATOM 4828 O O . ARG B 1 301 ? 25.688 -19.406 -5.359 1 31.53 301 ARG B O 1
ATOM 4835 N N . PRO B 1 302 ? 25.781 -21.359 -5.875 1 34.44 302 PRO B N 1
ATOM 4836 C CA . PRO B 1 302 ? 25.781 -21.969 -4.539 1 34.44 302 PRO B CA 1
ATOM 4837 C C . PRO B 1 302 ? 26.891 -21.422 -3.639 1 34.44 302 PRO B C 1
ATOM 4839 O O . PRO B 1 302 ? 26.688 -21.297 -2.426 1 34.44 302 PRO B O 1
ATOM 4842 N N . GLY B 1 303 ? 28.203 -21.438 -4.066 1 32.88 303 GLY B N 1
ATOM 4843 C CA . GLY B 1 303 ? 29.5 -21.25 -3.434 1 32.88 303 GLY B CA 1
ATOM 4844 C C . GLY B 1 303 ? 29.641 -19.891 -2.764 1 32.88 303 GLY B C 1
ATOM 4845 O O . GLY B 1 303 ? 30.609 -19.641 -2.057 1 32.88 303 GLY B O 1
ATOM 4846 N N . ASP B 1 304 ? 29.094 -18.891 -3.307 1 33.34 304 ASP B N 1
ATOM 4847 C CA . ASP B 1 304 ? 29.578 -17.625 -2.744 1 33.34 304 ASP B CA 1
ATOM 4848 C C . ASP B 1 304 ? 28.938 -17.359 -1.39 1 33.34 304 ASP B C 1
ATOM 4850 O O . ASP B 1 304 ? 28.922 -16.203 -0.923 1 33.34 304 ASP B O 1
ATOM 4854 N N . LEU B 1 305 ? 28.203 -18.297 -0.841 1 32.31 305 LEU B N 1
ATOM 4855 C CA . LEU B 1 305 ? 27.984 -18.359 0.601 1 32.31 305 LEU B CA 1
ATOM 4856 C C . LEU B 1 305 ? 29.312 -18.484 1.344 1 32.31 305 LEU B C 1
ATOM 4858 O O . LEU B 1 305 ? 30.141 -19.328 1 1 32.31 305 LEU B O 1
ATOM 4862 N N . PRO B 1 306 ? 29.859 -17.469 1.85 1 29.89 306 PRO B N 1
ATOM 4863 C CA . PRO B 1 306 ? 31.078 -17.781 2.604 1 29.89 306 PRO B CA 1
ATOM 4864 C C . PRO B 1 306 ? 30.922 -19.031 3.484 1 29.89 306 PRO B C 1
ATOM 4866 O O . PRO B 1 306 ? 29.812 -19.375 3.879 1 29.89 306 PRO B O 1
ATOM 4869 N N . ASP B 1 307 ? 31.766 -20.062 3.273 1 30.23 307 ASP B N 1
ATOM 4870 C CA . ASP B 1 307 ? 32.094 -21.094 4.254 1 30.23 307 ASP B CA 1
ATOM 4871 C C . ASP B 1 307 ? 32.25 -20.5 5.648 1 30.23 307 ASP B C 1
ATOM 4873 O O . ASP B 1 307 ? 33.344 -19.984 5.984 1 30.23 307 ASP B O 1
ATOM 4877 N N . THR B 1 308 ? 31.562 -19.734 6.082 1 28.27 308 THR B N 1
ATOM 4878 C CA . THR B 1 308 ? 31.859 -19.188 7.402 1 28.27 308 THR B CA 1
ATOM 4879 C C . THR B 1 308 ? 32.031 -20.297 8.422 1 28.27 308 THR B C 1
ATOM 4881 O O . THR B 1 308 ? 32.219 -20.047 9.609 1 28.27 308 THR B O 1
ATOM 4884 N N . ALA B 1 309 ? 31.859 -21.594 8.211 1 31.06 309 ALA B N 1
ATOM 4885 C CA . ALA B 1 309 ? 32.25 -22.531 9.266 1 31.06 309 ALA B CA 1
ATOM 4886 C C . ALA B 1 309 ? 33.781 -22.656 9.352 1 31.06 309 ALA B C 1
ATOM 4888 O O . ALA B 1 309 ? 34.312 -23.234 10.305 1 31.06 309 ALA B O 1
ATOM 4889 N N . GLN B 1 310 ? 34.531 -22.625 8.227 1 29.41 310 GLN B N 1
ATOM 4890 C CA . GLN B 1 310 ? 35.938 -22.844 8.453 1 29.41 310 GLN B CA 1
ATOM 4891 C C . GLN B 1 310 ? 36.562 -21.703 9.273 1 29.41 310 GLN B C 1
ATOM 4893 O O . GLN B 1 310 ? 37.719 -21.766 9.656 1 29.41 310 GLN B O 1
ATOM 4898 N N . ALA B 1 311 ? 36.094 -20.516 9.328 1 30.5 311 ALA B N 1
ATOM 4899 C CA . ALA B 1 311 ? 36.781 -19.609 10.242 1 30.5 311 ALA B CA 1
ATOM 4900 C C . ALA B 1 311 ? 36.562 -20.031 11.695 1 30.5 311 ALA B C 1
ATOM 4902 O O . ALA B 1 311 ? 37.094 -19.406 12.609 1 30.5 311 ALA B O 1
ATOM 4903 N N . LEU B 1 312 ? 35.531 -20.859 12 1 27 312 LEU B N 1
ATOM 4904 C CA . LEU B 1 312 ? 35.5 -21.219 13.414 1 27 312 LEU B CA 1
ATOM 4905 C C . LEU B 1 312 ? 36.375 -22.453 13.68 1 27 312 LEU B C 1
ATOM 4907 O O . LEU B 1 312 ? 36.219 -23.141 14.68 1 27 312 LEU B O 1
ATOM 4911 N N . ARG B 1 313 ? 37.156 -22.859 12.656 1 27.92 313 ARG B N 1
ATOM 4912 C CA . ARG B 1 313 ? 37.969 -23.938 13.203 1 27.92 313 ARG B CA 1
ATOM 4913 C C . ARG B 1 313 ? 39.094 -23.359 14.07 1 27.92 313 ARG B C 1
ATOM 4915 O O . ARG B 1 313 ? 39.812 -22.438 13.656 1 27.92 313 ARG B O 1
ATOM 4922 N N . PRO B 1 314 ? 39.062 -23.469 15.367 1 28.75 314 PRO B N 1
ATOM 4923 C CA . PRO B 1 314 ? 40.25 -23.141 16.172 1 28.75 314 PRO B CA 1
ATOM 4924 C C . PRO B 1 314 ? 41.531 -23.656 15.547 1 28.75 314 PRO B C 1
ATOM 4926 O O . PRO B 1 314 ? 41.531 -24.625 14.789 1 28.75 314 PRO B O 1
ATOM 4929 N N . PRO B 1 315 ? 42.469 -22.781 15.172 1 31.67 315 PRO B N 1
ATOM 4930 C CA . PRO B 1 315 ? 43.75 -23.391 14.891 1 31.67 315 PRO B CA 1
ATOM 4931 C C . PRO B 1 315 ? 44.062 -24.578 15.789 1 31.67 315 PRO B C 1
ATOM 4933 O O . PRO B 1 315 ? 43.531 -24.672 16.906 1 31.67 315 PRO B O 1
ATOM 4936 N N . GLU B 1 316 ? 44.625 -25.625 15.312 1 26.73 316 GLU B N 1
ATOM 4937 C CA . GLU B 1 316 ? 45.406 -26.516 16.172 1 26.73 316 GLU B CA 1
ATOM 4938 C C . GLU B 1 316 ? 46.5 -25.75 16.875 1 26.73 316 GLU B C 1
ATOM 4940 O O . GLU B 1 316 ? 47.125 -24.844 16.297 1 26.73 316 GLU B O 1
#

Foldseek 3Di:
DDLVLLQLLLLCALVQALCRSCVVVVHDSVVSVVSPVVVCVVVVHRQWDQDPSHIHGDPVNLVSNLVSLLVNQVVVQVVCVVVPPDPADAEEAAEEEAQLCCPQPCVVLVVVLCVVHVRYHYHYHHHADDDPCRSDSHFKYKYWFADDDPQKDKFFLWAFFKFKKAFPVLVVVDDDDADPVCQQVWQEEEQADPVQWFWKWKDAPPGTDDIDIHRHPYHHSNLQVSQVCRLVNVTMYTGGPSSCVVVVVVRRMDTYNPRMTMDTNRTTIIMIGGPPSRDRPSSVVSVVSVCVSSVRPPPPPPPVPPPVVVVPPPDD/DDLVLLQLLLLCALVQALCRSCVVVVHDSVVSVVSPVVVCVVVVHRQWDADPSHIHGDPVNLVSNLVSLLVNLVVVQVVCVVVPPDPADAEEAAEEEAQLCCPQPCVVLVVVLCVVHVRYHYHYHHHADDPCCRSDSHFKYKYWFDDDDPQKDKFFLWAFFKFKKAFPVLVVVDDDDADPVCQQVWQEEEQADPVQWFWKWKAAPPGTDDIDIHHHPYHHSNLQVSQVCRLVNVTMYTGGPSSCVVVVVVRRMDTYNPRMTMDTNRTTIIMIGGPPSRDRPSSVVSVVSVCVSSVRPPPPPPPVPPPVVVVPPPDD

pLDDT: mean 79.02, std 17.22, range [26.47, 97.56]

Radius of gyration: 26.34 Å; Cα contacts (8 Å, |Δi|>4): 1121; chains: 2; bounding box: 80×72×67 Å

Nearest PDB structures (foldseek):
  3szp-assembly1_A-2  TM=6.374E-01  e=9.788E-24  Vibrio cholerae
  3t1b-assembly1_A  TM=6.263E-01  e=6.044E-24  Vibrio cholerae
  3szp-assembly1_B-2  TM=6.022E-01  e=4.749E-24  Vibrio cholerae
  3t1b-assembly1_D  TM=6.275E-01  e=9.665E-23  Vibrio cholerae
  3mz1-assembly1_A  TM=8.283E-01  e=1.451E-16  Sinorhizobium meliloti 1021

Solvent-accessible surface area (backbone atoms only — not comparable to full-atom values): 34117 Å² total; per-residue (Å²): 137,49,73,64,38,33,51,48,51,43,37,24,53,75,56,26,25,60,61,56,21,10,60,72,66,74,42,52,50,66,56,48,51,48,41,47,49,50,43,25,59,77,68,71,44,70,37,62,41,81,46,98,87,32,40,40,62,30,75,65,16,49,54,49,39,54,50,27,51,38,50,54,42,47,52,50,34,49,50,45,55,68,61,43,73,66,94,71,52,48,49,77,36,22,37,33,22,30,35,44,53,37,58,74,62,40,40,67,55,52,50,52,51,41,66,76,28,71,62,32,24,42,40,42,40,63,40,75,70,70,84,49,66,80,76,44,85,44,55,34,35,41,43,70,41,76,72,80,60,83,83,38,43,70,46,76,72,44,76,60,49,40,36,39,30,28,10,50,71,35,50,73,82,45,79,78,56,81,47,78,78,46,51,77,78,42,52,28,32,34,52,53,42,99,79,55,38,35,61,37,37,33,26,42,90,89,35,83,73,49,75,43,82,36,67,49,35,30,26,25,69,41,44,66,55,48,47,50,40,21,63,67,37,73,36,34,25,51,40,53,47,82,76,47,46,70,38,39,74,72,53,48,29,44,80,38,52,79,75,48,42,40,32,63,76,70,26,30,32,26,44,33,29,59,51,70,92,61,50,39,68,41,45,48,52,49,50,54,50,52,30,60,76,68,65,51,69,85,70,71,67,84,71,74,56,73,67,67,66,66,74,68,50,72,80,132,134,50,73,64,38,34,53,47,52,42,37,24,54,74,57,27,25,59,62,55,23,11,60,72,67,73,41,52,51,66,56,49,51,48,39,47,50,51,43,24,60,77,67,72,43,69,38,65,41,82,46,100,87,33,42,40,62,30,76,64,17,48,54,48,40,53,50,27,50,40,50,54,43,47,52,50,33,48,50,45,53,68,61,42,72,68,94,70,54,48,49,76,34,20,38,34,23,29,34,45,53,36,57,74,62,41,40,68,54,52,49,52,52,42,65,76,28,71,63,32,25,40,38,43,38,64,41,75,72,71,98,40,65,82,76,43,86,45,55,34,34,40,42,71,42,73,73,79,61,83,82,38,42,69,46,75,73,44,76,58,50,38,36,39,30,27,9,50,72,37,49,73,82,45,78,77,57,82,48,77,78,46,50,78,76,43,51,26,31,34,53,51,41,98,79,53,37,36,59,37,38,34,25,41,91,90,36,84,74,48,75,44,81,36,68,48,35,30,26,25,68,41,43,66,53,48,46,51,39,20,64,68,37,72,34,36,26,51,40,52,48,81,74,45,44,69,40,38,73,72,54,48,30,44,79,36,51,78,74,47,41,40,29,64,75,70,26,29,32,26,44,34,30,60,50,71,92,63,51,38,68,41,46,49,50,49,49,54,51,51,30,60,77,67,64,51,70,85,74,71,68,82,71,78,52,76,70,64,66,66,75,66,52,71,78,133

Organism: Delftia acidovorans (strain DSM 14801 / SPH-1) (NCBI:txid398578)

Secondary structure (DSSP, 8-state):
--HHHHHHHHHHHHHSSHHHHHHHHT--HHHHHHHHHHHHHHHTS--EEEETTEEEE-HHHHHHHHHHHHHHHHHHHHHHHHHTTSS---EEEEEEE-HHHIIIIIHHHHHHHHHH-TTEEEEEEE-S--S-TTTTT-SEEEEEESS--TTSEEEEEEEPPEEEEEETTGGGT-----SHHHHTTS-EEE---TTS-EEEEEEETTEEEEEEEE--SEEES-HHHHHHHHHTTSSEEEEEGGGSHHHHHTTSEEEE-TTEEEEETT-EEEEEE--GGG--HHHHHHHHHHHHHHT------GGGS--TTGGGS---/--HHHHHHHHHHHHHSSHHHHHHHHT--HHHHHHHHHHHHHHHTS--EEEETTEEEE-HHHHHHHHHHHHHHHHHHHHHHHHHTTSS---EEEEEEE-HHHIIIIIHHHHHHHHHH-TTEEEEEEE-S--S-TTTTT-SEEEEEESS--TTSEEEEEEEPPEEEEEETTGGGT-----SHHHHTTS-EEE---TTS-EEEEEEETTEEEEEEEE--SEEES-HHHHHHHHHTTSSEEEEEGGGSHHHHHTTSEEEE-TTEEEEETT-EEEEEE--GGG--HHHHHHHHHHHHHHT------STTS---SGGGS---

InterPro domains:
  IPR000847 LysR, HTH, N-terminal domain [PF00126] (6-62)
  IPR000847 LysR, HTH, N-terminal domain [PS50931] (1-58)
  IPR005119 LysR, substrate-binding [PF03466] (89-294)
  IPR036388 Winged helix-like DNA-binding domain superfamily [G3DSA:1.10.10.10] (1-85)
  IPR036390 Winged helix DNA-binding domain superfamily [SSF46785] (5-110)
  IPR058163 LysR-type transcriptional regulator, proteobacterial-type [PTHR30537] (5-294)

Sequence (632 aa):
MDFLAFNILVQIIEHGNLSQAAKFLNMSRANVSYHLARLEKSLGASLLRRTPQGVEATEVGQRIYRHARNILNETELVRELAQSSTDDISGKIGLSVPTGYGHLVMAPWLIEFKRAHPQVVLDIRLENFIDNLLKDSVDIAIRVMSDPPPMLVARDMGPVRYSLCASSDWLRSHRLPETPSELSRTPLITSGGESGKVRLQIARNGQPLEELDITPTLMSRSYPFLCDCITGGLGVGLVPDYMVRSQVEDGRVVLAMQDYEFSINQGRMFMLYMPNRFQSGAARALIDFLSDRMGLARIIRPGDLPDTAQALRPPEMDFLAFNILVQIIEHGNLSQAAKFLNMSRANVSYHLARLEKSLGASLLRRTPQGVEATEVGQRIYRHARNILNETELVRELAQSSTDDISGKIGLSVPTGYGHLVMAPWLIEFKRAHPQVVLDIRLENFIDNLLKDSVDIAIRVMSDPPPMLVARDMGPVRYSLCASSDWLRSHRLPETPSELSRTPLITSGGESGKVRLQIARNGQPLEELDITPTLMSRSYPFLCDCITGGLGVGLVPDYMVRSQVEDGRVVLAMQDYEFSINQGRMFMLYMPNRFQSGAARALIDFLSDRMGLARIIRPGDLPDTAQALRPPE